Protein AF-A0A3P3WD66-F1 (afdb_monomer)

Structure (mmCIF, N/CA/C/O backbone):
data_AF-A0A3P3WD66-F1
#
_entry.id   AF-A0A3P3WD66-F1
#
loop_
_atom_site.group_PDB
_atom_site.id
_atom_site.type_symbol
_atom_site.label_atom_id
_atom_site.label_alt_id
_atom_site.label_comp_id
_atom_site.label_asym_id
_atom_site.label_entity_id
_atom_site.label_seq_id
_atom_site.pdbx_PDB_ins_code
_atom_site.Cartn_x
_atom_site.Cartn_y
_atom_site.Cartn_z
_atom_site.occupancy
_atom_site.B_iso_or_equiv
_atom_site.auth_seq_id
_atom_site.auth_comp_id
_atom_site.auth_asym_id
_atom_site.auth_atom_id
_atom_site.pdbx_PDB_model_num
ATOM 1 N N . MET A 1 1 ? 1.596 6.134 28.669 1.00 31.47 1 MET A N 1
ATOM 2 C CA . MET A 1 1 ? 1.896 6.097 30.119 1.00 31.47 1 MET A CA 1
ATOM 3 C C . MET A 1 1 ? 3.057 7.037 30.408 1.00 31.47 1 MET A C 1
ATOM 5 O O . MET A 1 1 ? 4.154 6.764 29.945 1.00 31.47 1 MET A O 1
ATOM 9 N N . ALA A 1 2 ? 2.826 8.112 31.159 1.00 30.11 2 ALA A N 1
ATOM 10 C CA . ALA A 1 2 ? 3.868 8.909 31.806 1.00 30.11 2 ALA A CA 1
ATOM 11 C C . ALA A 1 2 ? 3.325 9.293 33.193 1.00 30.11 2 ALA A C 1
ATOM 13 O O . ALA A 1 2 ? 2.427 10.120 33.306 1.00 30.11 2 ALA A O 1
ATOM 14 N N . GLY A 1 3 ? 3.757 8.578 34.233 1.00 28.27 3 GLY A N 1
ATOM 15 C CA . GLY A 1 3 ? 3.244 8.733 35.596 1.00 28.27 3 GLY A CA 1
ATOM 16 C C . GLY A 1 3 ? 4.043 9.769 36.379 1.00 28.27 3 GLY A C 1
ATOM 17 O O . GLY A 1 3 ? 5.244 9.601 36.572 1.00 28.27 3 GLY A O 1
ATOM 18 N N . GLY A 1 4 ? 3.373 10.825 36.842 1.00 30.61 4 GLY A N 1
ATOM 19 C CA . GLY A 1 4 ? 3.948 11.832 37.731 1.00 30.61 4 GLY A CA 1
ATOM 20 C C . GLY A 1 4 ? 4.178 11.308 39.154 1.00 30.61 4 GLY A C 1
ATOM 21 O O . GLY A 1 4 ? 3.362 10.583 39.729 1.00 30.61 4 GLY A O 1
ATOM 22 N N . THR A 1 5 ? 5.307 11.699 39.737 1.00 31.70 5 THR A N 1
ATOM 23 C CA . THR A 1 5 ? 5.726 11.348 41.098 1.00 31.70 5 THR A CA 1
ATOM 24 C C . THR A 1 5 ? 5.054 12.263 42.128 1.00 31.70 5 THR A C 1
ATOM 26 O O . THR A 1 5 ? 4.929 13.463 41.920 1.00 31.70 5 THR A O 1
ATOM 29 N N . ILE A 1 6 ? 4.683 11.714 43.289 1.00 36.03 6 ILE A N 1
ATOM 30 C CA . ILE A 1 6 ? 4.357 12.504 44.493 1.00 36.03 6 ILE A CA 1
ATOM 31 C C . ILE A 1 6 ? 5.242 11.982 45.619 1.00 36.03 6 ILE A C 1
ATOM 33 O O . ILE A 1 6 ? 5.216 10.780 45.900 1.00 36.03 6 ILE A O 1
ATOM 37 N N . THR A 1 7 ? 5.984 12.881 46.253 1.00 33.97 7 THR A N 1
ATOM 38 C CA . THR A 1 7 ? 6.886 12.610 47.377 1.00 33.97 7 THR A CA 1
ATOM 39 C C . THR A 1 7 ? 6.260 13.149 48.658 1.00 33.97 7 THR A C 1
ATOM 41 O O . THR A 1 7 ? 5.748 14.266 48.670 1.00 33.97 7 THR A O 1
ATOM 44 N N . ARG A 1 8 ? 6.316 12.385 49.754 1.00 41.09 8 ARG A N 1
ATOM 45 C CA . ARG A 1 8 ? 5.956 12.864 51.096 1.00 41.09 8 ARG A CA 1
ATOM 46 C C . ARG A 1 8 ? 7.145 12.650 52.025 1.00 41.09 8 ARG A C 1
ATOM 48 O O . ARG A 1 8 ? 7.668 11.544 52.098 1.00 41.09 8 ARG A O 1
ATOM 55 N N . ILE A 1 9 ? 7.557 13.706 52.718 1.00 36.03 9 ILE A N 1
ATOM 56 C CA . ILE A 1 9 ? 8.667 13.695 53.675 1.00 36.03 9 ILE A CA 1
ATOM 57 C C . ILE A 1 9 ? 8.058 13.744 55.076 1.00 36.03 9 ILE A C 1
ATOM 59 O O . ILE A 1 9 ? 7.247 14.623 55.365 1.00 36.03 9 ILE A O 1
ATOM 63 N N . ALA A 1 10 ? 8.426 12.797 55.935 1.00 41.41 10 ALA A N 1
ATOM 64 C CA . ALA A 1 10 ? 8.075 12.808 57.349 1.00 41.41 10 ALA A CA 1
ATOM 65 C C . ALA A 1 10 ? 9.365 12.893 58.168 1.00 41.41 10 ALA A C 1
ATOM 67 O O . ALA A 1 10 ? 10.263 12.069 58.014 1.00 41.41 10 ALA A O 1
ATOM 68 N N . LEU A 1 11 ? 9.457 13.897 59.034 1.00 29.27 11 LEU A N 1
ATOM 69 C CA . LEU A 1 11 ? 10.586 14.085 59.940 1.00 29.27 11 LEU A CA 1
ATOM 70 C C . LEU A 1 11 ? 10.332 13.272 61.220 1.00 29.27 11 LEU A C 1
ATOM 72 O O . LEU A 1 11 ? 9.979 13.831 62.252 1.00 29.27 11 LEU A O 1
ATOM 76 N N . GLY A 1 12 ? 10.422 11.939 61.145 1.00 47.66 12 GLY A N 1
ATOM 77 C CA . GLY A 1 12 ? 10.276 11.086 62.330 1.00 47.66 12 GLY A CA 1
ATOM 78 C C . GLY A 1 12 ? 10.020 9.601 62.068 1.00 47.66 12 GLY A C 1
ATOM 79 O O . GLY A 1 12 ? 9.912 9.148 60.930 1.00 47.66 12 GLY A O 1
ATOM 80 N N . LYS A 1 13 ? 9.922 8.835 63.162 1.00 41.28 13 LYS A N 1
ATOM 81 C CA . LYS A 1 13 ? 9.678 7.386 63.154 1.00 41.28 13 LYS A CA 1
ATOM 82 C C . LYS A 1 13 ? 8.200 7.092 62.882 1.00 41.28 13 LYS A C 1
ATOM 84 O O . LYS A 1 13 ? 7.330 7.572 63.601 1.00 41.28 13 LYS A O 1
ATOM 89 N N . SER A 1 14 ? 7.932 6.255 61.885 1.00 42.31 14 SER A N 1
ATOM 90 C CA . SER A 1 14 ? 6.605 5.710 61.581 1.00 42.31 14 SER A CA 1
ATOM 91 C C . SER A 1 14 ? 6.668 4.185 61.647 1.00 42.31 14 SER A C 1
ATOM 93 O O . SER A 1 14 ? 7.670 3.601 61.240 1.00 42.31 14 SER A O 1
ATOM 95 N N . THR A 1 15 ? 5.646 3.544 62.218 1.00 41.12 15 THR A N 1
ATOM 96 C CA . THR A 1 15 ? 5.613 2.084 62.414 1.00 41.12 15 THR A CA 1
ATOM 97 C C . THR A 1 15 ? 4.275 1.524 61.938 1.00 41.12 15 THR A C 1
ATOM 99 O O . THR A 1 15 ? 3.227 2.102 62.221 1.00 41.12 15 THR A O 1
ATOM 102 N N . THR A 1 16 ? 4.296 0.394 61.232 1.00 45.56 16 THR A N 1
ATOM 103 C CA . THR A 1 16 ? 3.098 -0.369 60.849 1.00 45.56 16 THR A CA 1
ATOM 104 C C . THR A 1 16 ? 3.450 -1.856 60.845 1.00 45.56 16 THR A C 1
ATOM 106 O O . THR A 1 16 ? 4.460 -2.235 60.259 1.00 45.56 16 THR A O 1
ATOM 109 N N . VAL A 1 17 ? 2.647 -2.681 61.522 1.00 43.09 17 VAL A N 1
ATOM 110 C CA . VAL A 1 17 ? 2.853 -4.134 61.660 1.00 43.09 17 VAL A CA 1
ATOM 111 C C . VAL A 1 17 ? 1.621 -4.856 61.121 1.00 43.09 17 VAL A C 1
ATOM 113 O O . VAL A 1 17 ? 0.499 -4.442 61.405 1.00 43.09 17 VAL A O 1
ATOM 116 N N . VAL A 1 18 ? 1.836 -5.918 60.340 1.00 48.22 18 VAL A N 1
ATOM 117 C CA . VAL A 1 18 ? 0.784 -6.797 59.806 1.00 48.22 18 VAL A CA 1
ATOM 118 C C . VAL A 1 18 ? 1.242 -8.241 60.030 1.00 48.22 18 VAL A C 1
ATOM 120 O O . VAL A 1 18 ? 2.284 -8.625 59.508 1.00 48.22 18 VAL A O 1
ATOM 123 N N . GLU A 1 19 ? 0.518 -9.018 60.838 1.00 35.97 19 GLU A N 1
ATOM 124 C CA . GLU A 1 19 ? 1.007 -10.306 61.378 1.00 35.97 19 GLU A CA 1
ATOM 125 C C . GLU A 1 19 ? 0.604 -11.557 60.574 1.00 35.97 19 GLU A C 1
ATOM 127 O O . GLU A 1 19 ? 1.037 -12.657 60.907 1.00 35.97 19 GLU A O 1
ATOM 132 N N . GLU A 1 20 ? -0.161 -11.423 59.486 1.00 52.47 20 GLU A N 1
ATOM 133 C CA . GLU A 1 20 ? -0.622 -12.580 58.698 1.00 52.47 20 GLU A CA 1
ATOM 134 C C . GLU A 1 20 ? -0.269 -12.471 57.202 1.00 52.47 20 GLU A C 1
ATOM 136 O O . GLU A 1 20 ? 0.894 -12.600 56.822 1.00 52.47 20 GLU A O 1
ATOM 141 N N . ASN A 1 21 ? -1.257 -12.259 56.327 1.00 45.72 21 ASN A N 1
ATOM 142 C CA . ASN A 1 21 ? -1.065 -12.142 54.881 1.00 45.72 21 ASN A CA 1
ATOM 143 C C . ASN A 1 21 ? -1.094 -10.668 54.451 1.00 45.72 21 ASN A C 1
ATOM 145 O O . ASN A 1 21 ? -1.975 -9.914 54.862 1.00 45.72 21 ASN A O 1
ATOM 149 N N . PHE A 1 22 ? -0.167 -10.267 53.577 1.00 44.41 22 PHE A N 1
ATOM 150 C CA . PHE A 1 22 ? -0.197 -8.969 52.900 1.00 44.41 22 PHE A CA 1
ATOM 151 C C . PHE A 1 22 ? -0.685 -9.165 51.463 1.00 44.41 22 PHE A C 1
ATOM 153 O O . PHE A 1 22 ? 0.039 -9.694 50.620 1.00 44.41 22 PHE A O 1
ATOM 160 N N . GLU A 1 23 ? -1.921 -8.756 51.189 1.00 45.91 23 GLU A N 1
ATOM 161 C CA . GLU A 1 23 ? -2.500 -8.755 49.846 1.00 45.91 23 GLU A CA 1
ATOM 162 C C . GLU A 1 23 ? -2.876 -7.316 49.479 1.00 45.91 23 GLU A C 1
ATOM 164 O O . GLU A 1 23 ? -3.644 -6.662 50.185 1.00 45.91 23 GLU A O 1
ATOM 169 N N . GLY A 1 24 ? -2.308 -6.798 48.389 1.00 48.34 24 GLY A N 1
ATOM 170 C CA . GLY A 1 24 ? -2.524 -5.416 47.985 1.00 48.34 24 GLY A CA 1
ATOM 171 C C . GLY A 1 24 ? -2.323 -5.208 46.491 1.00 48.34 24 GLY A C 1
ATOM 172 O O . GLY A 1 24 ? -1.333 -5.652 45.914 1.00 48.34 24 GLY A O 1
ATOM 173 N N . PHE A 1 25 ? -3.280 -4.525 45.867 1.00 47.38 25 PHE A N 1
ATOM 174 C CA . PHE A 1 25 ? -3.232 -4.128 44.464 1.00 47.38 25 PHE A CA 1
ATOM 175 C C . PHE A 1 25 ? -2.967 -2.628 44.418 1.00 47.38 25 PHE A C 1
ATOM 177 O O . PHE A 1 25 ? -3.819 -1.830 44.806 1.00 47.38 25 PHE A O 1
ATOM 184 N N . TYR A 1 26 ? -1.770 -2.240 43.988 1.00 48.69 26 TYR A N 1
ATOM 185 C CA . TYR A 1 26 ? -1.331 -0.850 44.041 1.00 48.69 26 TYR A CA 1
ATOM 186 C C . TYR A 1 26 ? -1.013 -0.341 42.638 1.00 48.69 26 TYR A C 1
ATOM 188 O O . TYR A 1 26 ? -0.173 -0.911 41.948 1.00 48.69 26 TYR A O 1
ATOM 196 N N . GLN A 1 27 ? -1.620 0.779 42.240 1.00 37.31 27 GLN A N 1
ATOM 197 C CA . GLN A 1 27 ? -1.072 1.608 41.157 1.00 37.31 27 GLN A CA 1
ATOM 198 C C . GLN A 1 27 ? 0.211 2.334 41.609 1.00 37.31 27 GLN A C 1
ATOM 200 O O . GLN A 1 27 ? 1.056 2.653 40.778 1.00 37.31 27 GLN A O 1
ATOM 205 N N . LYS A 1 28 ? 0.370 2.577 42.924 1.00 36.66 28 LYS A N 1
ATOM 206 C CA . LYS A 1 28 ? 1.566 3.157 43.557 1.00 36.66 28 LYS A CA 1
ATOM 207 C C . LYS A 1 28 ? 1.716 2.698 45.018 1.00 36.66 28 LYS A C 1
ATOM 209 O O . LYS A 1 28 ? 0.744 2.731 45.767 1.00 36.66 28 LYS A O 1
ATOM 214 N N . LEU A 1 29 ? 2.938 2.335 45.424 1.00 48.03 29 LEU A N 1
ATOM 215 C CA . LEU A 1 29 ? 3.335 1.903 46.777 1.00 48.03 29 LEU A CA 1
ATOM 216 C C . LEU A 1 29 ? 4.472 2.805 47.306 1.00 48.03 29 LEU A C 1
ATOM 218 O O . LEU A 1 29 ? 5.351 3.180 46.532 1.00 48.03 29 LEU A O 1
ATOM 222 N N . THR A 1 30 ? 4.482 3.135 48.605 1.00 39.91 30 THR A N 1
ATOM 223 C CA . THR A 1 30 ? 5.539 3.952 49.245 1.00 39.91 30 THR A CA 1
ATOM 224 C C . THR A 1 30 ? 6.105 3.239 50.474 1.00 39.91 30 THR A C 1
ATOM 226 O O . THR A 1 30 ? 5.338 2.733 51.288 1.00 39.91 30 THR A O 1
ATOM 229 N N . MET A 1 31 ? 7.432 3.238 50.637 1.00 50.78 31 MET A N 1
ATOM 230 C CA . MET A 1 31 ? 8.150 2.594 51.748 1.00 50.78 31 MET A CA 1
ATOM 231 C C . MET A 1 31 ? 9.360 3.426 52.185 1.00 50.78 31 MET A C 1
ATOM 233 O O . MET A 1 31 ? 9.949 4.125 51.364 1.00 50.78 31 MET A O 1
ATOM 237 N N . SER A 1 32 ? 9.775 3.307 53.448 1.00 45.00 32 SER A N 1
ATOM 238 C CA . SER A 1 32 ? 11.027 3.900 53.934 1.00 45.00 32 SER A CA 1
ATOM 239 C C . SER A 1 32 ? 11.629 3.092 55.084 1.00 45.00 32 SER A C 1
ATOM 241 O O . SER A 1 32 ? 10.970 2.889 56.104 1.00 45.00 32 SER A O 1
ATOM 243 N N . SER A 1 33 ? 12.900 2.712 54.958 1.00 42.16 33 SER A N 1
ATOM 244 C CA . SER A 1 33 ? 13.731 2.171 56.038 1.00 42.16 33 SER A CA 1
ATOM 245 C C . SER A 1 33 ? 15.103 2.840 55.994 1.00 42.16 33 SER A C 1
ATOM 247 O O . SER A 1 33 ? 15.624 3.111 54.916 1.00 42.16 33 SER A O 1
ATOM 249 N N . GLY A 1 34 ? 15.724 3.085 57.152 1.00 43.12 34 GLY A N 1
ATOM 250 C CA . GLY A 1 34 ? 17.112 3.573 57.239 1.00 43.12 34 GLY A CA 1
ATOM 251 C C . GLY A 1 34 ? 18.174 2.537 56.817 1.00 43.12 34 GLY A C 1
ATOM 252 O O . GLY A 1 34 ? 19.304 2.618 57.279 1.00 43.12 34 GLY A O 1
ATOM 253 N N . GLY A 1 35 ? 17.796 1.539 56.005 1.00 49.00 35 GLY A N 1
ATOM 254 C CA . GLY A 1 35 ? 18.558 0.351 55.590 1.00 49.00 35 GLY A CA 1
ATOM 255 C C . GLY A 1 35 ? 17.760 -0.525 54.597 1.00 49.00 35 GLY A C 1
ATOM 256 O O . GLY A 1 35 ? 16.698 -0.099 54.146 1.00 49.00 35 GLY A O 1
ATOM 257 N N . ILE A 1 36 ? 18.241 -1.733 54.247 1.00 43.22 36 ILE A N 1
ATOM 258 C CA . ILE A 1 36 ? 17.624 -2.632 53.235 1.00 43.22 36 ILE A CA 1
ATOM 259 C C . ILE A 1 36 ? 16.225 -3.105 53.672 1.00 43.22 36 ILE A C 1
ATOM 261 O O . ILE A 1 36 ? 16.058 -3.633 54.768 1.00 43.22 36 ILE A O 1
ATOM 265 N N . SER A 1 37 ? 15.236 -2.977 52.783 1.00 48.00 37 SER A N 1
ATOM 266 C CA . SER A 1 37 ? 13.926 -3.633 52.910 1.00 48.00 37 SER A CA 1
ATOM 267 C C . SER A 1 37 ? 13.942 -4.981 52.177 1.00 48.00 37 SER A C 1
ATOM 269 O O . SER A 1 37 ? 14.105 -5.006 50.961 1.00 48.00 37 SER A O 1
ATOM 271 N N . ASN A 1 38 ? 13.752 -6.090 52.903 1.00 43.50 38 ASN A N 1
ATOM 272 C CA . ASN A 1 38 ? 13.608 -7.437 52.336 1.00 43.50 38 ASN A CA 1
ATOM 273 C C . ASN A 1 38 ? 12.163 -7.926 52.465 1.00 43.50 38 ASN A C 1
ATOM 275 O O . ASN A 1 38 ? 11.603 -7.951 53.561 1.00 43.50 38 ASN A O 1
ATOM 279 N N . PHE A 1 39 ? 11.587 -8.364 51.347 1.00 51.22 39 PHE A N 1
ATOM 280 C CA . PHE A 1 39 ? 10.265 -8.977 51.297 1.00 51.22 39 PHE A CA 1
ATOM 281 C C . PHE A 1 39 ? 10.388 -10.498 51.276 1.00 51.22 39 PHE A C 1
ATOM 283 O O . PHE A 1 39 ? 10.736 -11.077 50.251 1.00 51.22 39 PHE A O 1
ATOM 290 N N . ASN A 1 40 ? 10.059 -11.145 52.393 1.00 40.06 40 ASN A N 1
ATOM 291 C CA . ASN A 1 40 ? 9.923 -12.597 52.457 1.00 40.06 40 ASN A CA 1
ATOM 292 C C . ASN A 1 40 ? 8.441 -12.959 52.553 1.00 40.06 40 ASN A C 1
ATOM 294 O O . ASN A 1 40 ? 7.852 -12.925 53.630 1.00 40.06 40 ASN A O 1
ATOM 298 N N . ALA A 1 41 ? 7.842 -13.313 51.420 1.00 42.12 41 ALA A N 1
ATOM 299 C CA . ALA A 1 41 ? 6.523 -13.929 51.378 1.00 42.12 41 ALA A CA 1
ATOM 300 C C . ALA A 1 41 ? 6.682 -15.443 51.191 1.00 42.12 41 ALA A C 1
ATOM 302 O O . ALA A 1 41 ? 7.457 -15.883 50.344 1.00 42.12 41 ALA A O 1
ATOM 303 N N . LYS A 1 42 ? 5.907 -16.259 51.923 1.00 38.47 42 LYS A N 1
ATOM 304 C CA . LYS A 1 42 ? 5.819 -17.709 51.639 1.00 38.47 42 LYS A CA 1
ATOM 305 C C . LYS A 1 42 ? 5.264 -17.985 50.233 1.00 38.47 42 LYS A C 1
ATOM 307 O O . LYS A 1 42 ? 5.515 -19.051 49.680 1.00 38.47 42 LYS A O 1
ATOM 312 N N . LYS A 1 43 ? 4.499 -17.040 49.669 1.00 39.03 43 LYS A N 1
ATOM 313 C CA . LYS A 1 43 ? 3.967 -17.068 48.304 1.00 39.03 43 LYS A CA 1
ATOM 314 C C . LYS A 1 43 ? 3.696 -15.635 47.830 1.00 39.03 43 LYS A C 1
ATOM 316 O O . LYS A 1 43 ? 2.926 -14.925 48.468 1.00 39.03 43 LYS A O 1
ATOM 321 N N . THR A 1 44 ? 4.296 -15.229 46.715 1.00 41.84 44 THR A N 1
ATOM 322 C CA . THR A 1 44 ? 3.969 -13.972 46.021 1.00 41.84 44 THR A CA 1
ATOM 323 C C . THR A 1 44 ? 3.022 -14.297 44.876 1.00 41.84 44 THR A C 1
ATOM 325 O O . THR A 1 44 ? 3.322 -15.159 44.051 1.00 41.84 44 THR A O 1
ATOM 328 N N . ASN A 1 45 ? 1.857 -13.653 44.841 1.00 44.25 45 ASN A N 1
ATOM 329 C CA . ASN A 1 45 ? 0.841 -13.915 43.827 1.00 44.25 45 ASN A CA 1
ATOM 330 C C . ASN A 1 45 ? 0.937 -12.844 42.734 1.00 44.25 45 ASN A C 1
ATOM 332 O O . ASN A 1 45 ? 0.536 -11.704 42.944 1.00 44.25 45 ASN A O 1
ATOM 336 N N . HIS A 1 46 ? 1.463 -13.210 41.565 1.00 46.59 46 HIS A N 1
ATOM 337 C CA . HIS A 1 46 ? 1.565 -12.331 40.390 1.00 46.59 46 HIS A CA 1
ATOM 338 C C . HIS A 1 46 ? 0.286 -12.347 39.543 1.00 46.59 46 HIS A C 1
ATOM 340 O O . HIS A 1 46 ? 0.336 -12.261 38.318 1.00 46.59 46 HIS A O 1
ATOM 346 N N . ASN A 1 47 ? -0.868 -12.519 40.186 1.00 45.34 47 ASN A N 1
ATOM 347 C CA . ASN A 1 47 ? -2.128 -12.585 39.465 1.00 45.34 47 ASN A CA 1
ATOM 348 C C . ASN A 1 47 ? -2.453 -11.226 38.851 1.00 45.34 47 ASN A C 1
ATOM 350 O O . ASN A 1 47 ? -2.126 -10.174 39.406 1.00 45.34 47 ASN A O 1
ATOM 354 N N . THR A 1 48 ? -3.136 -11.262 37.712 1.00 49.94 48 THR A N 1
ATOM 355 C CA . THR A 1 48 ? -3.667 -10.068 37.065 1.00 49.94 48 THR A CA 1
ATOM 356 C C . THR A 1 48 ? -4.502 -9.281 38.081 1.00 49.94 48 THR A C 1
ATOM 358 O O . THR A 1 48 ? -5.302 -9.897 38.797 1.00 49.94 48 THR A O 1
ATOM 361 N N . PRO A 1 49 ? -4.316 -7.951 38.195 1.00 58.34 49 PRO A N 1
ATOM 362 C CA . PRO A 1 49 ? -5.095 -7.135 39.115 1.00 58.34 49 PRO A CA 1
ATOM 363 C C . PRO A 1 49 ? -6.586 -7.414 38.940 1.00 58.34 49 PRO A C 1
ATOM 365 O O . PRO A 1 49 ? -7.079 -7.418 37.812 1.00 58.34 49 PRO A O 1
ATOM 368 N N . LYS A 1 50 ? -7.297 -7.665 40.045 1.00 64.50 50 LYS A N 1
ATOM 369 C CA . LYS A 1 50 ? -8.758 -7.771 39.988 1.00 64.50 50 LYS A CA 1
ATOM 370 C C . LYS A 1 50 ? -9.327 -6.448 39.474 1.00 64.50 50 LYS A C 1
ATOM 372 O O . LYS A 1 50 ? -8.831 -5.385 39.849 1.00 64.50 50 LYS A O 1
ATOM 377 N N . GLU A 1 51 ? -10.345 -6.534 38.618 1.00 67.75 51 GLU A N 1
ATOM 378 C CA . GLU A 1 51 ? -11.110 -5.362 38.186 1.00 67.75 51 GLU A CA 1
ATOM 379 C C . GLU A 1 51 ? -11.597 -4.586 39.410 1.00 67.75 51 GLU A C 1
ATOM 381 O O . GLU A 1 51 ? -11.989 -5.171 40.425 1.00 67.75 51 GLU A O 1
ATOM 386 N N . GLU A 1 52 ? -11.544 -3.263 39.311 1.00 78.38 52 GLU A N 1
ATOM 387 C CA . GLU A 1 52 ? -12.007 -2.397 40.380 1.00 78.38 52 GLU A CA 1
ATOM 388 C C . GLU A 1 52 ? -13.530 -2.526 40.511 1.00 78.38 52 GLU A C 1
ATOM 390 O O . GLU A 1 52 ? -14.266 -2.507 39.522 1.00 78.38 52 GLU A O 1
ATOM 395 N N . GLU A 1 53 ? -14.002 -2.683 41.745 1.00 86.75 53 GLU A N 1
ATOM 396 C CA . GLU A 1 53 ? -15.418 -2.828 42.066 1.00 86.75 53 GLU A CA 1
ATOM 397 C C . GLU A 1 53 ? -15.794 -1.832 43.158 1.00 86.75 53 GLU A C 1
ATOM 399 O O . GLU A 1 53 ? -15.107 -1.700 44.177 1.00 86.75 53 GLU A O 1
ATOM 404 N N . LEU A 1 54 ? -16.932 -1.164 42.979 1.00 82.31 54 LEU A N 1
ATOM 405 C CA . LEU A 1 54 ? -17.539 -0.382 44.042 1.00 82.31 54 LEU A CA 1
ATOM 406 C C . LEU A 1 54 ? -18.072 -1.335 45.111 1.00 82.31 54 LEU A C 1
ATOM 408 O O . LEU A 1 54 ? -18.929 -2.191 44.871 1.00 82.31 54 LEU A O 1
ATOM 412 N N . LYS A 1 55 ? -17.555 -1.171 46.328 1.00 84.38 55 LYS A N 1
ATOM 413 C CA . LYS A 1 55 ? -17.986 -1.964 47.484 1.00 84.38 55 LYS A CA 1
ATOM 414 C C . LYS A 1 55 ? -19.355 -1.527 48.007 1.00 84.38 55 LYS A C 1
ATOM 416 O O . LYS A 1 55 ? -20.060 -2.347 48.592 1.00 84.38 55 LYS A O 1
ATOM 421 N N . GLU A 1 56 ? -19.745 -0.280 47.751 1.00 84.44 56 GLU A N 1
ATOM 422 C CA . GLU A 1 56 ? -20.958 0.351 48.274 1.00 84.44 56 GLU A CA 1
ATOM 423 C C . GLU A 1 56 ? -21.817 0.981 47.166 1.00 84.44 56 GLU A C 1
ATOM 425 O O . GLU A 1 56 ? -21.334 1.340 46.091 1.00 84.44 56 GLU A O 1
ATOM 430 N N . GLY A 1 57 ? -23.112 1.133 47.450 1.00 92.12 57 GLY A N 1
ATOM 431 C CA . GLY A 1 57 ? -24.105 1.669 46.519 1.00 92.12 57 GLY A CA 1
ATOM 432 C C . GLY A 1 57 ? -24.756 0.613 45.622 1.00 92.12 57 GLY A C 1
ATOM 433 O O . GLY A 1 57 ? -24.720 -0.585 45.899 1.00 92.12 57 GLY A O 1
ATOM 434 N N . TYR A 1 58 ? -25.416 1.084 44.568 1.00 95.94 58 TYR A N 1
ATOM 435 C CA . TYR A 1 58 ? -26.202 0.300 43.621 1.00 95.94 58 TYR A CA 1
ATOM 436 C C . TYR A 1 58 ? -25.395 -0.221 42.431 1.00 95.94 58 TYR A C 1
ATOM 438 O O . TYR A 1 58 ? -25.748 -1.251 41.866 1.00 95.94 58 TYR A O 1
ATOM 446 N N . PHE A 1 59 ? -24.328 0.466 42.029 1.00 96.62 59 PHE A N 1
ATOM 447 C CA . PHE A 1 59 ? -23.456 0.034 40.934 1.00 96.62 59 PHE A CA 1
ATOM 448 C C . PHE A 1 59 ? -22.271 -0.765 41.480 1.00 96.62 59 PHE A C 1
ATOM 450 O O . PHE A 1 59 ? -21.680 -0.354 42.472 1.00 96.62 59 PHE A O 1
ATOM 457 N N . ILE A 1 60 ? -21.928 -1.887 40.840 1.00 95.69 60 ILE A N 1
ATOM 458 C CA . ILE A 1 60 ? -20.765 -2.718 41.193 1.00 95.69 60 ILE A CA 1
ATOM 459 C C . ILE A 1 60 ? -19.594 -2.371 40.276 1.00 95.69 60 ILE A C 1
ATOM 461 O O . ILE A 1 60 ? -18.548 -1.931 40.744 1.00 95.69 60 ILE A O 1
ATOM 465 N N . LYS A 1 61 ? -19.785 -2.557 38.967 1.00 95.44 61 LYS A N 1
ATOM 466 C CA . LYS A 1 61 ? -18.792 -2.294 37.921 1.00 95.44 61 LYS A CA 1
ATOM 467 C C . LYS A 1 61 ? -19.456 -2.193 36.553 1.00 95.44 61 LYS A C 1
ATOM 469 O O . LYS A 1 61 ? -20.636 -2.513 36.398 1.00 95.44 61 LYS A O 1
ATOM 474 N N . GLY A 1 62 ? -18.681 -1.781 35.560 1.00 96.25 62 GLY A N 1
ATOM 475 C CA . GLY A 1 62 ? -19.067 -1.869 34.160 1.00 96.25 62 GLY A CA 1
ATOM 476 C C . GLY A 1 62 ? -17.870 -2.224 33.295 1.00 96.25 62 GLY A C 1
ATOM 477 O O . GLY A 1 62 ? -16.734 -1.974 33.695 1.00 96.25 62 GLY A O 1
ATOM 478 N N . TYR A 1 63 ? -18.131 -2.838 32.149 1.00 96.81 63 TYR A N 1
ATOM 479 C CA . TYR A 1 63 ? -17.098 -3.316 31.234 1.00 96.81 63 TYR A CA 1
ATOM 480 C C . TYR A 1 63 ? -17.617 -3.404 29.801 1.00 96.81 63 TYR A C 1
ATOM 482 O O . TYR A 1 63 ? -18.811 -3.610 29.562 1.00 96.81 63 TYR A O 1
ATOM 490 N N . TRP A 1 64 ? -16.687 -3.295 28.858 1.00 97.31 64 TRP A N 1
ATOM 491 C CA . TRP A 1 64 ? -16.929 -3.446 27.429 1.00 97.31 64 TRP A CA 1
ATOM 492 C C . TRP A 1 64 ? -16.680 -4.889 26.972 1.00 97.31 64 TRP A C 1
ATOM 494 O O . TRP A 1 64 ? -15.806 -5.587 27.499 1.00 97.31 64 TRP A O 1
ATOM 504 N N . SER A 1 65 ? -17.449 -5.346 25.988 1.00 96.62 65 SER A N 1
ATOM 505 C CA . SER A 1 65 ? -17.277 -6.641 25.331 1.00 96.62 65 SER A CA 1
ATOM 506 C C . SER A 1 65 ? -17.630 -6.597 23.848 1.00 96.62 65 SER A C 1
ATOM 508 O O . SER A 1 65 ? -18.384 -5.732 23.404 1.00 96.62 65 SER A O 1
ATOM 510 N N . SER A 1 66 ? -17.096 -7.544 23.077 1.00 93.94 66 SER A N 1
ATOM 511 C CA . SER A 1 66 ? -17.467 -7.734 21.666 1.00 93.94 66 SER A CA 1
ATOM 512 C C . SER A 1 66 ? -18.669 -8.668 21.476 1.00 93.94 66 SER A C 1
ATOM 514 O O . SER A 1 66 ? -19.256 -8.707 20.398 1.00 93.94 66 SER A O 1
ATOM 516 N N . ASP A 1 67 ? -19.079 -9.384 22.525 1.00 95.12 67 ASP A N 1
ATOM 517 C CA . ASP A 1 67 ? -20.249 -10.264 22.551 1.00 95.12 67 ASP A CA 1
ATOM 518 C C . ASP A 1 67 ? -21.301 -9.806 23.574 1.00 95.12 67 ASP A C 1
ATOM 520 O O . ASP A 1 67 ? -20.994 -9.130 24.564 1.00 95.12 67 ASP A O 1
ATOM 524 N N . SER A 1 68 ? -22.553 -10.209 23.346 1.00 94.94 68 SER A N 1
ATOM 525 C CA . SER A 1 68 ? -23.699 -9.867 24.198 1.00 94.94 68 SER A CA 1
ATOM 526 C C . SER A 1 68 ? -23.674 -10.505 25.585 1.00 94.94 68 SER A C 1
ATOM 528 O O . SER A 1 68 ? -24.302 -9.995 26.512 1.00 94.94 68 SER A O 1
ATOM 530 N N . GLU A 1 69 ? -22.972 -11.623 25.739 1.00 94.81 69 GLU A N 1
ATOM 531 C CA . GLU A 1 69 ? -22.841 -12.375 26.981 1.00 94.81 69 GLU A CA 1
ATOM 532 C C . GLU A 1 69 ? -21.751 -11.796 27.888 1.00 94.81 69 GLU A C 1
ATOM 534 O O . GLU A 1 69 ? -21.667 -12.166 29.063 1.00 94.81 69 GLU A O 1
ATOM 539 N N . GLY A 1 70 ? -20.926 -10.888 27.362 1.00 92.69 70 GLY A N 1
ATOM 540 C CA . GLY A 1 70 ? -19.825 -10.284 28.088 1.00 92.69 70 GLY A CA 1
ATOM 541 C C . GLY A 1 70 ? -18.708 -11.276 28.393 1.00 92.69 70 GLY A C 1
ATOM 542 O O . GLY A 1 70 ? -18.137 -11.207 29.480 1.00 92.69 70 GLY A O 1
ATOM 543 N N . ARG A 1 71 ? -18.406 -12.218 27.496 1.00 93.19 71 ARG A N 1
ATOM 544 C CA . ARG A 1 71 ? -17.326 -13.204 27.682 1.00 93.19 71 ARG A CA 1
ATOM 545 C C . ARG A 1 71 ? -15.983 -12.696 27.169 1.00 93.19 71 ARG A C 1
ATOM 547 O O . ARG A 1 71 ? -14.954 -12.979 27.777 1.00 93.19 71 ARG A O 1
ATOM 554 N N . VAL A 1 72 ? -15.993 -11.930 26.084 1.00 93.06 72 VAL A N 1
ATOM 555 C CA . VAL A 1 72 ? -14.815 -11.381 25.415 1.00 93.06 72 VAL A CA 1
ATOM 556 C C . VAL A 1 72 ? -14.700 -9.907 25.779 1.00 93.06 72 VAL A C 1
ATOM 558 O O . VAL A 1 72 ? -15.330 -9.042 25.175 1.00 93.06 72 VAL A O 1
ATOM 561 N N . ARG A 1 73 ? -13.921 -9.630 26.827 1.00 93.94 73 ARG A N 1
ATOM 562 C CA . ARG A 1 73 ? -13.614 -8.268 27.283 1.00 93.94 73 ARG A CA 1
ATOM 563 C C . ARG A 1 73 ? -12.786 -7.535 26.235 1.00 93.94 73 ARG A C 1
ATOM 565 O O . ARG A 1 73 ? -11.838 -8.104 25.701 1.00 93.94 73 ARG A O 1
ATOM 572 N N . ILE A 1 74 ? -13.121 -6.272 26.000 1.00 93.69 74 ILE A N 1
ATOM 573 C CA . ILE A 1 74 ? -12.371 -5.381 25.111 1.00 93.69 74 ILE A CA 1
ATOM 574 C C . ILE A 1 74 ? -12.141 -4.037 25.799 1.00 93.69 74 ILE A C 1
ATOM 576 O O . ILE A 1 74 ? -12.883 -3.659 26.699 1.00 93.69 74 ILE A O 1
ATOM 580 N N . ASN A 1 75 ? -11.122 -3.314 25.364 1.00 92.56 75 ASN A N 1
ATOM 581 C CA . ASN A 1 75 ? -10.877 -1.914 25.713 1.00 92.56 75 ASN A CA 1
ATOM 582 C C . ASN A 1 75 ? -10.522 -1.076 24.473 1.00 92.56 75 ASN A C 1
ATOM 584 O O . ASN A 1 75 ? -10.170 0.094 24.597 1.00 92.56 75 ASN A O 1
ATOM 588 N N . GLU A 1 76 ? -10.648 -1.668 23.287 1.00 92.00 76 GLU A N 1
ATOM 589 C CA . GLU A 1 76 ? -10.443 -1.031 21.995 1.00 92.00 76 GLU A CA 1
ATOM 590 C C . GLU A 1 76 ? -11.496 -1.549 21.007 1.00 92.00 76 GLU A C 1
ATOM 592 O O . GLU A 1 76 ? -11.850 -2.732 21.036 1.00 92.00 76 GLU A O 1
ATOM 597 N N . ALA A 1 77 ? -12.015 -0.661 20.165 1.00 92.06 77 ALA A N 1
ATOM 598 C CA . ALA A 1 77 ? -12.919 -0.972 19.063 1.00 92.06 77 ALA A CA 1
ATOM 599 C C . ALA A 1 77 ? -12.813 0.099 17.972 1.00 92.06 77 ALA A C 1
ATOM 601 O O . ALA A 1 77 ? -12.240 1.168 18.185 1.00 92.06 77 ALA A O 1
ATOM 602 N N . TYR A 1 78 ? -13.395 -0.159 16.806 1.00 90.06 78 TYR A N 1
ATOM 603 C CA . TYR A 1 78 ? -13.339 0.776 15.687 1.00 90.06 78 TYR A CA 1
ATOM 604 C C . TYR A 1 78 ? -14.722 1.157 15.195 1.00 90.06 78 TYR A C 1
ATOM 606 O O . TYR A 1 78 ? -15.701 0.436 15.396 1.00 90.06 78 TYR A O 1
ATOM 614 N N . LEU A 1 79 ? -14.806 2.296 14.509 1.00 88.00 79 LEU A N 1
ATOM 615 C CA . LEU A 1 79 ? -16.033 2.633 13.795 1.00 88.00 79 LEU A CA 1
ATOM 616 C C . LEU A 1 79 ? -16.401 1.508 12.810 1.00 88.00 79 LEU A C 1
ATOM 618 O O . LEU A 1 79 ? -15.537 0.961 12.125 1.00 88.00 79 LEU A O 1
ATOM 622 N N . GLY A 1 80 ? -17.686 1.165 12.778 1.00 84.56 80 GLY A N 1
ATOM 623 C CA . GLY A 1 80 ? -18.265 0.007 12.101 1.00 84.56 80 GLY A CA 1
ATOM 624 C C . GLY A 1 80 ? -18.508 -1.189 13.029 1.00 84.56 80 GLY A C 1
ATOM 625 O O . GLY A 1 80 ? -19.414 -1.981 12.765 1.00 84.56 80 GLY A O 1
ATOM 626 N N . ASP A 1 81 ? -17.764 -1.311 14.134 1.00 88.38 81 ASP A N 1
ATOM 627 C CA . ASP A 1 81 ? -17.916 -2.436 15.057 1.00 88.38 81 ASP A CA 1
ATOM 628 C C . ASP A 1 81 ? -19.219 -2.330 15.883 1.00 88.38 81 ASP A C 1
ATOM 630 O O . ASP A 1 81 ? -19.741 -1.247 16.188 1.00 88.38 81 ASP A O 1
ATOM 634 N N . ILE A 1 82 ? -19.737 -3.495 16.280 1.00 91.62 82 ILE A N 1
ATOM 635 C CA . ILE A 1 82 ? -20.791 -3.625 17.288 1.00 91.62 82 ILE A CA 1
ATOM 636 C C . ILE A 1 82 ? -20.126 -4.032 18.597 1.00 91.62 82 ILE A C 1
ATOM 638 O O . ILE A 1 82 ? -19.479 -5.074 18.673 1.00 91.62 82 ILE A O 1
ATOM 642 N N . VAL A 1 83 ? -20.335 -3.232 19.635 1.00 95.12 83 VAL A N 1
ATOM 643 C CA . VAL A 1 83 ? -19.822 -3.484 20.981 1.00 95.12 83 VAL A CA 1
ATOM 644 C C . VAL A 1 83 ? -20.963 -3.560 21.984 1.00 95.12 83 VAL A C 1
ATOM 646 O O . VAL A 1 83 ? -22.081 -3.095 21.744 1.00 95.12 83 VAL A O 1
ATOM 649 N N . TYR A 1 84 ? -20.676 -4.145 23.136 1.00 96.44 84 TYR A N 1
ATOM 650 C CA . TYR A 1 84 ? -21.615 -4.294 24.231 1.00 96.44 84 TYR A CA 1
ATOM 651 C C . TYR A 1 84 ? -21.011 -3.693 25.492 1.00 96.44 84 TYR A C 1
ATOM 653 O O . TYR A 1 84 ? -19.849 -3.925 25.810 1.00 96.44 84 TYR A O 1
ATOM 661 N N . PHE A 1 85 ? -21.804 -2.922 26.228 1.00 96.94 85 PHE A N 1
ATOM 662 C CA . PHE A 1 85 ? -21.429 -2.447 27.551 1.00 96.94 85 PHE A CA 1
ATOM 663 C C . PHE A 1 85 ? -22.326 -3.083 28.598 1.00 96.94 85 PHE A C 1
ATOM 665 O O . PHE A 1 85 ? -23.549 -2.939 28.542 1.00 96.94 85 PHE A O 1
ATOM 672 N N . THR A 1 86 ? -21.729 -3.778 29.558 1.00 97.44 86 THR A N 1
ATOM 673 C CA . THR A 1 86 ? -22.477 -4.382 30.660 1.00 97.44 86 THR A CA 1
ATOM 674 C C . THR A 1 86 ? -22.260 -3.584 31.929 1.00 97.44 86 THR A C 1
ATOM 676 O O . THR A 1 86 ? -21.129 -3.265 32.283 1.00 97.44 86 THR A O 1
ATOM 679 N N . ILE A 1 87 ? -23.350 -3.308 32.637 1.00 97.56 87 ILE A N 1
ATOM 680 C CA . ILE A 1 87 ? -23.353 -2.696 33.963 1.00 97.56 87 ILE A CA 1
ATOM 681 C C . ILE A 1 87 ? -23.860 -3.743 34.946 1.00 97.56 87 ILE A C 1
ATOM 683 O O . ILE A 1 87 ? -24.980 -4.243 34.812 1.00 97.56 87 ILE A O 1
ATOM 687 N N . GLU A 1 88 ? -23.044 -4.057 35.945 1.00 97.25 88 GLU A N 1
ATOM 688 C CA . GLU A 1 88 ? -23.432 -4.916 37.058 1.00 97.25 88 GLU A CA 1
ATOM 689 C C . GLU A 1 88 ? -23.884 -4.049 38.230 1.00 97.25 88 GLU A C 1
ATOM 691 O O . GLU A 1 88 ? -23.220 -3.088 38.626 1.00 97.25 88 GLU A O 1
ATOM 696 N N . THR A 1 89 ? -25.046 -4.385 38.775 1.00 97.00 89 THR A N 1
ATOM 697 C CA . THR A 1 89 ? -25.714 -3.635 39.838 1.00 97.00 89 THR A CA 1
ATOM 698 C C . THR A 1 89 ? -25.964 -4.534 41.046 1.00 97.00 89 THR A C 1
ATOM 700 O O . THR A 1 89 ? -25.810 -5.751 40.984 1.00 97.00 89 THR A O 1
ATOM 703 N N . ARG A 1 90 ? -26.348 -3.940 42.171 1.00 95.88 90 ARG A N 1
ATOM 704 C CA . ARG A 1 90 ? -26.869 -4.632 43.350 1.00 95.88 90 ARG A CA 1
ATOM 705 C C . ARG A 1 90 ? -28.043 -3.856 43.914 1.00 95.88 90 ARG A C 1
ATOM 707 O O . ARG A 1 90 ? -28.088 -2.633 43.818 1.00 95.88 90 ARG A O 1
ATOM 714 N N . ASN A 1 91 ? -28.970 -4.568 44.547 1.00 94.69 91 ASN A N 1
ATOM 715 C CA . ASN A 1 91 ? -30.114 -3.980 45.249 1.00 94.69 91 ASN A CA 1
ATOM 716 C C . ASN A 1 91 ? -31.015 -3.085 44.370 1.00 94.69 91 ASN A C 1
ATOM 718 O O . ASN A 1 91 ? -31.796 -2.291 44.896 1.00 94.69 91 ASN A O 1
ATOM 722 N N . ILE A 1 92 ? -30.949 -3.224 43.041 1.00 94.19 92 ILE A N 1
ATOM 723 C CA . ILE A 1 92 ? -31.921 -2.642 42.115 1.00 94.19 92 ILE A CA 1
ATOM 724 C C . ILE A 1 92 ? -32.881 -3.758 41.713 1.00 94.19 92 ILE A C 1
ATOM 726 O O . ILE A 1 92 ? -32.463 -4.773 41.164 1.00 94.19 92 ILE A O 1
ATOM 730 N N . LYS A 1 93 ? -34.172 -3.587 42.013 1.00 94.25 93 LYS A N 1
ATOM 731 C CA . LYS A 1 93 ? -35.193 -4.569 41.631 1.00 94.25 93 LYS A CA 1
ATOM 732 C C . LYS A 1 93 ? -35.268 -4.688 40.110 1.00 94.25 93 LYS A C 1
ATOM 734 O O . LYS A 1 93 ? -35.134 -3.683 39.407 1.00 94.25 93 LYS A O 1
ATOM 739 N N . ASP A 1 94 ? -35.567 -5.891 39.636 1.00 95.12 94 ASP A N 1
ATOM 740 C CA . ASP A 1 94 ? -35.889 -6.120 38.232 1.00 95.12 94 ASP A CA 1
ATOM 741 C C . ASP A 1 94 ? -37.002 -5.167 37.773 1.00 95.12 94 ASP A C 1
ATOM 743 O O . ASP A 1 94 ? -37.845 -4.712 38.554 1.00 95.12 94 ASP A O 1
ATOM 747 N N . ASP A 1 95 ? -36.945 -4.806 36.496 1.00 93.25 95 ASP A N 1
ATOM 748 C CA . ASP A 1 95 ? -37.844 -3.859 35.841 1.00 93.25 95 ASP A CA 1
ATOM 749 C C . ASP A 1 95 ? -37.726 -2.388 36.277 1.00 93.25 95 ASP A C 1
ATOM 751 O O . ASP A 1 95 ? -38.429 -1.529 35.736 1.00 93.25 95 ASP A O 1
ATOM 755 N N . LYS A 1 96 ? -36.803 -2.052 37.186 1.00 96.44 96 LYS A N 1
ATOM 756 C CA . LYS A 1 96 ? -36.408 -0.657 37.433 1.00 96.44 96 LYS A CA 1
ATOM 757 C C . LYS A 1 96 ? -35.460 -0.149 36.352 1.00 96.44 96 LYS A C 1
ATOM 759 O O . LYS A 1 96 ? -34.815 -0.923 35.652 1.00 96.44 96 LYS A O 1
ATOM 764 N N . PHE A 1 97 ? -35.385 1.172 36.218 1.00 94.94 97 PHE A N 1
ATOM 765 C CA . PHE A 1 97 ? -34.564 1.835 35.211 1.00 94.94 97 PHE A CA 1
ATOM 766 C C . PHE A 1 97 ? -33.401 2.571 35.863 1.00 94.94 97 PHE A C 1
ATOM 768 O O . PHE A 1 97 ? -33.591 3.266 36.860 1.00 94.94 97 PHE A O 1
ATOM 775 N N . ILE A 1 98 ? -32.225 2.462 35.256 1.00 94.81 98 ILE A N 1
ATOM 776 C CA . ILE A 1 98 ? -31.082 3.340 35.513 1.00 94.81 98 ILE A CA 1
ATOM 777 C C . ILE A 1 98 ? -30.956 4.344 34.367 1.00 94.81 98 ILE A C 1
ATOM 779 O O . ILE A 1 98 ? -31.284 4.022 33.224 1.00 94.81 98 ILE A O 1
ATOM 783 N N . ALA A 1 99 ? -30.488 5.555 34.657 1.00 93.44 99 ALA A N 1
ATOM 784 C CA . ALA A 1 99 ? -30.138 6.525 33.627 1.00 93.44 99 ALA A CA 1
ATOM 785 C C . ALA A 1 99 ? -28.677 6.321 33.211 1.00 93.44 99 ALA A C 1
ATOM 787 O O . ALA A 1 99 ? -27.811 6.109 34.057 1.00 93.44 99 ALA A O 1
ATOM 788 N N . THR A 1 100 ? -28.410 6.370 31.909 1.00 91.69 100 THR A N 1
ATOM 789 C CA . THR A 1 100 ? -27.085 6.137 31.322 1.00 91.69 100 THR A CA 1
ATOM 790 C C . THR A 1 100 ? -26.803 7.153 30.226 1.00 91.69 100 THR A C 1
ATOM 792 O O . THR A 1 100 ? -27.711 7.556 29.495 1.00 91.69 100 THR A O 1
ATOM 795 N N . ARG A 1 101 ? -25.541 7.554 30.100 1.00 87.62 101 ARG A N 1
ATOM 796 C CA . ARG A 1 101 ? -25.067 8.492 29.081 1.00 87.62 101 ARG A CA 1
ATOM 797 C C . ARG A 1 101 ? -23.649 8.132 28.668 1.00 87.62 101 ARG A C 1
ATOM 799 O O . ARG A 1 101 ? -22.810 7.956 29.545 1.00 87.62 101 ARG A O 1
ATOM 806 N N . LEU A 1 102 ? -23.395 8.033 27.364 1.00 88.69 102 LEU A N 1
ATOM 807 C CA . LEU A 1 102 ? -22.051 7.815 26.832 1.00 88.69 102 LEU A CA 1
ATOM 808 C C . LEU A 1 102 ? -21.298 9.145 26.763 1.00 88.69 102 LEU A C 1
ATOM 810 O O . LEU A 1 102 ? -21.859 10.170 26.365 1.00 88.69 102 LEU A O 1
ATOM 814 N N . VAL A 1 103 ? -20.040 9.136 27.181 1.00 86.12 103 VAL A N 1
ATOM 815 C CA . VAL A 1 103 ? -19.220 10.337 27.314 1.00 86.12 103 VAL A CA 1
ATOM 816 C C . VAL A 1 103 ? -17.797 10.047 26.837 1.00 86.12 103 VAL A C 1
ATOM 818 O O . VAL A 1 103 ? -17.287 8.948 27.043 1.00 86.12 103 VAL A O 1
ATOM 821 N N . ASP A 1 104 ? -17.185 11.051 26.214 1.00 86.00 104 ASP A N 1
ATOM 822 C CA . ASP A 1 104 ? -15.755 11.123 25.897 1.00 86.00 104 ASP A CA 1
ATOM 823 C C . ASP A 1 104 ? -14.967 11.609 27.124 1.00 86.00 104 ASP A C 1
ATOM 825 O O . ASP A 1 104 ? -15.362 12.593 27.764 1.00 86.00 104 ASP A O 1
ATOM 829 N N . SER A 1 105 ? -13.862 10.956 27.484 1.00 80.25 105 SER A N 1
ATOM 830 C CA . SER A 1 105 ? -13.017 11.431 28.583 1.00 80.25 105 SER A CA 1
ATOM 831 C C . SER A 1 105 ? -12.311 12.751 28.296 1.00 80.25 105 SER A C 1
ATOM 833 O O . SER A 1 105 ? -12.158 13.545 29.229 1.00 80.25 105 SER A O 1
ATOM 835 N N . ASN A 1 106 ? -11.932 13.016 27.043 1.00 65.94 106 ASN A N 1
ATOM 836 C CA . ASN A 1 106 ? -10.991 14.091 26.697 1.00 65.94 106 ASN A CA 1
ATOM 837 C C . ASN A 1 106 ? -11.656 15.469 26.635 1.00 65.94 106 ASN A C 1
ATOM 839 O O . ASN A 1 106 ? -11.015 16.499 26.867 1.00 65.94 106 ASN A O 1
ATOM 843 N N . TYR A 1 107 ? -12.978 15.509 26.455 1.00 56.97 107 TYR A N 1
ATOM 844 C CA . TYR A 1 107 ? -13.730 16.762 26.432 1.00 56.97 107 TYR A CA 1
ATOM 845 C C . TYR A 1 107 ? -13.607 17.579 27.736 1.00 56.97 107 TYR A C 1
ATOM 847 O O . TYR A 1 107 ? -13.663 18.812 27.722 1.00 56.97 107 TYR A O 1
ATOM 855 N N . ASN A 1 108 ? -13.421 16.913 28.880 1.00 51.09 108 ASN A N 1
ATOM 856 C CA . ASN A 1 108 ? -13.413 17.571 30.189 1.00 51.09 108 ASN A CA 1
ATOM 857 C C . ASN A 1 108 ? -12.169 18.429 30.453 1.00 51.09 108 ASN A C 1
ATOM 859 O O . ASN A 1 108 ? -12.268 19.415 31.186 1.00 51.09 108 ASN A O 1
ATOM 863 N N . GLU A 1 109 ? -11.026 18.103 29.848 1.00 48.56 109 GLU A N 1
ATOM 864 C CA . GLU A 1 109 ? -9.777 18.834 30.089 1.00 48.56 109 GLU A CA 1
ATOM 865 C C . GLU A 1 109 ? -9.682 20.122 29.263 1.00 48.56 109 GLU A C 1
ATOM 867 O O . GLU A 1 109 ? -9.144 21.124 29.734 1.00 48.56 109 GLU A O 1
ATOM 872 N N . ARG A 1 110 ? -10.260 20.146 28.053 1.00 48.94 110 ARG A N 1
ATOM 873 C CA . ARG A 1 110 ? -10.121 21.285 27.130 1.00 48.94 110 ARG A CA 1
ATOM 874 C C . ARG A 1 110 ? -11.180 22.384 27.319 1.00 48.94 110 ARG A C 1
ATOM 876 O O . ARG A 1 110 ? -10.926 23.516 26.906 1.00 48.94 110 ARG A O 1
ATOM 883 N N . HIS A 1 111 ? -12.361 22.118 27.901 1.00 48.72 111 HIS A N 1
ATOM 884 C CA . HIS A 1 111 ? -13.532 23.026 27.792 1.00 48.72 111 HIS A CA 1
ATOM 885 C C . HIS A 1 111 ? -14.248 23.419 29.109 1.00 48.72 111 HIS A C 1
ATOM 887 O O . HIS A 1 111 ? -15.461 23.624 29.118 1.00 48.72 111 HIS A O 1
ATOM 893 N N . GLN A 1 112 ? -13.512 23.607 30.213 1.00 43.50 112 GLN A N 1
ATOM 894 C CA . GLN A 1 112 ? -14.021 24.237 31.454 1.00 43.50 112 GLN A CA 1
ATOM 895 C C . GLN A 1 112 ? -15.375 23.675 31.961 1.00 43.50 112 GLN A C 1
ATOM 897 O O . GLN A 1 112 ? -16.327 24.414 32.215 1.00 43.50 112 GLN A O 1
ATOM 902 N N . GLY A 1 113 ? -15.460 22.353 32.152 1.00 43.94 113 GLY A N 1
ATOM 903 C CA . GLY A 1 113 ? -16.441 21.757 33.071 1.00 43.94 113 GLY A CA 1
ATOM 904 C C . GLY A 1 113 ? -17.856 21.490 32.544 1.00 43.94 113 GLY A C 1
ATOM 905 O O . GLY A 1 113 ? -18.770 21.327 33.352 1.00 43.94 113 GLY A O 1
ATOM 906 N N . LYS A 1 114 ? -18.077 21.402 31.227 1.00 47.19 114 LYS A N 1
ATOM 907 C CA . LYS A 1 114 ? -19.323 20.828 30.684 1.00 47.19 114 LYS A CA 1
ATOM 908 C C . LYS A 1 114 ? -19.009 19.514 29.980 1.00 47.19 114 LYS A C 1
ATOM 910 O O . LYS A 1 114 ? -18.326 19.550 28.975 1.00 47.19 114 LYS A O 1
ATOM 915 N N . ASP A 1 115 ? -19.523 18.376 30.447 1.00 50.47 115 ASP A N 1
ATOM 916 C CA . ASP A 1 115 ? -19.416 17.122 29.684 1.00 50.47 115 ASP A CA 1
ATOM 917 C C . ASP A 1 115 ? -20.133 17.295 28.329 1.00 50.47 115 ASP A C 1
ATOM 919 O O . ASP A 1 115 ? -21.364 17.427 28.303 1.00 50.47 115 ASP A O 1
ATOM 923 N N . LYS A 1 116 ? -19.425 17.247 27.192 1.00 53.25 116 LYS A N 1
ATOM 924 C CA . LYS A 1 116 ? -20.106 17.012 25.912 1.00 53.25 116 LYS A CA 1
ATOM 925 C C . LYS A 1 116 ? -20.393 15.533 25.835 1.00 53.25 116 LYS A C 1
ATOM 927 O O . LYS A 1 116 ? -19.512 14.687 25.753 1.00 53.25 116 LYS A O 1
ATOM 932 N N . SER A 1 117 ? -21.669 15.238 25.982 1.00 57.62 117 SER A N 1
ATOM 933 C CA . SER A 1 117 ? -22.163 13.876 25.898 1.00 57.62 117 SER A CA 1
ATOM 934 C C . SER A 1 117 ? -22.040 13.440 24.446 1.00 57.62 117 SER A C 1
ATOM 936 O O . SER A 1 117 ? -22.402 14.206 23.550 1.00 57.62 117 SER A O 1
ATOM 938 N N . ILE A 1 118 ? -21.529 12.236 24.216 1.00 61.62 118 ILE A N 1
ATOM 939 C CA . ILE A 1 118 ? -21.578 11.656 22.882 1.00 61.62 118 ILE A CA 1
ATOM 940 C C . ILE A 1 118 ? -23.004 11.164 22.702 1.00 61.62 118 ILE A C 1
ATOM 942 O O . ILE A 1 118 ? -23.468 10.261 23.402 1.00 61.62 118 ILE A O 1
ATOM 946 N N . GLU A 1 119 ? -23.724 11.802 21.789 1.00 59.31 119 GLU A N 1
ATOM 947 C CA . GLU A 1 119 ? -25.042 11.335 21.396 1.00 59.31 119 GLU A CA 1
ATOM 948 C C . GLU A 1 119 ? -24.886 9.980 20.704 1.00 59.31 119 GLU A C 1
ATOM 950 O O . GLU A 1 119 ? -24.358 9.874 19.599 1.00 59.31 119 GLU A O 1
ATOM 955 N N . LEU A 1 120 ? -25.341 8.923 21.371 1.00 54.06 120 LEU A N 1
ATOM 956 C CA . LEU A 1 120 ? -25.524 7.631 20.735 1.00 54.06 120 LEU A CA 1
ATOM 957 C C . LEU A 1 120 ? -26.835 7.676 19.952 1.00 54.06 120 LEU A C 1
ATOM 959 O O . LEU A 1 120 ? -27.912 7.553 20.533 1.00 54.06 120 LEU A O 1
ATOM 963 N N . GLY A 1 121 ? -26.746 7.825 18.632 1.00 45.94 121 GLY A N 1
ATOM 964 C CA . GLY A 1 121 ? -27.874 7.662 17.710 1.00 45.94 121 GLY A CA 1
ATOM 965 C C . GLY A 1 121 ? -28.292 6.198 17.531 1.00 45.94 121 GLY A C 1
ATOM 966 O O . GLY A 1 121 ? -28.524 5.775 16.408 1.00 45.94 121 GLY A O 1
ATOM 967 N N . ASN A 1 122 ? -28.319 5.405 18.608 1.00 41.78 122 ASN A N 1
ATOM 968 C CA . ASN A 1 122 ? -28.387 3.944 18.520 1.00 41.78 122 ASN A CA 1
ATOM 969 C C . ASN A 1 122 ? -29.757 3.333 18.848 1.00 41.78 122 ASN A C 1
ATOM 971 O O . ASN A 1 122 ? -29.869 2.124 19.045 1.00 41.78 122 ASN A O 1
ATOM 975 N N . ASP A 1 123 ? -30.802 4.152 18.900 1.00 40.78 123 ASP A N 1
ATOM 976 C CA . ASP A 1 123 ? -32.158 3.697 19.161 1.00 40.78 123 ASP A CA 1
ATOM 977 C C . ASP A 1 123 ? -33.056 4.198 18.008 1.00 40.78 123 ASP A C 1
ATOM 979 O O . ASP A 1 123 ? -32.992 5.378 17.653 1.00 40.78 123 ASP A O 1
ATOM 983 N N . ASP A 1 124 ? -33.967 3.355 17.495 1.00 39.34 124 ASP A N 1
ATOM 984 C CA . ASP A 1 124 ? -35.061 3.684 16.543 1.00 39.34 124 ASP A CA 1
ATOM 985 C C . ASP A 1 124 ? -36.001 4.826 17.027 1.00 39.34 124 ASP A C 1
ATOM 987 O O . ASP A 1 124 ? -37.076 5.066 16.480 1.00 39.34 124 ASP A O 1
ATOM 991 N N . LYS A 1 125 ? -35.641 5.513 18.118 1.00 40.69 125 LYS A N 1
ATOM 992 C CA . LYS A 1 125 ? -36.434 6.481 18.885 1.00 40.69 125 LYS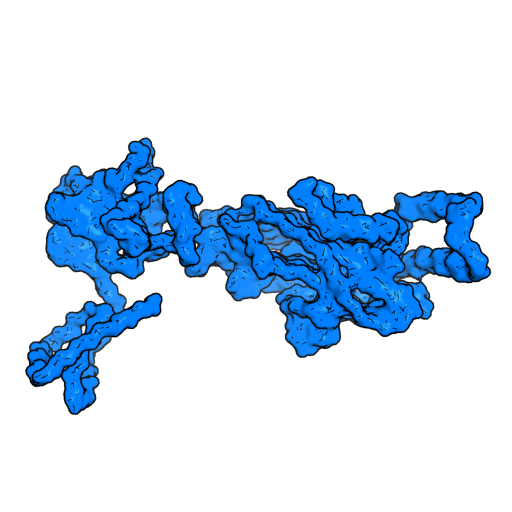 A CA 1
ATOM 993 C C . LYS A 1 125 ? -35.846 7.898 18.895 1.00 40.69 125 LYS A C 1
ATOM 995 O O . LYS A 1 125 ? -36.371 8.755 19.607 1.00 40.69 125 LYS A O 1
ATOM 1000 N N . GLY A 1 126 ? -34.807 8.157 18.100 1.00 43.97 126 GLY A N 1
ATOM 1001 C CA . GLY A 1 126 ? -34.228 9.489 17.918 1.00 43.97 126 GLY A CA 1
ATOM 1002 C C . GLY A 1 126 ? -33.323 9.970 19.061 1.00 43.97 126 GLY A C 1
ATOM 1003 O O . GLY A 1 126 ? -33.180 9.331 20.102 1.00 43.97 126 GLY A O 1
ATOM 1004 N N . TYR A 1 127 ? -32.695 11.122 18.821 1.00 48.69 127 TYR A N 1
ATOM 1005 C CA . TYR A 1 127 ? -31.627 11.749 19.606 1.00 48.69 127 TYR A CA 1
ATOM 1006 C C . TYR A 1 127 ? -31.996 11.962 21.090 1.00 48.69 127 TYR A C 1
ATOM 1008 O O . TYR A 1 127 ? -32.746 12.880 21.430 1.00 48.69 127 TYR A O 1
ATOM 1016 N N . ARG A 1 128 ? -31.458 11.139 22.005 1.00 54.44 128 ARG A N 1
ATOM 1017 C CA . ARG A 1 128 ? -31.538 11.372 23.461 1.00 54.44 128 ARG A CA 1
ATOM 1018 C C . ARG A 1 128 ? -30.161 11.267 24.118 1.00 54.44 128 ARG A C 1
ATOM 1020 O O . ARG A 1 128 ? -29.527 10.218 24.100 1.00 54.44 128 ARG A O 1
ATOM 1027 N N . LEU A 1 129 ? -29.749 12.352 24.776 1.00 64.06 129 LEU A N 1
ATOM 1028 C CA . LEU A 1 129 ? -28.500 12.459 25.548 1.00 64.06 129 LEU A CA 1
ATOM 1029 C C . LEU A 1 129 ? -28.484 11.565 26.802 1.00 64.06 129 LEU A C 1
ATOM 1031 O O . LEU A 1 129 ? -27.420 11.252 27.321 1.00 64.06 129 LEU A O 1
ATOM 1035 N N . ILE A 1 130 ? -29.655 11.166 27.310 1.00 73.81 130 ILE A N 1
ATOM 1036 C CA . ILE A 1 130 ? -29.804 10.287 28.476 1.00 73.81 130 ILE A CA 1
ATOM 1037 C C . ILE A 1 130 ? -30.736 9.138 28.103 1.00 73.81 130 ILE A C 1
ATOM 1039 O O . ILE A 1 130 ? -31.868 9.354 27.666 1.00 73.81 130 ILE A O 1
ATOM 1043 N N . ASN A 1 131 ? -30.266 7.916 28.335 1.00 82.88 131 ASN A N 1
ATOM 1044 C CA . ASN A 1 131 ? -30.987 6.685 28.059 1.00 82.88 131 ASN A CA 1
ATOM 1045 C C . ASN A 1 131 ? -31.374 5.987 29.359 1.00 82.88 131 ASN A C 1
ATOM 1047 O O . ASN A 1 131 ? -30.519 5.692 30.197 1.00 82.88 131 ASN A O 1
ATOM 1051 N N . TYR A 1 132 ? -32.662 5.682 29.508 1.00 88.94 132 TYR A N 1
ATOM 1052 C CA . TYR A 1 132 ? -33.174 4.901 30.628 1.00 88.94 132 TYR A CA 1
ATOM 1053 C C . TYR A 1 132 ? -33.148 3.420 30.260 1.00 88.94 132 TYR A C 1
ATOM 1055 O O . TYR A 1 132 ? -33.867 2.982 29.361 1.00 88.94 132 TYR A O 1
ATOM 1063 N N . ARG A 1 133 ? -32.305 2.645 30.941 1.00 92.00 133 ARG A N 1
ATOM 1064 C CA . ARG A 1 133 ? -32.088 1.224 30.657 1.00 92.00 133 ARG A CA 1
ATOM 1065 C C . ARG A 1 133 ? -32.662 0.374 31.787 1.00 92.00 133 ARG A C 1
ATOM 1067 O O . ARG A 1 133 ? -32.458 0.666 32.963 1.00 92.00 133 ARG A O 1
ATOM 1074 N N . LYS A 1 134 ? -33.418 -0.654 31.411 1.00 95.75 134 LYS A N 1
ATOM 1075 C CA . LYS A 1 134 ? -34.128 -1.550 32.327 1.00 95.75 134 LYS A CA 1
ATOM 1076 C C . LYS A 1 134 ? -33.157 -2.565 32.935 1.00 95.75 134 LYS A C 1
ATOM 1078 O O . LYS A 1 134 ? -32.425 -3.214 32.194 1.00 95.75 134 LYS A O 1
ATOM 1083 N N . VAL A 1 135 ? -33.173 -2.713 34.256 1.00 95.88 135 VAL A N 1
ATOM 1084 C CA . VAL A 1 135 ? -32.383 -3.711 34.988 1.00 95.88 135 VAL A CA 1
ATOM 1085 C C . VAL A 1 135 ? -33.094 -5.060 34.951 1.00 95.88 135 VAL A C 1
ATOM 1087 O O . VAL A 1 135 ? -34.301 -5.144 35.189 1.00 95.88 135 VAL A O 1
ATOM 1090 N N . SER A 1 136 ? -32.339 -6.117 34.662 1.00 95.81 136 SER A N 1
ATOM 1091 C CA . SER A 1 136 ? -32.796 -7.502 34.762 1.00 95.81 136 SER A CA 1
ATOM 1092 C C . SER A 1 136 ? -31.693 -8.365 35.354 1.00 95.81 136 SER A C 1
ATOM 1094 O O . SER A 1 136 ? -30.547 -8.299 34.906 1.00 95.81 136 SER A O 1
ATOM 1096 N N . LYS A 1 137 ? -32.025 -9.168 36.369 1.00 95.56 137 LYS A N 1
ATOM 1097 C CA . LYS A 1 137 ? -31.073 -10.037 37.076 1.00 95.56 137 LYS A CA 1
ATOM 1098 C C . LYS A 1 137 ? -29.840 -9.262 37.546 1.00 95.56 137 LYS A C 1
ATOM 1100 O O . LYS A 1 137 ? -28.710 -9.715 37.366 1.00 95.56 137 LYS A O 1
ATOM 1105 N N . ASN A 1 138 ? -30.065 -8.077 38.121 1.00 95.75 138 ASN A N 1
ATOM 1106 C CA . ASN A 1 138 ? -29.014 -7.160 38.576 1.00 95.75 138 ASN A CA 1
ATOM 1107 C C . ASN A 1 138 ? -28.036 -6.697 37.471 1.00 95.75 138 ASN A C 1
ATOM 1109 O O . ASN A 1 138 ? -26.936 -6.231 37.778 1.00 95.75 138 ASN A O 1
ATOM 1113 N N . LYS A 1 139 ? -28.409 -6.787 36.191 1.00 96.19 139 LYS A N 1
ATOM 1114 C CA . LYS A 1 139 ? -27.558 -6.396 35.063 1.00 96.19 139 LYS A CA 1
ATOM 1115 C C . LYS A 1 139 ? -28.293 -5.515 34.061 1.00 96.19 139 LYS A C 1
ATOM 1117 O O . LYS A 1 139 ? -29.515 -5.573 33.921 1.00 96.19 139 LYS A O 1
ATOM 1122 N N . VAL A 1 140 ? -27.512 -4.721 33.337 1.00 96.31 140 VAL A N 1
ATOM 1123 C CA . VAL A 1 140 ? -27.922 -4.016 32.119 1.00 96.31 140 VAL A CA 1
ATOM 1124 C C . VAL A 1 140 ? -26.885 -4.307 31.048 1.00 96.31 140 VAL A C 1
ATOM 1126 O O . VAL A 1 140 ? -25.698 -4.158 31.312 1.00 96.31 140 VAL A O 1
ATOM 1129 N N . VAL A 1 141 ? -27.327 -4.692 29.852 1.00 95.88 141 VAL A N 1
ATOM 1130 C CA . VAL A 1 141 ? -26.460 -4.875 28.680 1.00 95.88 141 VAL A CA 1
ATOM 1131 C C . VAL A 1 141 ? -26.902 -3.892 27.603 1.00 95.88 141 VAL A C 1
ATOM 1133 O O . VAL A 1 141 ? -28.075 -3.859 27.228 1.00 95.88 141 VAL A O 1
ATOM 1136 N N . ILE A 1 142 ? -25.974 -3.065 27.133 1.00 93.81 142 ILE A N 1
ATOM 1137 C CA . ILE A 1 142 ? -26.212 -2.008 26.150 1.00 93.81 142 ILE A CA 1
ATOM 1138 C C . ILE A 1 142 ? -25.482 -2.392 24.866 1.00 93.81 142 ILE A C 1
ATOM 1140 O O . ILE A 1 142 ? -24.257 -2.422 24.854 1.00 93.81 142 ILE A O 1
ATOM 1144 N N . LYS A 1 143 ? -26.223 -2.674 23.792 1.00 93.56 143 LYS A N 1
ATOM 1145 C CA . LYS A 1 143 ? -25.657 -2.870 22.450 1.00 93.56 143 LYS A CA 1
ATOM 1146 C C . LYS A 1 143 ? -25.393 -1.510 21.806 1.00 93.56 143 LYS A C 1
ATOM 1148 O O . LYS A 1 143 ? -26.279 -0.654 21.807 1.00 93.56 143 LYS A O 1
ATOM 1153 N N . ILE A 1 144 ? -24.197 -1.318 21.263 1.00 90.06 144 ILE A N 1
ATOM 1154 C CA . ILE A 1 144 ? -23.731 -0.058 20.681 1.00 90.06 144 ILE A CA 1
ATOM 1155 C C . ILE A 1 144 ? -23.152 -0.349 19.300 1.00 90.06 144 ILE A C 1
ATOM 1157 O O . ILE A 1 144 ? -22.260 -1.181 19.172 1.00 90.06 144 ILE A O 1
ATOM 1161 N N . THR A 1 145 ? -23.651 0.335 18.274 1.00 89.88 145 THR A N 1
ATOM 1162 C CA . THR A 1 145 ? -23.016 0.359 16.953 1.00 89.88 145 THR A CA 1
ATOM 1163 C C . THR A 1 145 ? -22.176 1.625 16.863 1.00 89.88 145 THR A C 1
ATOM 1165 O O . THR A 1 145 ? -22.701 2.733 16.991 1.00 89.88 145 THR A O 1
ATOM 1168 N N . LEU A 1 146 ? -20.867 1.473 16.673 1.00 89.12 146 LEU A N 1
ATOM 1169 C CA . LEU A 1 146 ? -19.941 2.599 16.569 1.00 89.12 146 LEU A CA 1
ATOM 1170 C C . LEU A 1 146 ? -20.043 3.191 15.158 1.00 89.12 146 LEU A C 1
ATOM 1172 O O . LEU A 1 146 ? -19.341 2.770 14.251 1.00 89.12 146 LEU A O 1
ATOM 1176 N N . SER A 1 147 ? -20.979 4.116 14.941 1.00 84.25 147 SER A N 1
ATOM 1177 C CA . SER A 1 147 ? -21.272 4.660 13.605 1.00 84.25 147 SER A CA 1
ATOM 1178 C C . SER A 1 147 ? -20.051 5.306 12.941 1.00 84.25 147 SER A C 1
ATOM 1180 O O . SER A 1 147 ? -19.351 6.110 13.552 1.00 84.25 147 SER A O 1
ATOM 1182 N N . GLU A 1 148 ? -19.859 5.022 11.652 1.00 79.62 148 GLU A N 1
ATOM 1183 C CA . GLU A 1 148 ? -18.814 5.621 10.804 1.00 79.62 148 GLU A CA 1
ATOM 1184 C C . GLU A 1 148 ? -19.098 7.078 10.422 1.00 79.62 148 GLU A C 1
ATOM 1186 O O . GLU A 1 148 ? -18.255 7.746 9.834 1.00 79.62 148 GLU A O 1
ATOM 1191 N N . SER A 1 149 ? -20.287 7.575 10.761 1.00 81.56 149 SER A N 1
ATOM 1192 C CA . SER A 1 149 ? -20.718 8.949 10.517 1.00 81.56 149 SER A CA 1
ATOM 1193 C C . SER A 1 149 ? -21.345 9.567 11.767 1.00 81.56 149 SER A C 1
ATOM 1195 O O . SER A 1 149 ? -21.812 8.862 12.669 1.00 81.56 149 SER A O 1
ATOM 1197 N N . GLY A 1 150 ? -21.374 10.898 11.810 1.00 80.81 150 GLY A N 1
ATOM 1198 C CA . GLY A 1 150 ? -21.941 11.672 12.910 1.00 80.81 150 GLY A CA 1
ATOM 1199 C C . GLY A 1 150 ? -20.921 12.020 13.994 1.00 80.81 150 GLY A C 1
ATOM 1200 O O . GLY A 1 150 ? -19.713 11.933 13.792 1.00 80.81 150 GLY A O 1
ATOM 1201 N N . ILE A 1 151 ? -21.426 12.405 15.169 1.00 80.44 151 ILE A N 1
ATOM 1202 C CA . ILE A 1 151 ? -20.637 13.076 16.216 1.00 80.44 151 ILE A CA 1
ATOM 1203 C C . ILE A 1 151 ? -19.415 12.265 16.659 1.00 80.44 151 ILE A C 1
ATOM 1205 O O . ILE A 1 151 ? -18.361 12.852 16.868 1.00 80.44 151 ILE A O 1
ATOM 1209 N N . LEU A 1 152 ? -19.529 10.940 16.799 1.00 83.56 152 LEU A N 1
ATOM 1210 C CA . LEU A 1 152 ? -18.397 10.104 17.215 1.00 83.56 152 LEU A CA 1
ATOM 1211 C C . LEU A 1 152 ? -17.258 10.133 16.182 1.00 83.56 152 LEU A C 1
ATOM 1213 O O . LEU A 1 152 ? -16.103 10.314 16.554 1.00 83.56 152 LEU A O 1
ATOM 1217 N N . SER A 1 153 ? -17.592 10.017 14.892 1.00 84.38 153 SER A N 1
ATOM 1218 C CA . SER A 1 153 ? -16.627 10.158 13.796 1.00 84.38 153 SER A CA 1
ATOM 1219 C C . SER A 1 153 ? -15.995 11.552 13.786 1.00 84.38 153 SER A C 1
ATOM 1221 O O . SER A 1 153 ? -14.775 11.666 13.699 1.00 84.38 153 SER A O 1
ATOM 1223 N N . ASP A 1 154 ? -16.808 12.602 13.935 1.00 83.62 154 ASP A N 1
ATOM 1224 C CA . ASP A 1 154 ? -16.337 13.993 13.937 1.00 83.62 154 ASP A CA 1
ATOM 1225 C C . ASP A 1 154 ? -15.438 14.323 15.137 1.00 83.62 154 ASP A C 1
ATOM 1227 O O . ASP A 1 154 ? -14.622 15.241 15.057 1.00 83.62 154 ASP A O 1
ATOM 1231 N N . LEU A 1 155 ? -15.640 13.652 16.276 1.00 84.25 155 LEU A N 1
ATOM 1232 C CA . LEU A 1 155 ? -14.785 13.790 17.456 1.00 84.25 155 LEU A CA 1
ATOM 1233 C C . LEU A 1 155 ? -13.436 13.124 17.210 1.00 84.25 155 LEU A C 1
ATOM 1235 O O . LEU A 1 155 ? -12.415 13.772 17.398 1.00 84.25 155 LEU A O 1
ATOM 1239 N N . ILE A 1 156 ? -13.438 11.892 16.696 1.00 86.75 156 ILE A N 1
ATOM 1240 C CA . ILE A 1 156 ? -12.210 11.183 16.320 1.00 86.75 156 ILE A CA 1
ATOM 1241 C C . ILE A 1 156 ? -11.367 12.010 15.340 1.00 86.75 156 ILE A C 1
ATOM 1243 O O . ILE A 1 156 ? -10.158 12.106 15.510 1.00 86.75 156 ILE A O 1
ATOM 1247 N N . ASP A 1 157 ? -11.985 12.666 14.353 1.00 84.31 157 ASP A N 1
ATOM 1248 C CA . ASP A 1 157 ? -11.258 13.507 13.388 1.00 84.31 157 ASP A CA 1
ATOM 1249 C C . ASP A 1 157 ? -10.633 14.776 14.000 1.00 84.31 157 ASP A C 1
ATOM 1251 O O . ASP A 1 157 ? -9.766 15.390 13.376 1.00 84.31 157 ASP A O 1
ATOM 1255 N N . LYS A 1 158 ? -11.078 15.191 15.194 1.00 85.19 158 LYS A N 1
ATOM 1256 C CA . LYS A 1 158 ? -10.586 16.383 15.909 1.00 85.19 158 LYS A CA 1
ATOM 1257 C C . LYS A 1 158 ? -9.538 16.068 16.971 1.00 85.19 158 LYS A C 1
ATOM 1259 O O . LYS A 1 158 ? -8.878 17.001 17.429 1.00 85.19 158 LYS A O 1
ATOM 1264 N N . GLU A 1 159 ? -9.409 14.809 17.375 1.00 82.38 159 GLU A N 1
ATOM 1265 C CA . GLU A 1 159 ? -8.387 14.381 18.325 1.00 82.38 159 GLU A CA 1
ATOM 1266 C C . GLU A 1 159 ? -7.025 14.260 17.638 1.00 82.38 159 GLU A C 1
ATOM 1268 O O . GLU A 1 159 ? -6.911 13.783 16.505 1.00 82.38 159 GLU A O 1
ATOM 1273 N N . ASP A 1 160 ? -5.972 14.688 18.336 1.00 78.69 160 ASP A N 1
ATOM 1274 C CA . ASP A 1 160 ? -4.613 14.717 17.784 1.00 78.69 160 ASP A CA 1
ATOM 1275 C C . ASP A 1 160 ? -4.096 13.298 17.486 1.00 78.69 160 ASP A C 1
ATOM 1277 O O . ASP A 1 160 ? -3.404 13.073 16.492 1.00 78.69 160 ASP A O 1
ATOM 1281 N N . ASP A 1 161 ? -4.467 12.327 18.325 1.00 79.31 161 ASP A N 1
ATOM 1282 C CA . ASP A 1 161 ? -4.146 10.904 18.174 1.00 79.31 161 ASP A CA 1
ATOM 1283 C C . ASP A 1 161 ? -5.244 10.108 17.443 1.00 79.31 161 ASP A C 1
ATOM 1285 O O . ASP A 1 161 ? -5.161 8.880 17.332 1.00 79.31 161 ASP A O 1
ATOM 1289 N N . ARG A 1 162 ? -6.275 10.804 16.942 1.00 86.00 162 ARG A N 1
ATOM 1290 C CA . ARG A 1 162 ? -7.442 10.233 16.256 1.00 86.00 162 ARG A CA 1
ATOM 1291 C C . ARG A 1 162 ? -8.108 9.094 17.027 1.00 86.00 162 ARG A C 1
ATOM 1293 O O . ARG A 1 162 ? -8.581 8.118 16.432 1.00 86.00 162 ARG A O 1
ATOM 1300 N N . THR A 1 163 ? -8.127 9.202 18.349 1.00 87.7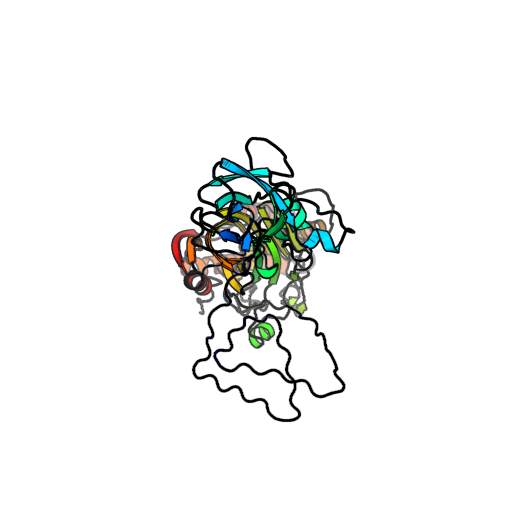5 163 THR A N 1
ATOM 1301 C CA . THR A 1 163 ? -8.719 8.215 19.244 1.00 87.75 163 THR A CA 1
ATOM 1302 C C . THR A 1 163 ? -9.546 8.931 20.301 1.00 87.75 163 THR A C 1
ATOM 1304 O O . THR A 1 163 ? -9.151 9.966 20.817 1.00 87.75 163 THR A O 1
ATOM 1307 N N . VAL A 1 164 ? -10.714 8.383 20.624 1.00 89.50 164 VAL A N 1
ATOM 1308 C CA . VAL A 1 164 ? -11.546 8.869 21.734 1.00 89.50 164 VAL A CA 1
ATOM 1309 C C . VAL A 1 164 ? -11.722 7.766 22.761 1.00 89.50 164 VAL A C 1
ATOM 1311 O O . VAL A 1 164 ? -11.922 6.604 22.397 1.00 89.50 164 VAL A O 1
ATOM 1314 N N . GLU A 1 165 ? -11.689 8.101 24.046 1.00 91.06 165 GLU A N 1
ATOM 1315 C CA . GLU A 1 165 ? -11.937 7.134 25.112 1.00 91.06 165 GLU A CA 1
ATOM 1316 C C . GLU A 1 165 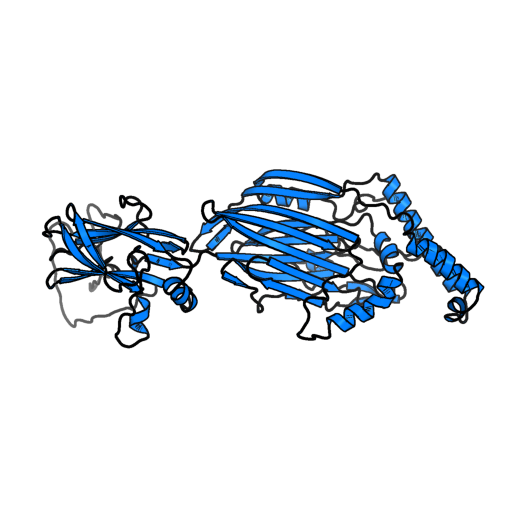? -13.340 7.277 25.698 1.00 91.06 165 GLU A C 1
ATOM 1318 O O . GLU A 1 165 ? -13.727 8.293 26.280 1.00 91.06 165 GLU A O 1
ATOM 1323 N N . LEU A 1 166 ? -14.118 6.208 25.554 1.00 92.12 166 LEU A N 1
ATOM 1324 C CA . LEU A 1 166 ? -15.535 6.192 25.873 1.00 92.12 166 LEU A CA 1
ATOM 1325 C C . LEU A 1 166 ? -15.818 5.549 27.232 1.00 92.12 166 LEU A C 1
ATOM 1327 O O . LEU A 1 166 ? -15.346 4.450 27.546 1.00 92.12 166 LEU A O 1
ATOM 1331 N N . TYR A 1 167 ? -16.691 6.195 28.002 1.00 92.94 167 TYR A N 1
ATOM 1332 C CA . TYR A 1 167 ? -17.221 5.670 29.259 1.00 92.94 167 TYR A CA 1
ATOM 1333 C C . TYR A 1 167 ? -18.701 6.014 29.438 1.00 92.94 167 TYR A C 1
ATOM 1335 O O . TYR A 1 167 ? -19.236 6.936 28.818 1.00 92.94 167 TYR A O 1
ATOM 1343 N N . PHE A 1 168 ? -19.380 5.284 30.319 1.00 92.94 168 PHE A N 1
ATOM 1344 C CA . PHE A 1 168 ? -20.756 5.573 30.703 1.00 92.94 168 PHE A CA 1
ATOM 1345 C C . PHE A 1 168 ? -20.824 6.335 32.024 1.00 92.94 168 PHE A C 1
ATOM 1347 O O . PHE A 1 168 ? -20.335 5.877 33.055 1.00 92.94 168 PHE A O 1
ATOM 1354 N N . ALA A 1 169 ? -21.504 7.478 32.012 1.00 91.75 169 ALA A N 1
ATOM 1355 C CA . ALA A 1 169 ? -22.024 8.106 33.217 1.00 91.75 169 ALA A CA 1
ATOM 1356 C C . ALA A 1 169 ? -23.385 7.478 33.553 1.00 91.75 169 ALA A C 1
ATOM 1358 O O . ALA A 1 169 ? -24.310 7.512 32.735 1.00 91.75 169 ALA A O 1
ATOM 1359 N N . CYS A 1 170 ? -23.501 6.901 34.747 1.00 93.81 170 CYS A N 1
ATOM 1360 C CA . CYS A 1 170 ? -24.677 6.169 35.203 1.00 93.81 170 CYS A CA 1
ATOM 1361 C C . CYS A 1 170 ? -25.263 6.803 36.464 1.00 93.81 170 CYS A C 1
ATOM 1363 O O . CYS A 1 170 ? -24.523 7.186 37.371 1.00 93.81 170 CYS A O 1
ATOM 1365 N N . SER A 1 171 ? -26.593 6.842 36.546 1.00 94.81 171 SER A N 1
ATOM 1366 C CA . SER A 1 171 ? -27.315 7.420 37.681 1.00 94.81 171 SER A CA 1
ATOM 1367 C C . SER A 1 171 ? -28.496 6.550 38.109 1.00 94.81 171 SER A C 1
ATOM 1369 O O . SER A 1 171 ? -29.283 6.088 37.276 1.00 94.81 171 SER A O 1
ATOM 1371 N N . TYR A 1 172 ? -28.646 6.351 39.419 1.00 96.19 172 TYR A N 1
ATOM 1372 C CA . TYR A 1 172 ? -29.813 5.715 40.033 1.00 96.19 172 TYR A CA 1
ATOM 1373 C C . TYR A 1 172 ? -30.018 6.239 41.458 1.00 96.19 172 TYR A C 1
ATOM 1375 O O . TYR A 1 172 ? -29.075 6.283 42.250 1.00 96.19 172 TYR A O 1
ATOM 1383 N N . ALA A 1 173 ? -31.253 6.626 41.794 1.00 93.94 173 ALA A N 1
ATOM 1384 C CA . ALA A 1 173 ? -31.561 7.363 43.022 1.00 93.94 173 ALA A CA 1
ATOM 1385 C C . ALA A 1 173 ? -30.636 8.593 43.176 1.00 93.94 173 ALA A C 1
ATOM 1387 O O . ALA A 1 173 ? -30.591 9.432 42.280 1.00 93.94 173 ALA A O 1
ATOM 1388 N N . SER A 1 174 ? -29.899 8.706 44.282 1.00 91.38 174 SER A N 1
ATOM 1389 C CA . SER A 1 174 ? -28.919 9.774 44.527 1.00 91.38 174 SER A CA 1
ATOM 1390 C C . SER A 1 174 ? -27.485 9.418 44.109 1.00 91.38 174 SER A C 1
ATOM 1392 O O . SER A 1 174 ? -26.588 10.245 44.265 1.00 91.38 174 SER A O 1
ATOM 1394 N N . GLN A 1 175 ? -27.239 8.210 43.589 1.00 94.25 175 GLN A N 1
ATOM 1395 C CA . GLN A 1 175 ? -25.898 7.762 43.220 1.00 94.25 175 GLN A CA 1
ATOM 1396 C C . GLN A 1 175 ? -25.596 8.060 41.748 1.00 94.25 175 GLN A C 1
ATOM 1398 O O . GLN A 1 175 ? -26.369 7.688 40.865 1.00 94.25 175 GLN A O 1
ATOM 1403 N N . ASN A 1 176 ? -24.430 8.662 41.497 1.00 93.44 176 ASN A N 1
ATOM 1404 C CA . ASN A 1 176 ? -23.870 8.902 40.168 1.00 93.44 176 ASN A CA 1
ATOM 1405 C C . ASN A 1 176 ? -22.472 8.279 40.088 1.00 93.44 176 ASN A C 1
ATOM 1407 O O . ASN A 1 176 ? -21.660 8.502 40.985 1.00 93.44 176 ASN A O 1
ATOM 1411 N N . VAL A 1 177 ? -22.187 7.511 39.038 1.00 93.69 177 VAL A N 1
ATOM 1412 C CA . VAL A 1 177 ? -20.895 6.830 38.847 1.00 93.69 177 VAL A CA 1
ATOM 1413 C C . VAL A 1 177 ? -20.436 6.918 37.393 1.00 93.69 177 VAL A C 1
ATOM 1415 O O . VAL A 1 177 ? -21.260 7.008 36.483 1.00 93.69 177 VAL A O 1
ATOM 1418 N N . LYS A 1 178 ? -19.120 6.868 37.174 1.00 93.12 178 LYS A N 1
ATOM 1419 C CA . LYS A 1 178 ? -18.505 6.693 35.852 1.00 93.12 178 LYS A CA 1
ATOM 1420 C C . LYS A 1 178 ? -18.049 5.244 35.732 1.00 93.12 178 LYS A C 1
ATOM 1422 O O . LYS A 1 178 ? -17.428 4.742 36.664 1.00 93.12 178 LYS A O 1
ATOM 1427 N N . LEU A 1 179 ? -18.413 4.574 34.645 1.00 94.56 179 LEU A N 1
ATOM 1428 C CA . LEU A 1 179 ? -18.090 3.173 34.405 1.00 94.56 179 LEU A CA 1
ATOM 1429 C C . LEU A 1 179 ? -17.470 2.986 33.008 1.00 94.56 179 LEU A C 1
ATOM 1431 O O . LEU A 1 179 ? -18.003 3.555 32.053 1.00 94.56 179 LEU A O 1
ATOM 1435 N N . PRO A 1 180 ? -16.432 2.142 32.852 1.00 95.25 180 PRO A N 1
ATOM 1436 C CA . PRO A 1 180 ? -15.717 1.402 33.906 1.00 95.25 180 PRO A CA 1
ATOM 1437 C C . PRO A 1 180 ? -15.064 2.323 34.951 1.00 95.25 180 PRO A C 1
ATOM 1439 O O . PRO A 1 180 ? -14.954 3.519 34.721 1.00 95.25 180 PRO A O 1
ATOM 1442 N N . LEU A 1 181 ? -14.716 1.815 36.137 1.00 90.12 181 LEU A N 1
ATOM 1443 C CA . LEU A 1 181 ? -14.193 2.677 37.216 1.00 90.12 181 LEU A CA 1
ATOM 1444 C C . LEU A 1 181 ? -12.783 3.196 36.901 1.00 90.12 181 LEU A C 1
ATOM 1446 O O . LEU A 1 181 ? -12.460 4.348 37.192 1.00 90.12 181 LEU A O 1
ATOM 1450 N N . GLY A 1 182 ? -11.964 2.356 36.265 1.00 86.62 182 GLY A N 1
ATOM 1451 C CA . GLY A 1 182 ? -10.634 2.718 35.804 1.00 86.62 182 GLY A CA 1
ATOM 1452 C C . GLY A 1 182 ? -10.677 3.408 34.443 1.00 86.62 182 GLY A C 1
ATOM 1453 O O . GLY A 1 182 ? -11.169 2.842 33.472 1.00 86.62 182 GLY A O 1
ATOM 1454 N N . TYR A 1 183 ? -10.066 4.591 34.337 1.00 84.81 183 TYR A N 1
ATOM 1455 C CA . TYR A 1 183 ? -9.924 5.312 33.059 1.00 84.81 183 TYR A CA 1
ATOM 1456 C C . TYR A 1 183 ? -9.184 4.492 31.987 1.00 84.81 183 TYR A C 1
ATOM 1458 O O . TYR A 1 183 ? -9.457 4.611 30.800 1.00 84.81 183 TYR A O 1
ATOM 1466 N N . LYS A 1 184 ? -8.259 3.620 32.404 1.00 86.06 184 LYS A N 1
ATOM 1467 C CA . LYS A 1 184 ? -7.516 2.703 31.522 1.00 86.06 184 LYS A CA 1
ATOM 1468 C C . LYS A 1 184 ? -8.406 1.645 30.852 1.00 86.06 184 LYS A C 1
ATOM 1470 O O . LYS A 1 184 ? -7.969 1.016 29.893 1.00 86.06 184 LYS A O 1
ATOM 1475 N N . ASP A 1 185 ? -9.600 1.430 31.402 1.00 91.69 185 ASP A N 1
ATOM 1476 C CA . ASP A 1 185 ? -10.569 0.432 30.956 1.00 91.69 185 ASP A CA 1
ATOM 1477 C C . ASP A 1 185 ? -11.679 1.081 30.103 1.00 91.69 185 ASP A C 1
ATOM 1479 O O . ASP A 1 185 ? -12.608 0.402 29.665 1.00 91.69 185 ASP A O 1
ATOM 1483 N N . TYR A 1 186 ? -11.599 2.396 29.853 1.00 93.75 186 TYR A N 1
ATOM 1484 C CA . TYR A 1 186 ? -12.462 3.082 28.892 1.00 93.75 186 TYR A CA 1
ATOM 1485 C C . TYR A 1 186 ? -12.246 2.506 27.492 1.00 93.75 186 TYR A C 1
ATOM 1487 O O . TYR A 1 186 ? -11.153 2.048 27.156 1.00 93.75 186 TYR A O 1
ATOM 1495 N N . LEU A 1 187 ? -13.297 2.522 26.672 1.00 94.81 187 LEU A N 1
ATOM 1496 C CA . LEU A 1 187 ? -13.213 1.980 25.324 1.00 94.81 187 LEU A CA 1
ATOM 1497 C C . LEU A 1 187 ? -12.528 2.991 24.416 1.00 94.81 187 LEU A C 1
ATOM 1499 O O . LEU A 1 187 ? -13.124 4.007 24.059 1.00 94.81 187 LEU A O 1
ATOM 1503 N N . LYS A 1 188 ? -11.301 2.682 24.014 1.00 92.94 188 LYS A N 1
ATOM 1504 C CA . LYS A 1 188 ? -10.602 3.413 22.963 1.00 92.94 188 LYS A CA 1
ATOM 1505 C C . LYS A 1 188 ? -11.285 3.148 21.636 1.00 92.94 188 LYS A C 1
ATOM 1507 O O . LYS A 1 188 ? -11.444 1.995 21.242 1.00 92.94 188 LYS A O 1
ATOM 1512 N N . THR A 1 189 ? -11.720 4.210 20.977 1.00 90.94 189 THR A N 1
ATOM 1513 C CA . THR A 1 189 ? -12.417 4.122 19.700 1.00 90.94 189 THR A CA 1
ATOM 1514 C C . THR A 1 189 ? -11.710 4.959 18.655 1.00 90.94 189 THR A C 1
ATOM 1516 O O . THR A 1 189 ? -11.509 6.156 18.855 1.00 90.94 189 THR A O 1
ATOM 1519 N N . SER A 1 190 ? -11.380 4.333 17.529 1.00 89.69 190 SER A N 1
ATOM 1520 C CA . SER A 1 190 ? -10.661 4.977 16.425 1.00 89.69 190 SER A CA 1
ATOM 1521 C C . SER A 1 190 ? -11.272 4.585 15.077 1.00 89.69 190 SER A C 1
ATOM 1523 O O . SER A 1 190 ? -12.153 3.723 14.978 1.00 89.69 190 SER A O 1
ATOM 1525 N N . LYS A 1 191 ? -10.807 5.217 13.999 1.00 88.06 191 LYS A N 1
ATOM 1526 C CA . LYS A 1 191 ? -11.155 4.829 12.628 1.00 88.06 191 LYS A CA 1
ATOM 1527 C C . LYS A 1 191 ? -10.183 3.782 12.100 1.00 88.06 191 LYS A C 1
ATOM 1529 O O . LYS A 1 191 ? -8.977 4.017 12.084 1.00 88.06 191 LYS A O 1
ATOM 1534 N N . LEU A 1 192 ? -10.721 2.670 11.602 1.00 87.62 192 LEU A N 1
ATOM 1535 C CA . LEU A 1 192 ? -9.925 1.610 10.993 1.00 87.62 192 LEU A CA 1
ATOM 1536 C C . LEU A 1 192 ? -9.326 2.084 9.664 1.00 87.62 192 LEU A C 1
ATOM 1538 O O . LEU A 1 192 ? -10.063 2.351 8.719 1.00 87.62 192 LEU A O 1
ATOM 1542 N N . ASN A 1 193 ? -8.006 2.181 9.574 1.00 89.69 193 ASN A N 1
ATOM 1543 C CA . ASN A 1 193 ? -7.343 2.674 8.370 1.00 89.69 193 ASN A CA 1
ATOM 1544 C C . ASN A 1 193 ? -6.268 1.709 7.853 1.00 89.69 193 ASN A C 1
ATOM 1546 O O . ASN A 1 193 ? -5.809 0.819 8.567 1.00 89.69 193 ASN A O 1
ATOM 1550 N N . ILE A 1 194 ? -5.913 1.892 6.582 1.00 92.88 194 ILE A N 1
ATOM 1551 C CA . ILE A 1 194 ? -4.861 1.189 5.854 1.00 92.88 194 ILE A CA 1
ATOM 1552 C C . ILE A 1 194 ? -3.881 2.254 5.336 1.00 92.88 194 ILE A C 1
ATOM 1554 O O . ILE A 1 194 ? -4.127 2.867 4.290 1.00 92.88 194 ILE A O 1
ATOM 1558 N N . PRO A 1 195 ? -2.795 2.539 6.069 1.00 94.06 195 PRO A N 1
ATOM 1559 C CA . PRO A 1 195 ? -1.691 3.331 5.566 1.00 94.06 195 PRO A CA 1
ATOM 1560 C C . PRO A 1 195 ? -0.985 2.521 4.483 1.00 94.06 195 PRO A C 1
ATOM 1562 O O . PRO A 1 195 ? -0.527 1.407 4.736 1.00 94.06 195 PRO A O 1
ATOM 1565 N N . LEU A 1 196 ? -0.921 3.077 3.278 1.00 97.06 196 LEU A N 1
ATOM 1566 C CA . LEU A 1 196 ? -0.276 2.449 2.133 1.00 97.06 196 LEU A CA 1
ATOM 1567 C C . LEU A 1 196 ? 0.706 3.427 1.506 1.00 97.06 196 LEU A C 1
ATOM 1569 O O . LEU A 1 196 ? 0.396 4.607 1.338 1.00 97.06 196 LEU A O 1
ATOM 1573 N N . ILE A 1 197 ? 1.869 2.921 1.121 1.00 98.12 197 ILE A N 1
ATOM 1574 C CA . ILE A 1 197 ? 2.806 3.620 0.250 1.00 98.12 197 ILE A CA 1
ATOM 1575 C C . ILE A 1 197 ? 2.738 2.955 -1.121 1.00 98.12 197 ILE A C 1
ATOM 1577 O O . ILE A 1 197 ? 2.808 1.731 -1.217 1.00 98.12 197 ILE A O 1
ATOM 1581 N N . ILE A 1 198 ? 2.556 3.744 -2.178 1.00 98.38 198 ILE A N 1
ATOM 1582 C CA . ILE A 1 198 ? 2.442 3.262 -3.556 1.00 98.38 198 ILE A CA 1
ATOM 1583 C C . ILE A 1 198 ? 3.639 3.761 -4.347 1.00 98.38 198 ILE A C 1
ATOM 1585 O O . ILE A 1 198 ? 3.962 4.948 -4.309 1.00 98.38 198 ILE A O 1
ATOM 1589 N N . TYR A 1 199 ? 4.266 2.848 -5.083 1.00 98.50 199 TYR A N 1
ATOM 1590 C CA . TYR A 1 199 ? 5.479 3.094 -5.847 1.00 98.50 199 TYR A CA 1
ATOM 1591 C C . TYR A 1 199 ? 5.244 2.846 -7.337 1.00 98.50 199 TYR A C 1
ATOM 1593 O O . TYR A 1 199 ? 4.659 1.831 -7.719 1.00 98.50 199 TYR A O 1
ATOM 1601 N N . GLN A 1 200 ? 5.775 3.734 -8.176 1.00 97.81 200 GLN A N 1
ATOM 1602 C CA . GLN A 1 200 ? 5.957 3.547 -9.617 1.00 97.81 200 GLN A CA 1
ATOM 1603 C C . GLN A 1 200 ? 7.426 3.741 -9.964 1.00 97.81 200 GLN A C 1
ATOM 1605 O O . GLN A 1 200 ? 8.042 4.735 -9.567 1.00 97.81 200 GLN A O 1
ATOM 1610 N N . ARG A 1 201 ? 7.983 2.812 -10.740 1.00 98.12 201 ARG A N 1
ATOM 1611 C CA . ARG A 1 201 ? 9.347 2.917 -11.255 1.00 98.12 201 ARG A CA 1
ATOM 1612 C C . ARG A 1 201 ? 9.403 2.562 -12.729 1.00 98.12 201 ARG A C 1
ATOM 1614 O O . ARG A 1 201 ? 8.772 1.601 -13.162 1.00 98.12 201 ARG A O 1
ATOM 1621 N N . ALA A 1 202 ? 10.201 3.323 -13.467 1.00 97.69 202 ALA A N 1
ATOM 1622 C CA . ALA A 1 202 ? 10.634 2.988 -14.816 1.00 97.69 202 ALA A CA 1
ATOM 1623 C C . ALA A 1 202 ? 12.161 2.885 -14.832 1.00 97.69 202 ALA A C 1
ATOM 1625 O O . ALA A 1 202 ? 12.831 3.756 -14.280 1.00 97.69 202 ALA A O 1
ATOM 1626 N N . PHE A 1 203 ? 12.722 1.840 -15.434 1.00 97.31 203 PHE A N 1
ATOM 1627 C CA . PHE A 1 203 ? 14.168 1.598 -15.438 1.00 97.31 203 PHE A CA 1
ATOM 1628 C C . PHE A 1 203 ? 14.617 0.880 -16.712 1.00 97.31 203 PHE A C 1
ATOM 1630 O O . PHE A 1 203 ? 13.855 0.122 -17.308 1.00 97.31 203 PHE A O 1
ATOM 1637 N N . ALA A 1 204 ? 15.858 1.111 -17.132 1.00 95.81 204 ALA A N 1
ATOM 1638 C CA . ALA A 1 204 ? 16.485 0.435 -18.262 1.00 95.81 204 ALA A CA 1
ATOM 1639 C C . ALA A 1 204 ? 17.261 -0.791 -17.745 1.00 95.81 204 ALA A C 1
ATOM 1641 O O . ALA A 1 204 ? 18.293 -0.617 -17.106 1.00 95.81 204 ALA A O 1
ATOM 1642 N N . PRO A 1 205 ? 16.806 -2.034 -17.963 1.00 95.56 205 PRO A N 1
ATOM 1643 C CA . PRO A 1 205 ? 17.372 -3.206 -17.286 1.00 95.56 205 PRO A CA 1
ATOM 1644 C C . PRO A 1 205 ? 18.814 -3.561 -17.680 1.00 95.56 205 PRO A C 1
ATOM 1646 O O . PRO A 1 205 ? 19.488 -4.273 -16.939 1.00 95.56 205 PRO A O 1
ATOM 1649 N N . TRP A 1 206 ? 19.296 -3.076 -18.823 1.00 94.31 206 TRP A N 1
ATOM 1650 C CA . TRP A 1 206 ? 20.610 -3.416 -19.374 1.00 94.31 206 TRP A CA 1
ATOM 1651 C C . TRP A 1 206 ? 21.765 -2.703 -18.661 1.00 94.31 206 TRP A C 1
ATOM 1653 O O . TRP A 1 206 ? 21.569 -1.714 -17.956 1.00 94.31 206 TRP A O 1
ATOM 1663 N N . TYR A 1 207 ? 22.996 -3.185 -18.860 1.00 92.06 207 TYR A N 1
ATOM 1664 C CA . TYR A 1 207 ? 24.197 -2.464 -18.416 1.00 92.06 207 TYR A CA 1
ATOM 1665 C C . TYR A 1 207 ? 24.458 -1.221 -19.267 1.00 92.06 207 TYR A C 1
ATOM 1667 O O . TYR A 1 207 ? 24.681 -0.137 -18.734 1.00 92.06 207 TYR A O 1
ATOM 1675 N N . LYS A 1 208 ? 24.375 -1.376 -20.587 1.00 90.50 208 LYS A N 1
ATOM 1676 C CA . LYS A 1 208 ? 24.295 -0.275 -21.538 1.00 90.50 208 LYS A CA 1
ATOM 1677 C C . LYS A 1 208 ? 23.193 -0.579 -22.551 1.00 90.50 208 LYS A C 1
ATOM 1679 O O . LYS A 1 208 ? 22.919 -1.748 -22.778 1.00 90.50 208 LYS A O 1
ATOM 1684 N N . PHE A 1 209 ? 22.585 0.449 -23.129 1.00 88.94 209 PHE A N 1
ATOM 1685 C CA . PHE A 1 209 ? 21.538 0.347 -24.145 1.00 88.94 209 PHE A CA 1
ATOM 1686 C C . PHE A 1 209 ? 21.635 1.517 -25.136 1.00 88.94 209 PHE A C 1
ATOM 1688 O O . PHE A 1 209 ? 22.520 2.370 -25.033 1.00 88.94 209 PHE A O 1
ATOM 1695 N N . GLY A 1 210 ? 20.717 1.568 -26.103 1.00 80.25 210 GLY A N 1
ATOM 1696 C CA . GLY A 1 210 ? 20.673 2.642 -27.096 1.00 80.25 210 GLY A CA 1
ATOM 1697 C C . GLY A 1 210 ? 21.686 2.453 -28.222 1.00 80.25 210 GLY A C 1
ATOM 1698 O O . GLY A 1 210 ? 22.298 3.416 -28.672 1.00 80.25 210 GLY A O 1
ATOM 1699 N N . SER A 1 211 ? 21.883 1.207 -28.662 1.00 75.88 211 SER A N 1
ATOM 1700 C CA . SER A 1 211 ? 22.654 0.893 -29.866 1.00 75.88 211 SER A CA 1
ATOM 1701 C C . SER A 1 211 ? 22.059 1.588 -31.093 1.00 75.88 211 SER A C 1
ATOM 1703 O O . SER A 1 211 ? 20.911 1.337 -31.469 1.00 75.88 211 SER A O 1
ATOM 1705 N N . LEU A 1 212 ? 22.869 2.414 -31.760 1.00 65.19 212 LEU A N 1
ATOM 1706 C CA . LEU A 1 212 ? 22.629 2.826 -33.139 1.00 65.19 212 LEU A CA 1
ATOM 1707 C C . LEU A 1 212 ? 23.480 1.941 -34.054 1.00 65.19 212 LEU A C 1
ATOM 1709 O O . LEU A 1 212 ? 24.678 2.174 -34.234 1.00 65.19 212 LEU A O 1
ATOM 1713 N N . TYR A 1 213 ? 22.845 0.933 -34.662 1.00 60.00 213 TYR A N 1
ATOM 1714 C CA . TYR A 1 213 ? 23.392 0.087 -35.743 1.00 60.00 213 TYR A CA 1
ATOM 1715 C C . TYR A 1 213 ? 24.538 -0.863 -35.423 1.00 60.00 213 TYR A C 1
ATOM 1717 O O . TYR A 1 213 ? 25.135 -1.391 -36.359 1.00 60.00 213 TYR A O 1
ATOM 1725 N N . GLY A 1 214 ? 24.969 -1.009 -34.173 1.00 54.66 214 GLY A N 1
ATOM 1726 C CA . GLY A 1 214 ? 26.316 -1.547 -33.946 1.00 54.66 214 GLY A CA 1
ATOM 1727 C C . GLY A 1 214 ? 27.429 -0.703 -34.605 1.00 54.66 214 GLY A C 1
ATOM 1728 O O . GLY A 1 214 ? 28.569 -1.151 -34.662 1.00 54.66 214 GLY A O 1
ATOM 1729 N N . ILE A 1 215 ? 27.110 0.512 -35.090 1.00 54.28 215 ILE A N 1
ATOM 1730 C CA . ILE A 1 215 ? 28.077 1.540 -35.511 1.00 54.28 215 ILE A CA 1
ATOM 1731 C C . ILE A 1 215 ? 28.501 2.334 -34.272 1.00 54.28 215 ILE A C 1
ATOM 1733 O O . ILE A 1 215 ? 29.682 2.626 -34.103 1.00 54.28 215 ILE A O 1
ATOM 1737 N N . LEU A 1 216 ? 27.546 2.634 -33.387 1.00 64.06 216 LEU A N 1
ATOM 1738 C CA . LEU A 1 216 ? 27.795 3.155 -32.047 1.00 64.06 216 LEU A CA 1
ATOM 1739 C C . LEU A 1 216 ? 27.187 2.182 -31.032 1.00 64.06 216 LEU A C 1
ATOM 1741 O O . LEU A 1 216 ? 25.960 2.132 -30.891 1.00 64.06 216 LEU A O 1
ATOM 1745 N N . PRO A 1 217 ? 28.013 1.348 -30.379 1.00 68.44 217 PRO A N 1
ATOM 1746 C CA . PRO A 1 217 ? 27.512 0.410 -29.392 1.00 68.44 217 PRO A CA 1
ATOM 1747 C C . PRO A 1 217 ? 27.074 1.165 -28.134 1.00 68.44 217 PRO A C 1
ATOM 1749 O O . PRO A 1 217 ? 27.879 1.833 -27.492 1.00 68.44 217 PRO A O 1
ATOM 1752 N N . ASN A 1 218 ? 25.797 0.999 -27.790 1.00 76.62 218 ASN A N 1
ATOM 1753 C CA . ASN A 1 218 ? 25.185 1.296 -26.499 1.00 76.62 218 ASN A CA 1
ATOM 1754 C C . ASN A 1 218 ? 25.592 2.635 -25.858 1.00 76.62 218 ASN A C 1
ATOM 1756 O O . ASN A 1 218 ? 26.360 2.678 -24.894 1.00 76.62 218 ASN A O 1
ATOM 1760 N N . SER A 1 219 ? 25.034 3.720 -26.396 1.00 84.00 219 SER A N 1
ATOM 1761 C CA . SER A 1 219 ? 25.342 5.101 -26.017 1.00 84.00 219 SER A CA 1
ATOM 1762 C C . SER A 1 219 ? 24.939 5.493 -24.592 1.00 84.00 219 SER A C 1
ATOM 1764 O O . SER A 1 219 ? 25.404 6.523 -24.117 1.00 84.00 219 SER A O 1
ATOM 1766 N N . PHE A 1 220 ? 24.107 4.712 -23.898 1.00 90.12 220 PHE A N 1
ATOM 1767 C CA . PHE A 1 220 ? 23.637 5.033 -22.547 1.00 90.12 220 PHE A CA 1
ATOM 1768 C C . PHE A 1 220 ? 23.914 3.894 -21.584 1.00 90.12 220 PHE A C 1
ATOM 1770 O O . PHE A 1 220 ? 23.715 2.729 -21.923 1.00 90.12 220 PHE A O 1
ATOM 1777 N N . TYR A 1 221 ? 24.311 4.219 -20.359 1.00 92.94 221 TYR A N 1
ATOM 1778 C CA . TYR A 1 221 ? 24.340 3.246 -19.276 1.00 92.94 221 TYR A CA 1
ATOM 1779 C C . TYR A 1 221 ? 22.919 3.018 -18.790 1.00 92.94 221 TYR A C 1
ATOM 1781 O O . TYR A 1 221 ? 22.185 3.976 -18.549 1.00 92.94 221 TYR A O 1
ATOM 1789 N N . GLY A 1 222 ? 22.528 1.755 -18.641 1.00 94.12 222 GLY A N 1
ATOM 1790 C CA . GLY A 1 222 ? 21.255 1.367 -18.047 1.00 94.12 222 GLY A CA 1
ATOM 1791 C C . GLY A 1 222 ? 21.335 1.251 -16.521 1.00 94.12 222 GLY A C 1
ATOM 1792 O O . GLY A 1 222 ? 22.359 1.511 -15.893 1.00 94.12 222 GLY A O 1
ATOM 1793 N N . ASP A 1 223 ? 20.218 0.876 -15.909 1.00 95.81 223 ASP A N 1
ATOM 1794 C CA . ASP A 1 223 ? 20.088 0.620 -14.473 1.00 95.81 223 ASP A CA 1
ATOM 1795 C C . ASP A 1 223 ? 20.666 -0.745 -14.053 1.00 95.81 223 ASP A C 1
ATOM 1797 O O . ASP A 1 223 ? 20.816 -1.012 -12.861 1.00 95.81 223 ASP A O 1
ATOM 1801 N N . ASN A 1 224 ? 21.013 -1.602 -15.025 1.00 94.50 224 ASN A N 1
ATOM 1802 C CA . ASN A 1 224 ? 21.677 -2.896 -14.844 1.00 94.50 224 ASN A CA 1
ATOM 1803 C C . ASN A 1 224 ? 21.068 -3.757 -13.727 1.00 94.50 224 ASN A C 1
ATOM 1805 O O . ASN A 1 224 ? 21.762 -4.236 -12.819 1.00 94.50 224 ASN A O 1
ATOM 1809 N N . ARG A 1 225 ? 19.743 -3.898 -13.754 1.00 95.56 225 ARG A N 1
ATOM 1810 C CA . ARG A 1 225 ? 18.981 -4.574 -12.704 1.00 95.56 225 ARG A CA 1
ATOM 1811 C C . ARG A 1 225 ? 17.759 -5.284 -13.261 1.00 95.56 225 ARG A C 1
ATOM 1813 O O . ARG A 1 225 ? 17.252 -4.939 -14.324 1.00 95.56 225 ARG A O 1
ATOM 1820 N N . SER A 1 226 ? 17.253 -6.232 -12.478 1.00 96.31 226 SER A N 1
ATOM 1821 C CA . SER A 1 226 ? 15.916 -6.793 -12.670 1.00 96.31 226 SER A CA 1
ATOM 1822 C C . SER A 1 226 ? 14.870 -6.015 -11.857 1.00 96.31 226 SER A C 1
ATOM 1824 O O . SER A 1 226 ? 15.179 -5.003 -11.209 1.00 96.31 226 SER A O 1
ATOM 1826 N N . PHE A 1 227 ? 13.629 -6.502 -11.866 1.00 97.81 227 PHE A N 1
ATOM 1827 C CA . PHE A 1 227 ? 12.597 -6.084 -10.922 1.00 97.81 227 PHE A CA 1
ATOM 1828 C C . PHE A 1 227 ? 13.082 -6.260 -9.483 1.00 97.81 227 PHE A C 1
ATOM 1830 O O . PHE A 1 227 ? 13.840 -7.181 -9.168 1.00 97.81 227 PHE A O 1
ATOM 1837 N N . SER A 1 228 ? 12.672 -5.356 -8.600 1.00 98.19 228 SER A N 1
ATOM 1838 C CA . SER A 1 228 ? 13.204 -5.305 -7.237 1.00 98.19 228 SER A CA 1
ATOM 1839 C C . SER A 1 228 ? 12.171 -4.782 -6.251 1.00 98.19 228 SER A C 1
ATOM 1841 O O . SER A 1 228 ? 11.209 -4.139 -6.633 1.00 98.19 228 SER A O 1
ATOM 1843 N N . LEU A 1 229 ? 12.375 -5.013 -4.959 1.00 98.00 229 LEU A N 1
ATOM 1844 C CA . LEU A 1 229 ? 11.632 -4.351 -3.876 1.00 98.00 229 LEU A CA 1
ATOM 1845 C C . LEU A 1 229 ? 12.568 -3.545 -2.961 1.00 98.00 229 LEU A C 1
ATOM 1847 O O . LEU A 1 229 ? 12.152 -3.056 -1.911 1.00 98.00 229 LEU A O 1
ATOM 1851 N N . LEU A 1 230 ? 13.839 -3.400 -3.349 1.00 97.88 230 LEU A N 1
ATOM 1852 C CA . LEU A 1 230 ? 14.807 -2.565 -2.642 1.00 97.88 230 LEU A CA 1
ATOM 1853 C C . LEU A 1 230 ? 14.428 -1.084 -2.745 1.00 97.88 230 LEU A C 1
ATOM 1855 O O . LEU A 1 230 ? 13.686 -0.675 -3.644 1.00 97.88 230 LEU A O 1
ATOM 1859 N N . GLU A 1 231 ? 14.954 -0.286 -1.819 1.00 97.56 231 GLU A N 1
ATOM 1860 C CA . GLU A 1 231 ? 14.799 1.167 -1.845 1.00 97.56 231 GLU A CA 1
ATOM 1861 C C . GLU A 1 231 ? 15.413 1.770 -3.109 1.00 97.56 231 GLU A C 1
ATOM 1863 O O . GLU A 1 231 ? 16.463 1.326 -3.583 1.00 97.56 231 GLU A O 1
ATOM 1868 N N . ASN A 1 232 ? 14.770 2.812 -3.633 1.00 97.94 232 ASN A N 1
ATOM 1869 C CA . ASN A 1 232 ? 15.301 3.575 -4.754 1.00 97.94 232 ASN A CA 1
ATOM 1870 C C . ASN A 1 232 ? 16.231 4.700 -4.265 1.00 97.94 232 ASN A C 1
ATOM 1872 O O . ASN A 1 232 ? 16.065 5.220 -3.160 1.00 97.94 232 ASN A O 1
ATOM 1876 N N . THR A 1 233 ? 17.199 5.090 -5.090 1.00 97.31 233 THR A N 1
ATOM 1877 C CA . THR A 1 233 ? 18.096 6.226 -4.833 1.00 97.31 233 THR A CA 1
ATOM 1878 C C . THR A 1 233 ? 18.173 7.160 -6.039 1.00 97.31 233 THR A C 1
ATOM 1880 O O . THR A 1 233 ? 17.950 6.747 -7.175 1.00 97.31 233 THR A O 1
ATOM 1883 N N . VAL A 1 234 ? 18.499 8.430 -5.795 1.00 95.50 234 VAL A N 1
ATOM 1884 C CA . VAL A 1 234 ? 18.784 9.428 -6.845 1.00 95.50 234 VAL A CA 1
ATOM 1885 C C . VAL A 1 234 ? 20.118 9.166 -7.554 1.00 95.50 234 VAL A C 1
ATOM 1887 O O . VAL A 1 234 ? 20.365 9.694 -8.634 1.00 95.50 234 VAL A O 1
ATOM 1890 N N . GLU A 1 235 ? 20.986 8.359 -6.950 1.00 95.06 235 GLU A N 1
ATOM 1891 C CA . GLU A 1 235 ? 22.296 8.014 -7.498 1.00 95.06 235 GLU A CA 1
ATOM 1892 C C . GLU A 1 235 ? 22.176 7.084 -8.715 1.00 95.06 235 GLU A C 1
ATOM 1894 O O . GLU A 1 235 ? 21.218 6.313 -8.835 1.00 95.06 235 GLU A O 1
ATOM 1899 N N . GLY A 1 236 ? 23.181 7.113 -9.592 1.00 91.62 236 GLY A N 1
ATOM 1900 C CA . GLY A 1 236 ? 23.288 6.185 -10.715 1.00 91.62 236 GLY A CA 1
ATOM 1901 C C . GLY A 1 236 ? 23.452 4.721 -10.280 1.00 91.62 236 GLY A C 1
ATOM 1902 O O . GLY A 1 236 ? 23.809 4.407 -9.138 1.00 91.62 236 GLY A O 1
ATOM 1903 N N . ALA A 1 237 ? 23.233 3.805 -11.225 1.00 92.56 237 ALA A N 1
ATOM 1904 C CA . ALA A 1 237 ? 23.159 2.356 -11.002 1.00 92.56 237 ALA A CA 1
ATOM 1905 C C . ALA A 1 237 ? 24.348 1.765 -10.223 1.00 92.56 237 ALA A C 1
ATOM 1907 O O . ALA A 1 237 ? 24.178 0.902 -9.356 1.00 92.56 237 ALA A O 1
ATOM 1908 N N . LYS A 1 238 ? 25.565 2.245 -10.508 1.00 92.25 238 LYS A N 1
ATOM 1909 C CA . LYS A 1 238 ? 26.800 1.782 -9.859 1.00 92.25 238 LYS A CA 1
ATOM 1910 C C . LYS A 1 238 ? 26.786 2.039 -8.350 1.00 92.25 238 LYS A C 1
ATOM 1912 O O . LYS A 1 238 ? 27.068 1.125 -7.573 1.00 92.25 238 LYS A O 1
ATOM 1917 N N . ASN A 1 239 ? 26.440 3.259 -7.947 1.00 93.69 239 ASN A N 1
ATOM 1918 C CA . ASN A 1 239 ? 26.398 3.666 -6.542 1.00 93.69 239 ASN A CA 1
ATOM 1919 C C . ASN A 1 239 ? 25.181 3.060 -5.834 1.00 93.69 239 ASN A C 1
ATOM 1921 O O . ASN A 1 239 ? 25.315 2.531 -4.731 1.00 93.69 239 ASN A O 1
ATOM 1925 N N . ALA A 1 240 ? 24.031 3.005 -6.516 1.00 95.44 240 ALA A N 1
ATOM 1926 C CA . ALA A 1 240 ? 22.839 2.334 -6.012 1.00 95.44 240 ALA A CA 1
ATOM 1927 C C . ALA A 1 240 ? 23.137 0.883 -5.603 1.00 95.44 240 ALA A C 1
ATOM 1929 O O . ALA A 1 240 ? 22.881 0.490 -4.463 1.00 95.44 240 ALA A O 1
ATOM 1930 N N . LYS A 1 241 ? 23.773 0.112 -6.494 1.00 93.62 241 LYS A N 1
ATOM 1931 C CA . LYS A 1 241 ? 24.150 -1.282 -6.229 1.00 93.62 241 LYS A CA 1
ATOM 1932 C C . LYS A 1 241 ? 25.131 -1.415 -5.061 1.00 93.62 241 LYS A C 1
ATOM 1934 O O . LYS A 1 241 ? 24.970 -2.322 -4.247 1.00 93.62 241 LYS A O 1
ATOM 1939 N N . ALA A 1 242 ? 26.117 -0.520 -4.953 1.00 95.56 242 ALA A N 1
ATOM 1940 C CA . ALA A 1 242 ? 27.076 -0.515 -3.843 1.00 95.56 242 ALA A CA 1
ATOM 1941 C C . ALA A 1 242 ? 26.400 -0.290 -2.476 1.00 95.56 242 ALA A C 1
ATOM 1943 O O . ALA A 1 242 ? 26.864 -0.816 -1.467 1.00 95.56 242 ALA A O 1
ATOM 1944 N N . ASN A 1 243 ? 25.273 0.425 -2.463 1.00 95.88 243 ASN A N 1
ATOM 1945 C CA . ASN A 1 243 ? 24.498 0.760 -1.270 1.00 95.88 243 ASN A CA 1
ATOM 1946 C C . ASN A 1 243 ? 23.294 -0.173 -1.022 1.00 95.88 243 ASN A C 1
ATOM 1948 O O . ASN A 1 243 ? 22.447 0.144 -0.189 1.00 95.88 243 ASN A O 1
ATOM 1952 N N . ASN A 1 244 ? 23.193 -1.310 -1.728 1.00 96.81 244 ASN A N 1
ATOM 1953 C CA . ASN A 1 244 ? 22.039 -2.225 -1.676 1.00 96.81 244 ASN A CA 1
ATOM 1954 C C . ASN A 1 244 ? 20.693 -1.531 -1.990 1.00 96.81 244 ASN A C 1
ATOM 1956 O O . ASN A 1 244 ? 19.656 -1.808 -1.383 1.00 96.81 244 ASN A O 1
ATOM 1960 N N . LYS A 1 245 ? 20.729 -0.605 -2.948 1.00 97.69 245 LYS A N 1
ATOM 1961 C CA . LYS A 1 245 ? 19.589 0.148 -3.479 1.00 97.69 245 LYS A CA 1
ATOM 1962 C C . LYS A 1 245 ? 19.457 -0.081 -4.982 1.00 97.69 245 LYS A C 1
ATOM 1964 O O . LYS A 1 245 ? 20.297 -0.728 -5.607 1.00 97.69 245 LYS A O 1
ATOM 1969 N N . VAL A 1 246 ? 18.396 0.459 -5.570 1.00 97.62 246 VAL A N 1
ATOM 1970 C CA . VAL A 1 246 ? 18.187 0.475 -7.023 1.00 97.62 246 VAL A CA 1
ATOM 1971 C C . VAL A 1 246 ? 18.110 1.897 -7.567 1.00 97.62 246 VAL A C 1
ATOM 1973 O O . VAL A 1 246 ? 17.673 2.811 -6.870 1.00 97.62 246 VAL A O 1
ATOM 1976 N N . SER A 1 247 ? 18.533 2.078 -8.815 1.00 97.38 247 SER A N 1
ATOM 1977 C CA . SER A 1 247 ? 18.281 3.288 -9.596 1.00 97.38 247 SER A CA 1
ATOM 1978 C C . SER A 1 247 ? 17.061 3.088 -10.501 1.00 97.38 247 SER A C 1
ATOM 1980 O O . SER A 1 247 ? 16.683 1.952 -10.824 1.00 97.38 247 SER A O 1
ATOM 1982 N N . SER A 1 248 ? 16.418 4.190 -10.879 1.00 97.31 248 SER A N 1
ATOM 1983 C CA . SER A 1 248 ? 15.308 4.206 -11.831 1.00 97.31 248 SER A CA 1
ATOM 1984 C C . SER A 1 248 ? 15.350 5.484 -12.664 1.00 97.31 248 SER A C 1
ATOM 1986 O O . SER A 1 248 ? 15.588 6.568 -12.134 1.00 97.31 248 SER A O 1
ATOM 1988 N N . ARG A 1 249 ? 15.028 5.378 -13.955 1.00 95.75 249 ARG A N 1
ATOM 1989 C CA . ARG A 1 249 ? 14.856 6.536 -14.848 1.00 95.75 249 ARG A CA 1
ATOM 1990 C C . ARG A 1 249 ? 13.759 7.458 -14.365 1.00 95.75 249 ARG A C 1
ATOM 1992 O O . ARG A 1 249 ? 13.928 8.665 -14.405 1.00 95.75 249 ARG A O 1
ATOM 1999 N N . LEU A 1 250 ? 12.662 6.889 -13.876 1.00 97.44 250 LEU A N 1
ATOM 2000 C CA . LEU A 1 250 ? 11.608 7.634 -13.203 1.00 97.44 250 LEU A CA 1
ATOM 2001 C C . LEU A 1 250 ? 11.226 6.918 -11.916 1.00 97.44 250 LEU A C 1
ATOM 2003 O O . LEU A 1 250 ? 11.056 5.698 -11.905 1.00 97.44 250 LEU A O 1
ATOM 2007 N N . TYR A 1 251 ? 11.062 7.696 -10.854 1.00 98.12 251 TYR A N 1
ATOM 2008 C CA . TYR A 1 251 ? 10.574 7.256 -9.559 1.00 98.12 251 TYR A CA 1
ATOM 2009 C C . TYR A 1 251 ? 9.404 8.136 -9.129 1.00 98.12 251 TYR A C 1
ATOM 2011 O O . TYR A 1 251 ? 9.473 9.366 -9.228 1.00 98.12 251 TYR A O 1
ATOM 2019 N N . HIS A 1 252 ? 8.345 7.510 -8.625 1.00 98.06 252 HIS A N 1
ATOM 2020 C CA . HIS A 1 252 ? 7.237 8.190 -7.969 1.00 98.06 252 HIS A CA 1
ATOM 2021 C C . HIS A 1 252 ? 6.756 7.362 -6.774 1.00 98.06 252 HIS A C 1
ATOM 2023 O O . HIS A 1 252 ? 6.523 6.161 -6.894 1.00 98.06 252 HIS A O 1
ATOM 2029 N N . GLU A 1 253 ? 6.633 8.012 -5.624 1.00 97.94 253 GLU A N 1
ATOM 2030 C CA . GLU A 1 253 ? 6.159 7.453 -4.361 1.00 97.94 253 GLU A CA 1
ATOM 2031 C C . GLU A 1 253 ? 5.115 8.395 -3.768 1.00 97.94 253 GLU A C 1
ATOM 2033 O O . GLU A 1 253 ? 5.350 9.605 -3.695 1.00 97.94 253 GLU A O 1
ATOM 2038 N N . ILE A 1 254 ? 3.998 7.838 -3.308 1.00 97.44 254 ILE A N 1
ATOM 2039 C CA . ILE A 1 254 ? 3.003 8.563 -2.513 1.00 97.44 254 ILE A CA 1
ATOM 2040 C C . ILE A 1 254 ? 2.607 7.737 -1.293 1.00 97.44 254 ILE A C 1
ATOM 2042 O O . ILE A 1 254 ? 2.598 6.507 -1.351 1.00 97.44 254 ILE A O 1
ATOM 2046 N N . LYS A 1 255 ? 2.202 8.414 -0.217 1.00 96.69 255 LYS A N 1
ATOM 2047 C CA . LYS A 1 255 ? 1.562 7.791 0.945 1.00 96.69 255 LYS A CA 1
ATOM 2048 C C . LYS A 1 255 ? 0.081 8.169 0.979 1.00 96.69 255 LYS A C 1
ATOM 2050 O O . LYS A 1 255 ? -0.255 9.343 0.839 1.00 96.69 255 LYS A O 1
ATOM 2055 N N . ILE A 1 256 ? -0.793 7.185 1.175 1.00 94.81 256 ILE A N 1
ATOM 2056 C CA . ILE A 1 256 ? -2.241 7.363 1.372 1.00 94.81 256 ILE A CA 1
ATOM 2057 C C . ILE A 1 256 ? -2.674 6.706 2.686 1.00 94.81 256 ILE A C 1
ATOM 2059 O O . ILE A 1 256 ? -1.995 5.811 3.193 1.00 94.81 256 ILE A O 1
ATOM 2063 N N . VAL A 1 257 ? -3.819 7.120 3.234 1.00 90.75 257 VAL A N 1
ATOM 2064 C CA . VAL A 1 257 ? -4.399 6.520 4.448 1.00 90.75 257 VAL A CA 1
ATOM 2065 C C . VAL A 1 257 ? -5.878 6.190 4.202 1.00 90.75 257 VAL A C 1
ATOM 2067 O O . VAL A 1 257 ? -6.802 6.907 4.583 1.00 90.75 257 VAL A O 1
ATOM 2070 N N . TYR A 1 258 ? -6.119 5.057 3.553 1.00 88.56 258 TYR A N 1
ATOM 2071 C CA . TYR A 1 258 ? -7.455 4.625 3.137 1.00 88.56 258 TYR A CA 1
ATOM 2072 C C . TYR A 1 258 ? -8.279 4.065 4.316 1.00 88.56 258 TYR A C 1
ATOM 2074 O O . TYR A 1 258 ? -7.698 3.462 5.216 1.00 88.56 258 TYR A O 1
ATOM 2082 N N . PRO A 1 259 ? -9.621 4.193 4.359 1.00 83.88 259 PRO A N 1
ATOM 2083 C CA . PRO A 1 259 ? -10.508 4.903 3.427 1.00 83.88 259 PRO A CA 1
ATOM 2084 C C . PRO A 1 259 ? -10.782 6.366 3.789 1.00 83.88 259 PRO A C 1
ATOM 2086 O O . PRO A 1 259 ? -11.626 7.000 3.167 1.00 83.88 259 PRO A O 1
ATOM 2089 N N . PHE A 1 260 ? -10.137 6.895 4.828 1.00 76.00 260 PHE A N 1
ATOM 2090 C CA . PHE A 1 260 ? -10.589 8.135 5.463 1.00 76.00 260 PHE A CA 1
ATOM 2091 C C . PHE A 1 260 ? -9.751 9.362 5.125 1.00 76.00 260 PHE A C 1
ATOM 2093 O O . PHE A 1 260 ? -10.238 10.483 5.244 1.00 76.00 260 PHE A O 1
ATOM 2100 N N . VAL A 1 261 ? -8.491 9.174 4.746 1.00 77.88 261 VAL A N 1
ATOM 2101 C CA . VAL A 1 261 ? -7.548 10.261 4.509 1.00 77.88 261 VAL A CA 1
ATOM 2102 C C . VAL A 1 261 ? -6.897 10.065 3.147 1.00 77.88 261 VAL A C 1
ATOM 2104 O O . VAL A 1 261 ? -6.427 8.982 2.805 1.00 77.88 261 VAL A O 1
ATOM 2107 N N . GLY A 1 262 ? -6.915 11.134 2.354 1.00 85.62 262 GLY A N 1
ATOM 2108 C CA . GLY A 1 262 ? -6.342 11.138 1.016 1.00 85.62 262 GLY A CA 1
ATOM 2109 C C . GLY A 1 262 ? -4.816 11.068 1.016 1.00 85.62 262 GLY A C 1
ATOM 2110 O O . GLY A 1 262 ? -4.183 10.487 1.899 1.00 85.62 262 GLY A O 1
ATOM 2111 N N . ILE A 1 263 ? -4.217 11.670 -0.004 1.00 90.06 263 ILE A N 1
ATOM 2112 C CA . ILE A 1 263 ? -2.766 11.684 -0.182 1.00 90.06 263 ILE A CA 1
ATOM 2113 C C . ILE A 1 263 ? -2.106 12.533 0.909 1.00 90.06 263 ILE A C 1
ATOM 2115 O O . ILE A 1 263 ? -2.520 13.660 1.188 1.00 90.06 263 ILE A O 1
ATOM 2119 N N . ASP A 1 264 ? -1.041 12.004 1.505 1.00 91.25 264 ASP A N 1
ATOM 2120 C CA . ASP A 1 264 ? -0.132 12.778 2.338 1.00 91.25 264 ASP A CA 1
ATOM 2121 C C . ASP A 1 264 ? 0.849 13.549 1.445 1.00 91.25 264 ASP A C 1
ATOM 2123 O O . ASP A 1 264 ? 1.943 13.081 1.126 1.00 91.25 264 ASP A O 1
ATOM 2127 N N . GLU A 1 265 ? 0.441 14.753 1.038 1.00 89.00 265 GLU A N 1
ATOM 2128 C CA . GLU A 1 265 ? 1.198 15.624 0.123 1.00 89.00 265 GLU A CA 1
ATOM 2129 C C . GLU A 1 265 ? 2.621 15.949 0.613 1.00 89.00 265 GLU A C 1
ATOM 2131 O O . GLU A 1 265 ? 3.484 16.319 -0.181 1.00 89.00 265 GLU A O 1
ATOM 2136 N N . LYS A 1 266 ? 2.903 15.809 1.917 1.00 90.25 266 LYS A N 1
ATOM 2137 C CA . LYS A 1 266 ? 4.251 16.032 2.469 1.00 90.25 266 LYS A CA 1
ATOM 2138 C C . LYS A 1 266 ? 5.213 14.884 2.164 1.00 90.25 266 LYS A C 1
ATOM 2140 O O . LYS A 1 266 ? 6.422 15.081 2.245 1.00 90.25 266 LYS A O 1
ATOM 2145 N N . ASN A 1 267 ? 4.683 13.707 1.844 1.00 91.31 267 ASN A N 1
ATOM 2146 C CA . ASN A 1 267 ? 5.437 12.478 1.612 1.00 91.31 267 ASN A CA 1
ATOM 2147 C C . ASN A 1 267 ? 5.395 12.022 0.147 1.00 91.31 267 ASN A C 1
ATOM 2149 O O . ASN A 1 267 ? 5.736 10.881 -0.156 1.00 91.31 267 ASN A O 1
ATOM 2153 N N . VAL A 1 268 ? 5.019 12.914 -0.771 1.00 95.50 268 VAL A N 1
ATOM 2154 C CA . VAL A 1 268 ? 5.132 12.668 -2.209 1.00 95.50 268 VAL A CA 1
ATOM 2155 C C . VAL A 1 268 ? 6.583 12.860 -2.641 1.00 95.50 268 VAL A C 1
ATOM 2157 O O . VAL A 1 268 ? 7.179 13.915 -2.412 1.00 95.50 268 VAL A O 1
ATOM 2160 N N . LYS A 1 269 ? 7.160 11.850 -3.295 1.00 97.38 269 LYS A N 1
ATOM 2161 C CA . LYS A 1 269 ? 8.513 11.922 -3.860 1.00 97.38 269 LYS A CA 1
ATOM 2162 C C . LYS A 1 269 ? 8.467 11.587 -5.337 1.00 97.38 269 LYS A C 1
ATOM 2164 O O . LYS A 1 269 ? 7.970 10.533 -5.716 1.00 97.38 269 LYS A O 1
ATOM 2169 N N . SER A 1 270 ? 9.063 12.439 -6.162 1.00 96.88 270 SER A N 1
ATOM 2170 C CA . SER A 1 270 ? 9.275 12.139 -7.572 1.00 96.88 270 SER A CA 1
ATOM 2171 C C . SER A 1 270 ? 10.610 12.688 -8.046 1.00 96.88 270 SER A C 1
ATOM 2173 O O . SER A 1 270 ? 10.936 13.848 -7.790 1.00 96.88 270 SER A O 1
ATOM 2175 N N . TYR A 1 271 ? 11.404 11.831 -8.682 1.00 96.94 271 TYR A N 1
ATOM 2176 C CA . TYR A 1 271 ? 12.734 12.163 -9.188 1.00 96.94 271 TYR A CA 1
ATOM 2177 C C . TYR A 1 271 ? 13.189 11.145 -10.243 1.00 96.94 271 TYR A C 1
ATOM 2179 O O . TYR A 1 271 ? 12.589 10.079 -10.387 1.00 96.94 271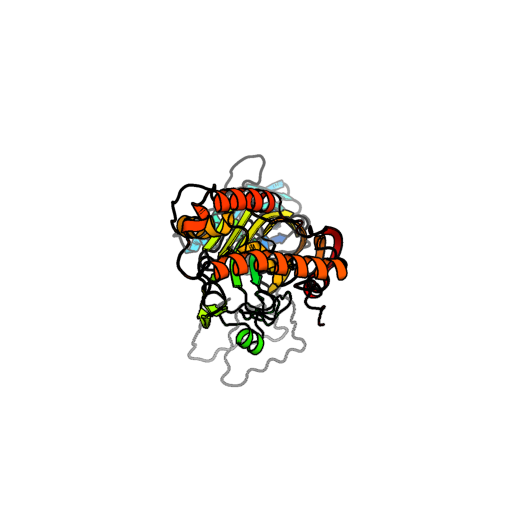 TYR A O 1
ATOM 2187 N N . ALA A 1 272 ? 14.252 11.476 -10.971 1.00 96.69 272 ALA A N 1
ATOM 2188 C CA . ALA A 1 272 ? 14.996 10.547 -11.812 1.00 96.69 272 ALA A CA 1
ATOM 2189 C C . ALA A 1 272 ? 16.367 10.276 -11.183 1.00 96.69 272 ALA A C 1
ATOM 2191 O O . ALA A 1 272 ? 16.996 11.191 -10.638 1.00 96.69 272 ALA A O 1
ATOM 2192 N N . SER A 1 273 ? 16.833 9.031 -11.247 1.00 95.44 273 SER A N 1
ATOM 2193 C CA . SER A 1 273 ? 18.229 8.726 -10.941 1.00 95.44 273 SER A CA 1
ATOM 2194 C C . SER A 1 273 ? 19.158 9.347 -11.994 1.00 95.44 273 SER A C 1
ATOM 2196 O O . SER A 1 273 ? 18.730 9.678 -13.102 1.00 95.44 273 SER A O 1
ATOM 2198 N N . GLU A 1 274 ? 20.433 9.505 -11.641 1.00 94.69 274 GLU A N 1
ATOM 2199 C CA . GLU A 1 274 ? 21.479 9.950 -12.569 1.00 94.69 274 GLU A CA 1
ATOM 2200 C C . GLU A 1 274 ? 21.468 9.112 -13.858 1.00 94.69 274 GLU A C 1
ATOM 2202 O O . GLU A 1 274 ? 21.492 7.878 -13.823 1.00 94.69 274 GLU A O 1
ATOM 2207 N N . THR A 1 275 ? 21.413 9.798 -14.998 1.00 92.00 275 THR A N 1
ATOM 2208 C CA . THR A 1 275 ? 21.542 9.213 -16.331 1.00 92.00 275 THR A CA 1
ATOM 2209 C C . THR A 1 275 ? 22.932 9.515 -16.863 1.00 92.00 275 THR A C 1
ATOM 2211 O O . THR A 1 275 ? 23.323 10.675 -16.932 1.00 92.00 275 THR A O 1
ATOM 2214 N N . GLU A 1 276 ? 23.658 8.465 -17.238 1.00 94.00 276 GLU A N 1
ATOM 2215 C CA . GLU A 1 276 ? 24.998 8.531 -17.820 1.00 94.00 276 GLU A CA 1
ATOM 2216 C C . GLU A 1 276 ? 24.943 8.034 -19.269 1.00 94.00 276 GLU A C 1
ATOM 2218 O O . GLU A 1 276 ? 24.337 6.994 -19.557 1.00 94.00 276 GLU A O 1
ATOM 2223 N N . GLY A 1 277 ? 25.577 8.757 -20.187 1.00 92.88 277 GLY A N 1
ATOM 2224 C CA . GLY A 1 277 ? 25.629 8.368 -21.593 1.00 92.88 277 GLY A CA 1
ATOM 2225 C C . GLY A 1 277 ? 26.156 9.461 -22.512 1.00 92.88 277 GLY A C 1
ATOM 2226 O O . GLY A 1 277 ? 26.508 10.550 -22.073 1.00 92.88 277 GLY A O 1
ATOM 2227 N N . ALA A 1 278 ? 26.220 9.166 -23.805 1.00 90.50 278 ALA A N 1
ATOM 2228 C CA . ALA A 1 278 ? 26.663 10.100 -24.827 1.00 90.50 278 ALA A CA 1
ATOM 2229 C C . ALA A 1 278 ? 25.593 11.164 -25.106 1.00 90.50 278 ALA A C 1
ATOM 2231 O O . ALA A 1 278 ? 24.465 10.845 -25.498 1.00 90.50 278 ALA A O 1
ATOM 2232 N N . VAL A 1 279 ? 25.970 12.440 -24.991 1.00 86.88 279 VAL A N 1
ATOM 2233 C CA . VAL A 1 279 ? 25.101 13.570 -25.356 1.00 86.88 279 VAL A CA 1
ATOM 2234 C C . VAL A 1 279 ? 24.667 13.434 -26.815 1.00 86.88 279 VAL A C 1
ATOM 2236 O O . VAL A 1 279 ? 25.495 13.226 -27.702 1.00 86.88 279 VAL A O 1
ATOM 2239 N N . MET A 1 280 ? 23.365 13.543 -27.091 1.00 83.06 280 MET A N 1
ATOM 2240 C CA . MET A 1 280 ? 22.793 13.345 -28.431 1.00 83.06 280 MET A CA 1
ATOM 2241 C C . MET A 1 280 ? 23.177 11.993 -29.064 1.00 83.06 280 MET A C 1
ATOM 2243 O O . MET A 1 280 ? 23.281 11.887 -30.285 1.00 83.06 280 MET A O 1
ATOM 2247 N N . MET A 1 281 ? 23.413 10.963 -28.242 1.00 81.75 281 MET A N 1
ATOM 2248 C CA . MET A 1 281 ? 23.794 9.590 -28.622 1.00 81.75 281 MET A CA 1
ATOM 2249 C C . MET A 1 281 ? 25.186 9.424 -29.251 1.00 81.75 281 MET A C 1
ATOM 2251 O O . MET A 1 281 ? 25.677 8.298 -29.324 1.00 81.75 281 MET A O 1
ATOM 2255 N N . ILE A 1 282 ? 25.817 10.508 -29.710 1.00 82.81 282 ILE A N 1
ATOM 2256 C CA . ILE A 1 282 ? 27.076 10.488 -30.479 1.00 82.81 282 ILE A CA 1
ATOM 2257 C C . ILE A 1 282 ? 28.160 11.419 -29.912 1.00 82.81 282 ILE A C 1
ATOM 2259 O O . ILE A 1 282 ? 29.283 11.439 -30.414 1.00 82.81 282 ILE A O 1
ATOM 2263 N N . GLY A 1 283 ? 27.807 12.246 -28.929 1.00 85.94 283 GLY A N 1
ATOM 2264 C CA . GLY A 1 283 ? 28.688 13.210 -28.281 1.00 85.94 283 GLY A CA 1
ATOM 2265 C C . GLY A 1 283 ? 29.552 12.593 -27.177 1.00 85.94 283 GLY A C 1
ATOM 2266 O O . GLY A 1 283 ? 29.586 11.372 -27.020 1.00 85.94 283 GLY A O 1
ATOM 2267 N N . PRO A 1 284 ? 30.274 13.427 -26.407 1.00 90.38 284 PRO A N 1
ATOM 2268 C CA . PRO A 1 284 ? 30.991 12.951 -25.228 1.00 90.38 284 PRO A CA 1
ATOM 2269 C C . PRO A 1 284 ? 30.021 12.336 -24.210 1.00 90.38 284 PRO A C 1
ATOM 2271 O O . PRO A 1 284 ? 28.850 12.725 -24.155 1.00 90.38 284 PRO A O 1
ATOM 2274 N N . GLU A 1 285 ? 30.516 11.385 -23.414 1.00 92.69 285 GLU A N 1
ATOM 2275 C CA . GLU A 1 285 ? 29.781 10.892 -22.247 1.00 92.69 285 GLU A CA 1
ATOM 2276 C C . GLU A 1 285 ? 29.617 12.029 -21.226 1.00 92.69 285 GLU A C 1
ATOM 2278 O O . GLU A 1 285 ? 30.553 12.795 -20.982 1.00 92.69 285 GLU A O 1
ATOM 2283 N N . ASP A 1 286 ? 28.423 12.137 -20.656 1.00 94.94 286 ASP A N 1
ATOM 2284 C CA . ASP A 1 286 ? 28.061 13.104 -19.624 1.00 94.94 286 ASP A CA 1
ATOM 2285 C C . ASP A 1 286 ? 27.086 12.459 -18.629 1.00 94.94 286 ASP A C 1
ATOM 2287 O O . ASP A 1 286 ? 26.537 11.378 -18.882 1.00 94.94 286 ASP A O 1
ATOM 2291 N N . THR A 1 287 ? 26.867 13.126 -17.498 1.00 94.00 287 THR A N 1
ATOM 2292 C CA . THR A 1 287 ? 25.863 12.743 -16.508 1.00 94.00 287 THR A CA 1
ATOM 2293 C C . THR A 1 287 ? 24.848 13.855 -16.300 1.00 94.00 287 THR A C 1
ATOM 2295 O O . THR A 1 287 ? 25.180 15.027 -16.134 1.00 94.00 287 THR A O 1
ATOM 2298 N N . ALA A 1 288 ? 23.569 13.490 -16.287 1.00 93.81 288 ALA A N 1
ATOM 2299 C CA . ALA A 1 288 ? 22.493 14.441 -16.059 1.00 93.81 288 ALA A CA 1
ATOM 2300 C C . ALA A 1 288 ? 21.333 13.822 -15.280 1.00 93.81 288 ALA A C 1
ATOM 2302 O O . ALA A 1 288 ? 21.147 12.605 -15.228 1.00 93.81 288 ALA A O 1
ATOM 2303 N N . HIS A 1 289 ? 20.526 14.694 -14.683 1.00 92.12 289 HIS A N 1
ATOM 2304 C CA . HIS A 1 289 ? 19.300 14.321 -13.993 1.00 92.12 289 HIS A CA 1
ATOM 2305 C C . HIS A 1 289 ? 18.101 14.889 -14.734 1.00 92.12 289 HIS A C 1
ATOM 2307 O O . HIS A 1 289 ? 18.036 16.093 -14.987 1.00 92.12 289 HIS A O 1
ATOM 2313 N N . GLU A 1 290 ? 17.123 14.033 -15.009 1.00 91.19 290 GLU A N 1
ATOM 2314 C CA . GLU A 1 290 ? 15.810 14.497 -15.431 1.00 91.19 290 GLU A CA 1
ATOM 2315 C C . GLU A 1 290 ? 15.020 15.005 -14.221 1.00 91.19 290 GLU A C 1
ATOM 2317 O O . GLU A 1 290 ? 15.103 14.469 -13.110 1.00 91.19 290 GLU A O 1
ATOM 2322 N N . LYS A 1 291 ? 14.211 16.042 -14.438 1.00 92.19 291 LYS A N 1
ATOM 2323 C CA . LYS A 1 291 ? 13.204 16.466 -13.466 1.00 92.19 291 LYS A CA 1
ATOM 2324 C C . LYS A 1 291 ? 11.835 15.958 -13.922 1.00 92.19 291 LYS A C 1
ATOM 2326 O O . LYS A 1 291 ? 11.178 16.656 -14.700 1.00 92.19 291 LYS A O 1
ATOM 2331 N N . PRO A 1 292 ? 11.380 14.787 -13.442 1.00 93.00 292 PRO A N 1
ATOM 2332 C CA . PRO A 1 292 ? 10.132 14.216 -13.912 1.00 93.00 292 PRO A CA 1
ATOM 2333 C C . PRO A 1 292 ? 8.944 15.109 -13.568 1.00 93.00 292 PRO A C 1
ATOM 2335 O O . PRO A 1 292 ? 8.903 15.789 -12.537 1.00 93.00 292 PRO A O 1
ATOM 2338 N N . TYR A 1 293 ? 7.946 15.064 -14.436 1.00 91.00 293 TYR A N 1
ATOM 2339 C CA . TYR A 1 293 ? 6.597 15.484 -14.120 1.00 91.00 293 TYR A CA 1
ATOM 2340 C C . TYR A 1 293 ? 5.879 14.338 -13.399 1.00 91.00 293 TYR A C 1
ATOM 2342 O O . TYR A 1 293 ? 5.892 13.198 -13.860 1.00 91.00 293 TYR A O 1
ATOM 2350 N N . SER A 1 294 ? 5.238 14.643 -12.277 1.00 92.19 294 SER A N 1
ATOM 2351 C CA . SER A 1 294 ? 4.387 13.709 -11.541 1.00 92.19 294 SER A CA 1
ATOM 2352 C C . SER A 1 294 ? 3.046 14.351 -11.226 1.00 92.19 294 SER A C 1
ATOM 2354 O O . SER A 1 294 ? 2.950 15.561 -11.003 1.00 92.19 294 SER A O 1
ATOM 2356 N N . GLU A 1 295 ? 2.014 13.519 -11.232 1.00 91.19 295 GLU A N 1
ATOM 2357 C CA . GLU A 1 295 ? 0.660 13.885 -10.847 1.00 91.19 295 GLU A CA 1
ATOM 2358 C C . GLU A 1 295 ? 0.039 12.744 -10.046 1.00 91.19 295 GLU A C 1
ATOM 2360 O O . GLU A 1 295 ? 0.253 11.565 -10.344 1.00 91.19 295 GLU A O 1
ATOM 2365 N N . GLN A 1 296 ? -0.736 13.101 -9.029 1.00 93.44 296 GLN A N 1
ATOM 2366 C CA . GLN A 1 296 ? -1.434 12.165 -8.171 1.00 93.44 296 GLN A CA 1
ATOM 2367 C C . GLN A 1 296 ? -2.785 12.747 -7.767 1.00 93.44 296 GLN A C 1
ATOM 2369 O O . GLN A 1 296 ? -2.917 13.943 -7.509 1.00 93.44 296 GLN A O 1
ATOM 2374 N N . PHE A 1 297 ? -3.791 11.887 -7.716 1.00 92.00 297 PHE A N 1
ATOM 2375 C CA . PHE A 1 297 ? -5.146 12.233 -7.328 1.00 92.00 297 PHE A CA 1
ATOM 2376 C C . PHE A 1 297 ? -5.753 11.065 -6.564 1.00 92.00 297 PHE A C 1
ATOM 2378 O O . PHE A 1 297 ? -5.653 9.923 -7.007 1.00 92.00 297 PHE A O 1
ATOM 2385 N N . PHE A 1 298 ? -6.377 11.352 -5.425 1.00 90.94 298 PHE A N 1
ATOM 2386 C CA . PHE A 1 298 ? -7.082 10.355 -4.634 1.00 90.94 298 PHE A CA 1
ATOM 2387 C C . PHE A 1 298 ? -8.426 10.910 -4.189 1.00 90.94 298 PHE A C 1
ATOM 2389 O O . PHE A 1 298 ? -8.464 11.881 -3.430 1.00 90.94 298 PHE A O 1
ATOM 2396 N N . ASP A 1 299 ? -9.510 10.300 -4.655 1.00 87.56 299 ASP A N 1
ATOM 2397 C CA . ASP A 1 299 ? -10.872 10.706 -4.316 1.00 87.56 299 ASP A CA 1
ATOM 2398 C C . ASP A 1 299 ? -11.716 9.490 -3.960 1.00 87.56 299 ASP A C 1
ATOM 2400 O O . ASP A 1 299 ? -11.888 8.569 -4.760 1.00 87.56 299 ASP A O 1
ATOM 2404 N N . GLY A 1 300 ? -12.201 9.487 -2.717 1.00 87.38 300 GLY A N 1
ATOM 2405 C CA . GLY A 1 300 ? -12.909 8.371 -2.105 1.00 87.38 300 GLY A CA 1
ATOM 2406 C C . GLY A 1 300 ? -12.078 7.092 -2.105 1.00 87.38 300 GLY A C 1
ATOM 2407 O O . GLY A 1 300 ? -11.309 6.825 -1.181 1.00 87.38 300 GLY A O 1
ATOM 2408 N N . ASP A 1 301 ? -12.278 6.285 -3.140 1.00 93.19 301 ASP A N 1
ATOM 2409 C CA . ASP A 1 301 ? -11.659 4.983 -3.312 1.00 93.19 301 ASP A CA 1
ATOM 2410 C C . ASP A 1 301 ? -10.811 4.845 -4.581 1.00 93.19 301 ASP A C 1
ATOM 2412 O O . ASP A 1 301 ? -10.218 3.786 -4.787 1.00 93.19 301 ASP A O 1
ATOM 2416 N N . GLN A 1 302 ? -10.722 5.894 -5.401 1.00 95.38 302 GLN A N 1
ATOM 2417 C CA . GLN A 1 302 ? -9.963 5.901 -6.645 1.00 95.38 302 GLN A CA 1
ATOM 2418 C C . GLN A 1 302 ? -8.644 6.661 -6.484 1.00 95.38 302 GLN A C 1
ATOM 2420 O O . GLN A 1 302 ? -8.622 7.815 -6.064 1.00 95.38 302 GLN A O 1
ATOM 2425 N N . LEU A 1 303 ? -7.549 6.015 -6.880 1.00 95.44 303 LEU A N 1
ATOM 2426 C CA . LEU A 1 303 ? -6.209 6.565 -7.001 1.00 95.44 303 LEU A CA 1
ATOM 2427 C C . LEU A 1 303 ? -5.809 6.652 -8.468 1.00 95.44 303 LEU A C 1
ATOM 2429 O O . LEU A 1 303 ? -5.758 5.637 -9.157 1.00 95.44 303 LEU A O 1
ATOM 2433 N N . ILE A 1 304 ? -5.400 7.835 -8.903 1.00 94.94 304 ILE A N 1
ATOM 2434 C CA . ILE A 1 304 ? -4.708 8.030 -10.172 1.00 94.94 304 ILE A CA 1
ATOM 2435 C C . ILE A 1 304 ? -3.307 8.547 -9.862 1.00 94.94 304 ILE A C 1
ATOM 2437 O O . ILE A 1 304 ? -3.153 9.511 -9.116 1.00 94.94 304 ILE A O 1
ATOM 2441 N N . MET A 1 305 ? -2.283 7.920 -10.434 1.00 95.00 305 MET A N 1
ATOM 2442 C CA . MET A 1 305 ? -0.899 8.392 -10.367 1.00 95.00 305 MET A CA 1
ATOM 2443 C C . MET A 1 305 ? -0.276 8.362 -11.748 1.00 95.00 305 MET A C 1
ATOM 2445 O O . MET A 1 305 ? -0.452 7.393 -12.483 1.00 95.00 305 MET A O 1
ATOM 2449 N N . ARG A 1 306 ? 0.509 9.376 -12.088 1.00 94.12 306 ARG A N 1
ATOM 2450 C CA . ARG A 1 306 ? 1.276 9.417 -13.327 1.00 94.12 306 ARG A CA 1
ATOM 2451 C C . ARG A 1 306 ? 2.675 9.938 -13.063 1.00 94.12 306 ARG A C 1
ATOM 2453 O O . ARG A 1 306 ? 2.856 10.873 -12.286 1.00 94.12 306 ARG A O 1
ATOM 2460 N N . VAL A 1 307 ? 3.651 9.355 -13.744 1.00 94.19 307 VAL A N 1
ATOM 2461 C CA . VAL A 1 307 ? 5.012 9.877 -13.825 1.00 94.19 307 VAL A CA 1
ATOM 2462 C C . VAL A 1 307 ? 5.451 9.913 -15.285 1.00 94.19 307 VAL A C 1
ATOM 2464 O O . VAL A 1 307 ? 5.252 8.955 -16.032 1.00 94.19 307 VAL A O 1
ATOM 2467 N N . LEU A 1 308 ? 6.009 11.050 -15.688 1.00 91.56 308 LEU A N 1
ATOM 2468 C CA . LEU A 1 308 ? 6.436 11.360 -17.045 1.00 91.56 308 LEU A CA 1
ATOM 2469 C C . LEU A 1 308 ? 7.824 12.000 -16.994 1.00 91.56 308 LEU A C 1
ATOM 2471 O O . LEU A 1 308 ? 8.070 12.896 -16.189 1.00 91.56 308 LEU A O 1
ATOM 2475 N N . GLY A 1 309 ? 8.715 11.596 -17.884 1.00 91.50 309 GLY A N 1
ATOM 2476 C CA . GLY A 1 309 ? 10.009 12.246 -18.061 1.00 91.50 309 GLY A CA 1
ATOM 2477 C C . GLY A 1 309 ? 10.648 11.839 -19.375 1.00 91.50 309 GLY A C 1
ATOM 2478 O O . GLY A 1 309 ? 10.061 11.090 -20.150 1.00 91.50 309 GLY A O 1
ATOM 2479 N N . GLN A 1 310 ? 11.848 12.334 -19.626 1.00 90.31 310 GLN A N 1
ATOM 2480 C CA . GLN A 1 310 ? 12.604 12.060 -20.844 1.00 90.31 310 GLN A CA 1
ATOM 2481 C C . GLN A 1 310 ? 14.086 11.861 -20.515 1.00 90.31 310 GLN A C 1
ATOM 2483 O O . GLN A 1 310 ? 14.510 12.086 -19.381 1.00 90.31 310 GLN A O 1
ATOM 2488 N N . ASP A 1 311 ? 14.870 11.427 -21.498 1.00 88.69 311 ASP A N 1
ATOM 2489 C CA . ASP A 1 311 ? 16.322 11.376 -21.346 1.00 88.69 311 ASP A CA 1
ATOM 2490 C C . ASP A 1 311 ? 16.898 12.808 -21.364 1.00 88.69 311 ASP A C 1
ATOM 2492 O O . ASP A 1 311 ? 16.699 13.525 -22.349 1.00 88.69 311 ASP A O 1
ATOM 2496 N N . PRO A 1 312 ? 17.600 13.252 -20.306 1.00 89.50 312 PRO A N 1
ATOM 2497 C CA . PRO A 1 312 ? 18.115 14.617 -20.224 1.00 89.50 312 PRO A CA 1
ATOM 2498 C C . PRO A 1 312 ? 19.319 14.875 -21.149 1.00 89.50 312 PRO A C 1
ATOM 2500 O O . PRO A 1 312 ? 19.680 16.032 -21.365 1.00 89.50 312 PRO A O 1
ATOM 2503 N N . LEU A 1 313 ? 19.947 13.829 -21.698 1.00 89.12 313 LEU A N 1
ATOM 2504 C CA . LEU A 1 313 ? 21.117 13.918 -22.576 1.00 89.12 313 LEU A CA 1
ATOM 2505 C C . LEU A 1 313 ? 20.743 13.936 -24.067 1.00 89.12 313 LEU A C 1
ATOM 2507 O O . LEU A 1 313 ? 21.621 14.093 -24.920 1.00 89.12 313 LEU A O 1
ATOM 2511 N N . VAL A 1 314 ? 19.458 13.791 -24.407 1.00 83.81 314 VAL A N 1
ATOM 2512 C CA . VAL A 1 314 ? 18.965 13.724 -25.791 1.00 83.81 314 VAL A CA 1
ATOM 2513 C C . VAL A 1 314 ? 17.842 14.738 -25.996 1.00 83.81 314 VAL A C 1
ATOM 2515 O O . VAL A 1 314 ? 16.854 14.741 -25.274 1.00 83.81 314 VAL A O 1
ATOM 2518 N N . ILE A 1 315 ? 17.966 15.609 -27.003 1.00 78.94 315 ILE A N 1
ATOM 2519 C CA . ILE A 1 315 ? 16.951 16.628 -27.302 1.00 78.94 315 ILE A CA 1
ATOM 2520 C C . ILE A 1 315 ? 16.647 16.654 -28.809 1.00 78.94 315 ILE A C 1
ATOM 2522 O O . ILE A 1 315 ? 17.526 17.021 -29.590 1.00 78.94 315 ILE A O 1
ATOM 2526 N N . PRO A 1 316 ? 15.402 16.367 -29.242 1.00 75.50 316 PRO A N 1
ATOM 2527 C CA . PRO A 1 316 ? 14.276 15.859 -28.449 1.00 75.50 316 PRO A CA 1
ATOM 2528 C C . PRO A 1 316 ? 14.448 14.374 -28.080 1.00 75.50 316 PRO A C 1
ATOM 2530 O O . PRO A 1 316 ? 14.937 13.591 -28.891 1.00 75.50 316 PRO A O 1
ATOM 2533 N N . ALA A 1 317 ? 14.000 13.988 -26.883 1.00 81.62 317 ALA A N 1
ATOM 2534 C CA . ALA A 1 317 ? 13.924 12.595 -26.443 1.00 81.62 317 ALA A CA 1
ATOM 2535 C C . ALA A 1 317 ? 12.470 12.084 -26.431 1.00 81.62 317 ALA A C 1
ATOM 2537 O O . ALA A 1 317 ? 11.531 12.861 -26.202 1.00 81.62 317 ALA A O 1
ATOM 2538 N N . PRO A 1 318 ? 12.257 10.775 -26.660 1.00 81.50 318 PRO A N 1
ATOM 2539 C CA . PRO A 1 318 ? 10.958 10.163 -26.459 1.00 81.50 318 PRO A CA 1
ATOM 2540 C C . PRO A 1 318 ? 10.613 10.176 -24.968 1.00 81.50 318 PRO A C 1
ATOM 2542 O O . PRO A 1 318 ? 11.465 9.950 -24.106 1.00 81.50 318 PRO A O 1
ATOM 2545 N N . ASN A 1 319 ? 9.342 10.432 -24.665 1.00 86.75 319 ASN A N 1
ATOM 2546 C CA . ASN A 1 319 ? 8.865 10.416 -23.288 1.00 86.75 319 ASN A CA 1
ATOM 2547 C C . ASN A 1 319 ? 8.816 8.993 -22.736 1.00 86.75 319 ASN A C 1
ATOM 2549 O O . ASN A 1 319 ? 8.303 8.097 -23.403 1.00 86.75 319 ASN A O 1
ATOM 2553 N N . ILE A 1 320 ? 9.212 8.830 -21.481 1.00 90.69 320 ILE A N 1
ATOM 2554 C CA . ILE A 1 320 ? 8.864 7.704 -20.622 1.00 90.69 320 ILE A CA 1
ATOM 2555 C C . ILE A 1 320 ? 7.605 8.108 -19.848 1.00 90.69 320 ILE A C 1
ATOM 2557 O O . ILE A 1 320 ? 7.631 9.091 -19.113 1.00 90.69 320 ILE A O 1
ATOM 2561 N N . ASP A 1 321 ? 6.510 7.362 -20.003 1.00 90.19 321 ASP A N 1
ATOM 2562 C CA . ASP A 1 321 ? 5.206 7.662 -19.390 1.00 90.19 321 ASP A CA 1
ATOM 2563 C C . ASP A 1 321 ? 4.643 6.408 -18.711 1.00 90.19 321 ASP A C 1
ATOM 2565 O O . ASP A 1 321 ? 4.589 5.341 -19.328 1.00 90.19 321 ASP A O 1
ATOM 2569 N N . CYS A 1 322 ? 4.248 6.526 -17.444 1.00 93.31 322 CYS A N 1
ATOM 2570 C CA . CYS A 1 322 ? 3.602 5.462 -16.681 1.00 93.31 322 CYS A CA 1
ATOM 2571 C C . CYS A 1 322 ? 2.453 6.037 -15.853 1.00 93.31 322 CYS A C 1
ATOM 2573 O O . CYS A 1 322 ? 2.650 6.977 -15.078 1.00 93.31 322 CYS A O 1
ATOM 2575 N N . LYS A 1 323 ? 1.262 5.448 -15.984 1.00 94.69 323 LYS A N 1
ATOM 2576 C CA . LYS A 1 323 ? 0.054 5.821 -15.242 1.00 94.69 323 LYS A CA 1
ATOM 2577 C C . LYS A 1 323 ? -0.539 4.603 -14.534 1.00 94.69 323 LYS A C 1
ATOM 2579 O O . LYS A 1 323 ? -0.652 3.530 -15.114 1.00 94.69 323 LYS A O 1
ATOM 2584 N N . LEU A 1 324 ? -0.932 4.786 -13.282 1.00 96.38 324 LEU A N 1
ATOM 2585 C CA . LEU A 1 324 ? -1.737 3.867 -12.485 1.00 96.38 324 LEU A CA 1
ATOM 2586 C C . LEU A 1 324 ? -3.124 4.483 -12.307 1.00 96.38 324 LEU A C 1
ATOM 2588 O O . LEU A 1 324 ? -3.229 5.664 -11.981 1.00 96.38 324 LEU A O 1
ATOM 2592 N N . ASP A 1 325 ? -4.161 3.677 -12.480 1.00 96.00 325 ASP A N 1
ATOM 2593 C CA . ASP A 1 325 ? -5.545 4.003 -12.134 1.00 96.00 325 ASP A CA 1
ATOM 2594 C C . ASP A 1 325 ? -6.102 2.830 -11.325 1.00 96.00 325 ASP A C 1
ATOM 2596 O O . ASP A 1 325 ? -6.328 1.750 -11.870 1.00 96.00 325 ASP A O 1
ATOM 2600 N N . LEU A 1 326 ? -6.200 2.994 -10.008 1.00 97.75 326 LEU A N 1
ATOM 2601 C CA . LEU A 1 326 ? -6.510 1.934 -9.051 1.00 97.75 326 LEU A CA 1
ATOM 2602 C C . LEU A 1 326 ? -7.730 2.312 -8.216 1.00 97.75 326 LEU A C 1
ATOM 2604 O O . LEU A 1 326 ? -7.843 3.432 -7.740 1.00 97.75 326 LEU A O 1
ATOM 2608 N N . GLN A 1 327 ? -8.597 1.345 -7.951 1.00 97.38 327 GLN A N 1
ATOM 2609 C CA . GLN A 1 327 ? -9.728 1.452 -7.045 1.00 97.38 327 GLN A CA 1
ATOM 2610 C C . GLN A 1 327 ? -9.546 0.498 -5.861 1.00 97.38 327 GLN A C 1
ATOM 2612 O O . GLN A 1 327 ? -9.269 -0.690 -6.046 1.00 97.38 327 GLN A O 1
ATOM 2617 N N . PHE A 1 328 ? -9.746 1.006 -4.647 1.00 97.25 328 PHE A N 1
ATOM 2618 C CA . PHE A 1 328 ? -9.577 0.284 -3.385 1.00 97.25 328 PHE A CA 1
ATOM 2619 C C . PHE A 1 328 ? -10.934 -0.033 -2.753 1.00 97.25 328 PHE A C 1
ATOM 2621 O O . PHE A 1 328 ? -11.770 0.841 -2.586 1.00 97.25 328 PHE A O 1
ATOM 2628 N N . ARG A 1 329 ? -11.183 -1.274 -2.334 1.00 96.12 329 ARG A N 1
ATOM 2629 C CA . ARG A 1 329 ? -12.426 -1.640 -1.632 1.00 96.12 329 ARG A CA 1
ATOM 2630 C C . ARG A 1 329 ? -12.137 -2.549 -0.451 1.00 96.12 329 ARG A C 1
ATOM 2632 O O . ARG A 1 329 ? -11.774 -3.710 -0.641 1.00 96.12 329 ARG A O 1
ATOM 2639 N N . LEU A 1 330 ? -12.327 -2.035 0.761 1.00 93.62 330 LEU A N 1
ATOM 2640 C CA . LEU A 1 330 ? -12.188 -2.809 1.996 1.00 93.62 330 LEU A CA 1
ATOM 2641 C C . LEU A 1 330 ? -13.510 -3.478 2.387 1.00 93.62 330 LEU A C 1
ATOM 2643 O O . LEU A 1 330 ? -14.470 -2.803 2.757 1.00 93.62 330 LEU A O 1
ATOM 2647 N N . ASP A 1 331 ? -13.523 -4.810 2.393 1.00 92.38 331 ASP A N 1
ATOM 2648 C CA . ASP A 1 331 ? -14.521 -5.582 3.129 1.00 92.38 331 ASP A CA 1
ATOM 2649 C C . ASP A 1 331 ? -14.096 -5.662 4.599 1.00 92.38 331 ASP A C 1
ATOM 2651 O O . ASP A 1 331 ? -13.168 -6.384 4.968 1.00 92.38 331 ASP A O 1
ATOM 2655 N N . LYS A 1 332 ? -14.770 -4.885 5.447 1.00 84.25 332 LYS A N 1
ATOM 2656 C CA . LYS A 1 332 ? -14.475 -4.784 6.884 1.00 84.25 332 LYS A CA 1
ATOM 2657 C C . LYS A 1 332 ? -14.875 -6.036 7.664 1.00 84.25 332 LYS A C 1
ATOM 2659 O O . LYS A 1 332 ? -14.308 -6.287 8.725 1.00 84.25 332 LYS A O 1
ATOM 2664 N N . SER A 1 333 ? -15.837 -6.809 7.156 1.00 83.44 333 SER A N 1
ATOM 2665 C CA . SER A 1 333 ? -16.331 -8.016 7.827 1.00 83.44 333 SER A CA 1
ATOM 2666 C C . SER A 1 333 ? -15.327 -9.162 7.727 1.00 83.44 333 SER A C 1
ATOM 2668 O O . SER A 1 333 ? -15.160 -9.934 8.670 1.00 83.44 333 SER A O 1
ATOM 2670 N N . THR A 1 334 ? -14.604 -9.223 6.609 1.00 90.25 334 THR A N 1
ATOM 2671 C CA . THR A 1 334 ? -13.566 -10.225 6.350 1.00 90.25 334 THR A CA 1
ATOM 2672 C C . THR A 1 334 ? -12.147 -9.663 6.451 1.00 90.25 334 THR A C 1
ATOM 2674 O O . THR A 1 334 ? -11.191 -10.427 6.340 1.00 90.25 334 THR A O 1
ATOM 2677 N N . ASN A 1 335 ? -12.000 -8.348 6.661 1.00 93.25 335 ASN A N 1
ATOM 2678 C CA . ASN A 1 335 ? -10.743 -7.600 6.563 1.00 93.25 335 ASN A CA 1
ATOM 2679 C C . ASN A 1 335 ? -9.997 -7.906 5.249 1.00 93.25 335 ASN A C 1
ATOM 2681 O O . ASN A 1 335 ? -8.809 -8.222 5.261 1.00 93.25 335 ASN A O 1
ATOM 2685 N N . ILE A 1 336 ? -10.697 -7.857 4.114 1.00 96.75 336 ILE A N 1
ATOM 2686 C CA . ILE A 1 336 ? -10.098 -8.078 2.789 1.00 96.75 336 ILE A CA 1
ATOM 2687 C C . ILE A 1 336 ? -10.030 -6.749 2.039 1.00 96.75 336 ILE A C 1
ATOM 2689 O O . ILE A 1 336 ? -11.059 -6.116 1.806 1.00 96.75 336 ILE A O 1
ATOM 2693 N N . LEU A 1 337 ? -8.827 -6.346 1.621 1.00 97.69 337 LEU A N 1
ATOM 2694 C CA . LEU A 1 337 ? -8.631 -5.232 0.694 1.00 97.69 337 LEU A CA 1
ATOM 2695 C C . LEU A 1 337 ? -8.659 -5.747 -0.740 1.00 97.69 337 LEU A C 1
ATOM 2697 O O . LEU A 1 337 ? -7.811 -6.546 -1.128 1.00 97.69 337 LEU A O 1
ATOM 2701 N N . ASN A 1 338 ? -9.595 -5.251 -1.537 1.00 98.06 338 ASN A N 1
ATOM 2702 C CA . ASN A 1 338 ? -9.622 -5.473 -2.974 1.00 98.06 338 ASN A CA 1
ATOM 2703 C C . ASN A 1 338 ? -9.016 -4.265 -3.685 1.00 98.06 338 ASN A C 1
ATOM 2705 O O . ASN A 1 338 ? -9.393 -3.132 -3.396 1.00 98.06 338 ASN A O 1
ATOM 2709 N N . ILE A 1 339 ? -8.104 -4.515 -4.617 1.00 98.25 339 ILE A N 1
ATOM 2710 C CA . ILE A 1 339 ? -7.488 -3.507 -5.475 1.00 98.25 339 ILE A CA 1
ATOM 2711 C C . ILE A 1 339 ? -7.776 -3.917 -6.913 1.00 98.25 339 ILE A C 1
ATOM 2713 O O . ILE A 1 339 ? -7.392 -5.009 -7.337 1.00 98.25 339 ILE A O 1
ATOM 2717 N N . VAL A 1 340 ? -8.476 -3.064 -7.653 1.00 98.25 340 VAL A N 1
ATOM 2718 C CA . VAL A 1 340 ? -8.810 -3.295 -9.064 1.00 98.25 340 VAL A CA 1
ATOM 2719 C C . VAL A 1 340 ? -8.466 -2.065 -9.880 1.00 98.25 340 VAL A C 1
ATOM 2721 O O . VAL A 1 340 ? -8.640 -0.956 -9.399 1.00 98.25 340 VAL A O 1
ATOM 2724 N N . GLY A 1 341 ? -7.976 -2.222 -11.100 1.00 97.12 341 GLY A N 1
ATOM 2725 C CA . GLY A 1 341 ? -7.562 -1.063 -11.875 1.00 97.12 341 GLY A CA 1
ATOM 2726 C C . GLY A 1 341 ? -6.767 -1.409 -13.114 1.00 97.12 341 GLY A C 1
ATOM 2727 O O . GLY A 1 341 ? -6.851 -2.526 -13.632 1.00 97.12 341 GLY A O 1
ATOM 2728 N N . GLN A 1 342 ? -6.002 -0.437 -13.593 1.00 96.69 342 GLN A N 1
ATOM 2729 C CA . GLN A 1 342 ? -5.182 -0.544 -14.788 1.00 96.69 342 GLN A CA 1
ATOM 2730 C C . GLN A 1 342 ? -3.838 0.169 -14.616 1.00 96.69 342 GLN A C 1
ATOM 2732 O O . GLN A 1 342 ? -3.727 1.183 -13.925 1.00 96.69 342 GLN A O 1
ATOM 2737 N N . VAL A 1 343 ? -2.818 -0.363 -15.285 1.00 95.31 343 VAL A N 1
ATOM 2738 C CA . VAL A 1 343 ? -1.535 0.306 -15.503 1.00 95.31 343 VAL A CA 1
ATOM 2739 C C . VAL A 1 343 ? -1.395 0.596 -16.990 1.00 95.31 343 VAL A C 1
ATOM 2741 O O . VAL A 1 343 ? -1.660 -0.276 -17.820 1.00 95.31 343 VAL A O 1
ATOM 2744 N N . PHE A 1 344 ? -0.974 1.813 -17.310 1.00 93.44 344 PHE A N 1
ATOM 2745 C CA . PHE A 1 344 ? -0.737 2.300 -18.661 1.00 93.44 344 PHE A CA 1
ATOM 2746 C C . PHE A 1 344 ? 0.733 2.665 -18.788 1.00 93.44 344 PHE A C 1
ATOM 2748 O O . PHE A 1 344 ? 1.270 3.374 -17.934 1.00 93.44 344 PHE A O 1
ATOM 2755 N N . TYR A 1 345 ? 1.384 2.190 -19.839 1.00 91.06 345 TYR A N 1
ATOM 2756 C CA . TYR A 1 345 ? 2.800 2.452 -20.062 1.00 91.06 345 TYR A CA 1
ATOM 2757 C C . TYR A 1 345 ? 3.165 2.270 -21.538 1.00 91.06 345 TYR A C 1
ATOM 2759 O O . TYR A 1 345 ? 2.402 1.701 -22.326 1.00 91.06 345 TYR A O 1
ATOM 2767 N N . LYS A 1 346 ? 4.334 2.788 -21.915 1.00 88.25 346 LYS A N 1
ATOM 2768 C CA . LYS A 1 346 ? 4.901 2.625 -23.258 1.00 88.25 346 LYS A CA 1
ATOM 2769 C C . LYS A 1 346 ? 5.655 1.309 -23.412 1.00 88.25 346 LYS A C 1
ATOM 2771 O O . LYS A 1 346 ? 5.902 0.597 -22.446 1.00 88.25 346 LYS A O 1
ATOM 2776 N N . ALA A 1 347 ? 6.064 0.974 -24.627 1.00 86.19 347 ALA A N 1
ATOM 2777 C CA . ALA A 1 347 ? 6.823 -0.240 -24.892 1.00 86.19 347 ALA A CA 1
ATOM 2778 C C . ALA A 1 347 ? 8.241 -0.252 -24.309 1.00 86.19 347 ALA A C 1
ATOM 2780 O O . ALA A 1 347 ? 8.837 -1.328 -24.216 1.00 86.19 347 ALA A O 1
ATOM 2781 N N . PHE A 1 348 ? 8.766 0.910 -23.920 1.00 87.62 348 PHE A N 1
ATOM 2782 C CA . PHE A 1 348 ? 10.110 1.087 -23.391 1.00 87.62 348 PHE A CA 1
ATOM 2783 C C . PHE A 1 348 ? 10.128 2.183 -22.308 1.00 87.62 348 PHE A C 1
ATOM 2785 O O . PHE A 1 348 ? 9.510 3.229 -22.515 1.00 87.62 348 PHE A O 1
ATOM 2792 N N . PRO A 1 349 ? 10.871 2.019 -21.193 1.00 93.19 349 PRO A N 1
ATOM 2793 C CA . PRO A 1 349 ? 11.754 0.904 -20.847 1.00 93.19 349 PRO A CA 1
ATOM 2794 C C . PRO A 1 349 ? 10.996 -0.174 -20.036 1.00 93.19 349 PRO A C 1
ATOM 2796 O O . PRO A 1 349 ? 9.878 -0.530 -20.403 1.00 93.19 349 PRO A O 1
ATOM 2799 N N . ALA A 1 350 ? 11.584 -0.741 -18.972 1.00 96.56 350 ALA A N 1
ATOM 2800 C CA . ALA A 1 350 ? 10.878 -1.626 -18.040 1.00 96.56 350 ALA A CA 1
ATOM 2801 C C . ALA A 1 350 ? 10.107 -0.815 -16.987 1.00 96.56 350 ALA A C 1
ATOM 2803 O O . ALA A 1 350 ? 10.561 0.253 -16.571 1.00 96.56 350 ALA A O 1
ATOM 2804 N N . TYR A 1 351 ? 8.973 -1.345 -16.522 1.00 97.50 351 TYR A N 1
ATOM 2805 C CA . TYR A 1 351 ? 8.107 -0.702 -15.531 1.00 97.50 351 TYR A CA 1
ATOM 2806 C C . TYR A 1 351 ? 7.776 -1.649 -14.384 1.00 97.50 351 TYR A C 1
ATOM 2808 O O . TYR A 1 351 ? 7.568 -2.845 -14.580 1.00 97.50 351 TYR A O 1
ATOM 2816 N N . GLU A 1 352 ? 7.672 -1.111 -13.176 1.00 98.06 352 GLU A N 1
ATOM 2817 C CA . GLU A 1 352 ? 7.171 -1.842 -12.016 1.00 98.06 352 GLU A CA 1
ATOM 2818 C C . GLU A 1 352 ? 6.365 -0.926 -11.098 1.00 98.06 352 GLU A C 1
ATOM 2820 O O . GLU A 1 352 ? 6.671 0.258 -10.934 1.00 98.06 352 GLU A O 1
ATOM 2825 N N . ALA A 1 353 ? 5.334 -1.498 -10.487 1.00 98.38 353 ALA A N 1
ATOM 2826 C CA . ALA A 1 353 ? 4.531 -0.855 -9.466 1.00 98.38 353 ALA A CA 1
ATOM 2827 C C . ALA A 1 353 ? 4.297 -1.824 -8.310 1.00 98.38 353 ALA A C 1
ATOM 2829 O O . ALA A 1 353 ? 4.062 -3.018 -8.519 1.00 98.38 353 ALA A O 1
ATOM 2830 N N . TYR A 1 354 ? 4.363 -1.318 -7.085 1.00 98.62 354 TYR A N 1
ATOM 2831 C CA . TYR A 1 354 ? 4.138 -2.100 -5.873 1.00 98.62 354 TYR A CA 1
ATOM 2832 C C . TYR A 1 354 ? 3.588 -1.211 -4.762 1.00 98.62 354 TYR A C 1
ATOM 2834 O O . TYR A 1 354 ? 3.658 0.017 -4.841 1.00 98.62 354 TYR A O 1
ATOM 2842 N N . ILE A 1 355 ? 3.025 -1.847 -3.741 1.00 98.44 355 ILE A N 1
ATOM 2843 C CA . ILE A 1 355 ? 2.539 -1.188 -2.531 1.00 98.44 355 ILE A CA 1
ATOM 2844 C C . ILE A 1 355 ? 3.270 -1.709 -1.302 1.00 98.44 355 ILE A C 1
ATOM 2846 O O . ILE A 1 355 ? 3.794 -2.822 -1.313 1.00 98.44 355 ILE A O 1
ATOM 2850 N N . GLU A 1 356 ? 3.284 -0.905 -0.251 1.00 98.25 356 GLU A N 1
ATOM 2851 C CA . GLU A 1 356 ? 3.873 -1.213 1.048 1.00 98.25 356 GLU A CA 1
ATOM 2852 C C . GLU A 1 356 ? 2.914 -0.785 2.159 1.00 98.25 356 GLU A C 1
ATOM 2854 O O . GLU A 1 356 ? 2.327 0.296 2.080 1.00 98.25 356 GLU A O 1
ATOM 2859 N N . ASP A 1 357 ? 2.728 -1.631 3.171 1.00 97.44 357 ASP A N 1
ATOM 2860 C CA . ASP A 1 357 ? 1.995 -1.263 4.386 1.00 97.44 357 ASP A CA 1
ATOM 2861 C C . ASP A 1 357 ? 2.918 -0.617 5.439 1.00 97.44 357 ASP A C 1
ATOM 2863 O O . ASP A 1 357 ? 4.138 -0.594 5.301 1.00 97.44 357 ASP A O 1
ATOM 2867 N N . ASP A 1 358 ? 2.354 -0.105 6.533 1.00 94.50 358 ASP A N 1
ATOM 2868 C CA . ASP A 1 358 ? 3.133 0.562 7.595 1.00 94.50 358 ASP A CA 1
ATOM 2869 C C . ASP A 1 358 ? 4.057 -0.404 8.382 1.00 94.50 358 ASP A C 1
ATOM 2871 O O . ASP A 1 358 ? 4.865 0.037 9.197 1.00 94.50 358 ASP A O 1
ATOM 2875 N N . ALA A 1 359 ? 3.968 -1.721 8.138 1.00 95.75 359 ALA A N 1
ATOM 2876 C CA . ALA A 1 359 ? 4.906 -2.720 8.659 1.00 95.75 359 ALA A CA 1
ATOM 2877 C C . ALA A 1 359 ? 6.098 -2.983 7.723 1.00 95.75 359 ALA A C 1
ATOM 2879 O O . ALA A 1 359 ? 6.976 -3.778 8.067 1.00 95.75 359 ALA A O 1
ATOM 2880 N N . GLY A 1 360 ? 6.143 -2.339 6.555 1.00 97.25 360 GLY A N 1
ATOM 2881 C CA . GLY A 1 360 ? 7.179 -2.540 5.545 1.00 97.25 360 GLY A CA 1
ATOM 2882 C C . GLY A 1 360 ? 6.947 -3.760 4.650 1.00 97.25 360 GLY A C 1
ATOM 2883 O O . GLY A 1 360 ? 7.852 -4.186 3.925 1.00 97.25 360 GLY A O 1
ATOM 2884 N N . THR A 1 361 ? 5.752 -4.357 4.688 1.00 98.06 361 THR A N 1
ATOM 2885 C CA . THR A 1 361 ? 5.409 -5.502 3.843 1.00 98.06 361 THR A CA 1
ATOM 2886 C C . THR A 1 361 ? 5.119 -5.012 2.434 1.00 98.06 361 THR A C 1
ATOM 2888 O O . THR A 1 361 ? 4.116 -4.346 2.189 1.00 98.06 361 THR A O 1
ATOM 2891 N N . LYS A 1 362 ? 5.990 -5.371 1.489 1.00 98.31 362 LYS A N 1
ATOM 2892 C CA . LYS A 1 362 ? 5.892 -4.964 0.083 1.00 98.31 362 LYS A CA 1
ATOM 2893 C C . LYS A 1 362 ? 5.178 -6.001 -0.773 1.00 98.31 362 LYS A C 1
ATOM 2895 O O . LYS A 1 362 ? 5.339 -7.204 -0.566 1.00 98.31 362 LYS A O 1
ATOM 2900 N N . LEU A 1 363 ? 4.452 -5.539 -1.783 1.00 98.06 363 LEU A N 1
ATOM 2901 C CA . LEU A 1 363 ? 3.641 -6.374 -2.661 1.00 98.06 363 LEU A CA 1
ATOM 2902 C C . LEU A 1 363 ? 3.585 -5.794 -4.075 1.00 98.06 363 LEU A C 1
ATOM 2904 O O . LEU A 1 363 ? 3.069 -4.694 -4.271 1.00 98.06 363 LEU A O 1
ATOM 2908 N N . PHE A 1 364 ? 4.087 -6.533 -5.069 1.00 98.56 364 PHE A N 1
ATOM 2909 C CA . PHE A 1 364 ? 3.977 -6.110 -6.469 1.00 98.56 364 PHE A CA 1
ATOM 2910 C C . PHE A 1 364 ? 2.520 -5.995 -6.910 1.00 98.56 364 PHE A C 1
ATOM 2912 O O . PHE A 1 364 ? 1.739 -6.922 -6.721 1.00 98.56 364 PHE A O 1
ATOM 2919 N N . LEU A 1 365 ? 2.185 -4.885 -7.562 1.00 97.88 365 LEU A N 1
ATOM 2920 C CA . LEU A 1 365 ? 0.933 -4.719 -8.295 1.00 97.88 365 LEU A CA 1
ATOM 2921 C C . LEU A 1 365 ? 1.096 -5.142 -9.753 1.00 97.88 365 LEU A C 1
ATOM 2923 O O . LEU A 1 365 ? 0.202 -5.756 -10.327 1.00 97.88 365 LEU A O 1
ATOM 2927 N N . HIS A 1 366 ? 2.229 -4.780 -10.357 1.00 96.94 366 HIS A N 1
ATOM 2928 C CA . HIS A 1 366 ? 2.478 -4.981 -11.777 1.00 96.94 366 HIS A CA 1
ATOM 2929 C C . HIS A 1 366 ? 3.980 -4.895 -12.100 1.00 96.94 366 HIS A C 1
ATOM 2931 O O . HIS A 1 366 ? 4.724 -4.144 -11.468 1.00 96.94 366 HIS A O 1
ATOM 2937 N N . THR A 1 367 ? 4.414 -5.647 -13.112 1.00 97.19 367 THR A N 1
ATOM 2938 C CA . THR A 1 367 ? 5.763 -5.589 -13.696 1.00 97.19 367 THR A CA 1
ATOM 2939 C C . THR A 1 367 ? 5.677 -5.797 -15.206 1.00 97.19 367 THR A C 1
ATOM 2941 O O . THR A 1 367 ? 5.039 -6.758 -15.648 1.00 97.19 367 THR A O 1
ATOM 2944 N N . PHE A 1 368 ? 6.385 -4.984 -15.980 1.00 95.12 368 PHE A N 1
ATOM 2945 C CA . PHE A 1 368 ? 6.513 -5.104 -17.429 1.00 95.12 368 PHE A CA 1
ATOM 2946 C C . PHE A 1 368 ? 7.974 -4.990 -17.861 1.00 95.12 368 PHE A C 1
ATOM 2948 O O . PHE A 1 368 ? 8.700 -4.116 -17.387 1.00 95.12 368 PHE A O 1
ATOM 2955 N N . GLY A 1 369 ? 8.377 -5.854 -18.796 1.00 93.19 369 GLY A N 1
ATOM 2956 C CA . GLY A 1 369 ? 9.683 -5.816 -19.444 1.00 93.19 369 GLY A CA 1
ATOM 2957 C C . GLY A 1 369 ? 9.570 -5.642 -20.970 1.00 93.19 369 GLY A C 1
ATOM 2958 O O . GLY A 1 369 ? 8.733 -6.311 -21.595 1.00 93.19 369 GLY A O 1
ATOM 2959 N N . PRO A 1 370 ? 10.396 -4.780 -21.595 1.00 91.06 370 PRO A N 1
ATOM 2960 C CA . PRO A 1 370 ? 10.496 -4.657 -23.052 1.00 91.06 370 PRO A CA 1
ATOM 2961 C C . PRO A 1 370 ? 11.021 -5.942 -23.714 1.00 91.06 370 PRO A C 1
ATOM 2963 O O . PRO A 1 370 ? 11.632 -6.789 -23.061 1.00 91.06 370 PRO A O 1
ATOM 2966 N N . LEU A 1 371 ? 10.827 -6.082 -25.036 1.00 86.88 371 LEU A N 1
ATOM 2967 C CA . LEU A 1 371 ? 11.424 -7.194 -25.803 1.00 86.88 371 LEU A CA 1
ATOM 2968 C C . LEU A 1 371 ? 12.938 -7.165 -25.751 1.00 86.88 371 LEU A C 1
ATOM 2970 O O . LEU A 1 371 ? 13.570 -8.188 -25.523 1.00 86.88 371 LEU A O 1
ATOM 2974 N N . HIS A 1 372 ? 13.480 -5.993 -26.053 1.00 86.50 372 HIS A N 1
ATOM 2975 C CA . HIS A 1 372 ? 14.895 -5.804 -26.241 1.00 86.50 372 HIS A CA 1
ATOM 2976 C C . HIS A 1 372 ? 15.278 -4.331 -26.166 1.00 86.50 372 HIS A C 1
ATOM 2978 O O . HIS A 1 372 ? 14.429 -3.445 -26.311 1.00 86.50 372 HIS A O 1
ATOM 2984 N N . GLU A 1 373 ? 16.572 -4.070 -26.002 1.00 84.69 373 GLU A N 1
ATOM 2985 C CA . GLU A 1 373 ? 17.121 -2.714 -25.858 1.00 84.69 373 GLU A CA 1
ATOM 2986 C C . GLU A 1 373 ? 16.879 -1.821 -27.079 1.00 84.69 373 GLU A C 1
ATOM 2988 O O . GLU A 1 373 ? 16.696 -0.611 -26.958 1.00 84.69 373 GLU A O 1
ATOM 2993 N N . GLU A 1 374 ? 16.807 -2.421 -28.268 1.00 80.81 374 GLU A N 1
ATOM 2994 C CA . GLU A 1 374 ? 16.643 -1.688 -29.528 1.00 80.81 374 GLU A CA 1
ATOM 2995 C C . GLU A 1 374 ? 15.212 -1.174 -29.741 1.00 80.81 374 GLU A C 1
ATOM 2997 O O . GLU A 1 374 ? 14.956 -0.477 -30.718 1.00 80.81 374 GLU A O 1
ATOM 3002 N N . LEU A 1 375 ? 14.279 -1.447 -28.814 1.00 79.19 375 LEU A N 1
ATOM 3003 C CA . LEU A 1 375 ? 12.944 -0.848 -28.862 1.00 79.19 375 LEU A CA 1
ATOM 3004 C C . LEU A 1 375 ? 12.982 0.677 -28.723 1.00 79.19 375 LEU A C 1
ATOM 3006 O O . LEU A 1 375 ? 12.100 1.350 -29.250 1.00 79.19 375 LEU A O 1
ATOM 3010 N N . LEU A 1 376 ? 14.034 1.232 -28.113 1.00 79.69 376 LEU A N 1
ATOM 3011 C CA . LEU A 1 376 ? 14.259 2.677 -28.090 1.00 79.69 376 LEU A CA 1
ATOM 3012 C C . LEU A 1 376 ? 14.305 3.281 -29.504 1.00 79.69 376 LEU A C 1
ATOM 3014 O O . LEU A 1 376 ? 13.825 4.394 -29.704 1.00 79.69 376 LEU A O 1
ATOM 3018 N N . ALA A 1 377 ? 14.835 2.548 -30.492 1.00 72.94 377 ALA A N 1
ATOM 3019 C CA . ALA A 1 377 ? 14.845 2.994 -31.882 1.00 72.94 377 ALA A CA 1
ATOM 3020 C C . ALA A 1 377 ? 13.422 3.253 -32.381 1.00 72.94 377 ALA A C 1
ATOM 3022 O O . ALA A 1 377 ? 13.176 4.264 -33.023 1.00 72.94 377 ALA A O 1
ATOM 3023 N N . TRP A 1 378 ? 12.467 2.386 -32.045 1.00 72.38 378 TRP A N 1
ATOM 3024 C CA . TRP A 1 378 ? 11.071 2.587 -32.418 1.00 72.38 378 TRP A CA 1
ATOM 3025 C C . TRP A 1 378 ? 10.445 3.810 -31.751 1.00 72.38 378 TRP A C 1
ATOM 3027 O O . TRP A 1 378 ? 9.690 4.520 -32.408 1.00 72.38 378 TRP A O 1
ATOM 3037 N N . GLU A 1 379 ? 10.770 4.072 -30.485 1.00 74.50 379 GLU A N 1
ATOM 3038 C CA . GLU A 1 379 ? 10.275 5.250 -29.758 1.00 74.50 379 GLU A CA 1
ATOM 3039 C C . GLU A 1 379 ? 10.828 6.558 -30.340 1.00 74.50 379 GLU A C 1
ATOM 3041 O O . GLU A 1 379 ? 10.099 7.533 -30.493 1.00 74.50 379 GLU A O 1
ATOM 3046 N N . LEU A 1 380 ? 12.104 6.574 -30.737 1.00 71.00 380 LEU A N 1
ATOM 3047 C CA . LEU A 1 380 ? 12.722 7.710 -31.436 1.00 71.00 380 LEU A CA 1
ATOM 3048 C C . LEU A 1 380 ? 12.133 7.940 -32.831 1.00 71.00 380 LEU A C 1
ATOM 3050 O O . LEU A 1 380 ? 12.265 9.016 -33.401 1.00 71.00 380 LEU A O 1
ATOM 3054 N N . MET A 1 381 ? 11.524 6.918 -33.415 1.00 66.38 381 MET A N 1
ATOM 3055 C CA . MET A 1 381 ? 10.986 6.963 -34.770 1.00 66.38 381 MET A CA 1
ATOM 3056 C C . MET A 1 381 ? 9.539 7.422 -34.830 1.00 66.38 381 MET A C 1
ATOM 3058 O O . MET A 1 381 ? 9.047 7.771 -35.907 1.00 66.38 381 MET A O 1
ATOM 3062 N N . ASP A 1 382 ? 8.863 7.456 -33.687 1.00 69.12 382 ASP A N 1
ATOM 3063 C CA . ASP A 1 382 ? 7.579 8.115 -33.572 1.00 69.12 382 ASP A CA 1
ATOM 3064 C C . ASP A 1 382 ? 7.797 9.636 -33.624 1.00 69.12 382 ASP A C 1
ATOM 3066 O O . ASP A 1 382 ? 7.920 10.335 -32.621 1.00 69.12 382 ASP A O 1
ATOM 3070 N N . LEU A 1 383 ? 7.888 10.157 -34.851 1.00 64.31 383 LEU A N 1
ATOM 3071 C CA . LEU A 1 383 ? 8.029 11.588 -35.123 1.00 64.31 383 LEU A CA 1
ATOM 3072 C C . LEU A 1 383 ? 6.862 12.394 -34.544 1.00 64.31 383 LEU A C 1
ATOM 3074 O O . LEU A 1 383 ? 7.042 13.570 -34.239 1.00 64.31 38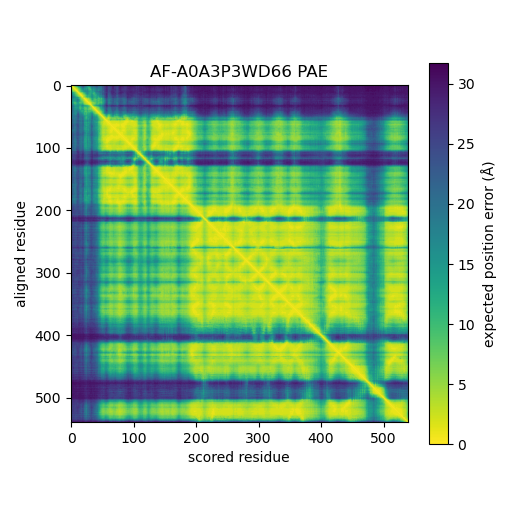3 LEU A O 1
ATOM 3078 N N . GLY A 1 384 ? 5.682 11.781 -34.391 1.00 64.31 384 GLY A N 1
ATOM 3079 C CA . GLY A 1 384 ? 4.564 12.392 -33.683 1.00 64.31 384 GLY A CA 1
ATOM 3080 C C . GLY A 1 384 ? 4.940 12.621 -32.225 1.00 64.31 384 GLY A C 1
ATOM 3081 O O . GLY A 1 384 ? 4.933 13.759 -31.763 1.00 64.31 384 GLY A O 1
ATOM 3082 N N . GLU A 1 385 ? 5.356 11.567 -31.527 1.00 66.25 385 GLU A N 1
ATOM 3083 C CA . GLU A 1 385 ? 5.876 11.669 -30.161 1.00 66.25 385 GLU A CA 1
ATOM 3084 C C . GLU A 1 385 ? 7.048 12.643 -30.054 1.00 66.25 385 GLU A C 1
ATOM 3086 O O . GLU A 1 385 ? 7.002 13.502 -29.190 1.00 66.25 385 GLU A O 1
ATOM 3091 N N . LEU A 1 386 ? 8.060 12.611 -30.924 1.00 66.50 386 LEU A N 1
ATOM 3092 C CA . LEU A 1 386 ? 9.188 13.553 -30.837 1.00 66.50 386 LEU A CA 1
ATOM 3093 C C . LEU A 1 386 ? 8.777 15.014 -31.048 1.00 66.50 386 LEU A C 1
ATOM 3095 O O . LEU A 1 386 ? 9.309 15.904 -30.384 1.00 66.50 386 LEU A O 1
ATOM 3099 N N . VAL A 1 387 ? 7.844 15.280 -31.966 1.00 65.19 387 VAL A N 1
ATOM 3100 C CA . VAL A 1 387 ? 7.355 16.641 -32.225 1.00 65.19 387 VAL A CA 1
ATOM 3101 C C . VAL A 1 387 ? 6.479 17.124 -31.075 1.00 65.19 387 VAL A C 1
ATOM 3103 O O . VAL A 1 387 ? 6.610 18.273 -30.660 1.00 65.19 387 VAL A O 1
ATOM 3106 N N . TYR A 1 388 ? 5.605 16.271 -30.536 1.00 64.00 388 TYR A N 1
ATOM 3107 C CA . TYR A 1 388 ? 4.686 16.642 -29.460 1.00 64.00 388 TYR A CA 1
ATOM 3108 C C . TYR A 1 388 ? 5.287 16.489 -28.062 1.00 64.00 388 TYR A C 1
ATOM 3110 O O . TYR A 1 388 ? 4.778 17.110 -27.135 1.00 64.00 388 TYR A O 1
ATOM 3118 N N . SER A 1 389 ? 6.377 15.741 -27.893 1.00 63.88 389 SER A N 1
ATOM 3119 C CA . SER A 1 389 ? 7.011 15.452 -26.602 1.00 63.88 389 SER A CA 1
ATOM 3120 C C . SER A 1 389 ? 7.414 16.735 -25.869 1.00 63.88 389 SER A C 1
ATOM 3122 O O . SER A 1 389 ? 6.911 16.946 -24.761 1.00 63.88 389 SER A O 1
ATOM 3124 N N . PRO A 1 390 ? 8.161 17.677 -26.486 1.00 59.59 390 PRO A N 1
ATOM 3125 C CA . PRO A 1 390 ? 8.492 18.946 -25.845 1.00 59.59 390 PRO A CA 1
ATOM 3126 C C . PRO A 1 390 ? 7.253 19.778 -25.502 1.00 59.59 390 PRO A C 1
ATOM 3128 O O . PRO A 1 390 ? 7.218 20.423 -24.457 1.00 59.59 390 PRO A O 1
ATOM 3131 N N . TYR A 1 391 ? 6.217 19.771 -26.349 1.00 59.38 391 TYR A N 1
ATOM 3132 C CA . TYR A 1 391 ? 4.984 20.521 -26.091 1.00 59.38 391 TYR A CA 1
ATOM 3133 C C . TYR A 1 391 ? 4.158 19.903 -24.965 1.00 59.38 391 TYR A C 1
ATOM 3135 O O . TYR A 1 391 ? 3.691 20.641 -24.103 1.00 59.38 391 TYR A O 1
ATOM 3143 N N . ASN A 1 392 ? 4.012 18.580 -24.929 1.00 60.69 392 ASN A N 1
ATOM 3144 C CA . ASN A 1 392 ? 3.323 17.853 -23.867 1.00 60.69 392 ASN A CA 1
ATOM 3145 C C . ASN A 1 392 ? 4.059 18.035 -22.535 1.00 60.69 392 ASN A C 1
ATOM 3147 O O . ASN A 1 392 ? 3.436 18.383 -21.535 1.00 60.69 392 ASN A O 1
ATOM 3151 N N . TRP A 1 393 ? 5.389 17.921 -22.540 1.00 58.91 393 TRP A N 1
ATOM 3152 C CA . TRP A 1 393 ? 6.234 18.165 -21.371 1.00 58.91 393 TRP A CA 1
ATOM 3153 C C . TRP A 1 393 ? 6.125 19.620 -20.879 1.00 58.91 393 TRP A C 1
ATOM 3155 O O . TRP A 1 393 ? 5.819 19.859 -19.710 1.00 58.91 393 TRP A O 1
ATOM 3165 N N . MET A 1 394 ? 6.263 20.615 -21.766 1.00 59.00 394 MET A N 1
ATOM 3166 C CA . MET A 1 394 ? 6.129 22.036 -21.408 1.00 59.00 394 MET A CA 1
ATOM 3167 C C . MET A 1 394 ? 4.714 22.415 -20.952 1.00 59.00 394 MET A C 1
ATOM 3169 O O . MET A 1 394 ? 4.565 23.274 -20.082 1.00 59.00 394 MET A O 1
ATOM 3173 N N . ASN A 1 395 ? 3.672 21.827 -21.544 1.00 57.16 395 ASN A N 1
ATOM 3174 C CA . ASN A 1 395 ? 2.283 22.118 -21.192 1.00 57.16 395 ASN A CA 1
ATOM 3175 C C . ASN A 1 395 ? 1.918 21.505 -19.832 1.00 57.16 395 ASN A C 1
ATOM 3177 O O . ASN A 1 395 ? 1.302 22.181 -19.014 1.00 57.16 395 ASN A O 1
ATOM 3181 N N . ASN A 1 396 ? 2.401 20.295 -19.532 1.00 57.72 396 ASN A N 1
ATOM 3182 C CA . ASN A 1 396 ? 2.211 19.648 -18.229 1.00 57.72 396 ASN A CA 1
ATOM 3183 C C . ASN A 1 396 ? 2.898 20.417 -17.082 1.00 57.72 396 ASN A C 1
ATOM 3185 O O . ASN A 1 396 ? 2.374 20.485 -15.972 1.00 57.72 396 ASN A O 1
ATOM 3189 N N . GLN A 1 397 ? 4.024 21.090 -17.348 1.00 55.91 397 GLN A N 1
ATOM 3190 C CA . GLN A 1 397 ? 4.680 21.971 -16.368 1.00 55.91 397 GLN A CA 1
ATOM 3191 C C . GLN A 1 397 ? 3.896 23.275 -16.099 1.00 55.91 397 GLN A C 1
ATOM 3193 O O . GLN A 1 397 ? 4.065 23.908 -15.052 1.00 55.91 397 GLN A O 1
ATOM 3198 N N . ARG A 1 398 ? 3.006 23.696 -17.009 1.00 53.12 398 ARG A N 1
ATOM 3199 C CA . ARG A 1 398 ? 2.155 24.884 -16.834 1.00 53.12 398 ARG A CA 1
ATOM 3200 C C . ARG A 1 398 ? 0.891 24.499 -16.064 1.00 53.12 398 ARG A C 1
ATOM 3202 O O . ARG A 1 398 ? -0.166 24.298 -16.649 1.00 53.12 398 ARG A O 1
ATOM 3209 N N . LYS A 1 399 ? 1.001 24.437 -14.731 1.00 48.72 399 LYS A N 1
ATOM 3210 C CA . LYS A 1 399 ? -0.106 24.227 -13.775 1.00 48.72 399 LYS A CA 1
ATOM 3211 C C . LYS A 1 399 ? -1.275 25.200 -14.011 1.00 48.72 399 LYS A C 1
ATOM 3213 O O . LYS A 1 399 ? -1.362 26.241 -13.363 1.00 48.72 399 LYS A O 1
ATOM 3218 N N . SER A 1 400 ? -2.200 24.876 -14.912 1.00 45.97 400 SER A N 1
ATOM 3219 C CA . SER A 1 400 ? -3.503 25.537 -14.963 1.00 45.97 400 SER A CA 1
ATOM 3220 C C . SER A 1 400 ? -4.452 24.749 -14.061 1.00 45.97 400 SER A C 1
ATOM 3222 O O . SER A 1 400 ? -4.700 23.567 -14.274 1.00 45.97 400 SER A O 1
ATOM 3224 N N . SER A 1 401 ? -4.947 25.397 -13.010 1.00 44.91 401 SER A N 1
ATOM 3225 C CA . SER A 1 401 ? -5.692 24.817 -11.882 1.00 44.91 401 SER A CA 1
ATOM 3226 C C . SER A 1 401 ? -7.080 24.254 -12.221 1.00 44.91 401 SER A C 1
ATOM 3228 O O . SER A 1 401 ? -7.886 24.014 -11.325 1.00 44.91 401 SER A O 1
ATOM 3230 N N . LYS A 1 402 ? -7.404 24.073 -13.505 1.00 43.69 402 LYS A N 1
ATOM 3231 C CA . LYS A 1 402 ? -8.722 23.627 -13.961 1.00 43.69 402 LYS A CA 1
ATOM 3232 C C . LYS A 1 402 ? -8.617 22.832 -15.262 1.00 43.69 402 LYS A C 1
ATOM 3234 O O . LYS A 1 402 ? -8.832 23.408 -16.326 1.00 43.69 402 LYS A O 1
ATOM 3239 N N . LYS A 1 403 ? -8.355 21.521 -15.173 1.00 45.84 403 LYS A N 1
ATOM 3240 C CA . LYS A 1 403 ? -9.022 20.477 -15.986 1.00 45.84 403 LYS A CA 1
ATOM 3241 C C . LYS A 1 403 ? -8.484 19.066 -15.670 1.00 45.84 403 LYS A C 1
ATOM 3243 O O . LYS A 1 403 ? -7.293 18.854 -15.849 1.00 45.84 403 LYS A O 1
ATOM 3248 N N . PRO A 1 404 ? -9.347 18.080 -15.361 1.00 43.38 404 PRO A N 1
ATOM 3249 C CA . PRO A 1 404 ? -8.982 16.658 -15.247 1.00 43.38 404 PRO A CA 1
ATOM 3250 C C . PRO A 1 404 ? -8.755 15.967 -16.616 1.00 43.38 404 PRO A C 1
ATOM 3252 O O . PRO A 1 404 ? -8.939 14.767 -16.754 1.00 43.38 404 PRO A O 1
ATOM 3255 N N . LEU A 1 405 ? -8.403 16.726 -17.662 1.00 38.22 405 LEU A N 1
ATOM 3256 C CA . LEU A 1 405 ? -8.477 16.306 -19.073 1.00 38.22 405 LEU A CA 1
ATOM 3257 C C . LEU A 1 405 ? -7.105 16.146 -19.757 1.00 38.22 405 LEU A C 1
ATOM 3259 O O . LEU A 1 405 ? -7.059 15.986 -20.970 1.00 38.22 405 LEU A O 1
ATOM 3263 N N . MET A 1 406 ? -5.987 16.200 -19.021 1.00 48.00 406 MET A N 1
ATOM 3264 C CA . MET A 1 406 ? -4.630 16.035 -19.588 1.00 48.00 406 MET A CA 1
ATOM 3265 C C . MET A 1 406 ? -4.026 14.633 -19.367 1.00 48.00 406 MET A C 1
ATOM 3267 O O . MET A 1 406 ? -2.828 14.421 -19.564 1.00 48.00 406 MET A O 1
ATOM 3271 N N . LEU A 1 407 ? -4.860 13.664 -18.979 1.00 48.69 407 LEU A N 1
ATOM 3272 C CA . LEU A 1 407 ? -4.460 12.299 -18.615 1.00 48.69 407 LEU A CA 1
ATOM 3273 C C . LEU A 1 407 ? -4.479 11.287 -19.769 1.00 48.69 407 LEU A C 1
ATOM 3275 O O . LEU A 1 407 ? -4.086 10.138 -19.555 1.00 48.69 407 LEU A O 1
ATOM 3279 N N . ASP A 1 408 ? -4.900 11.700 -20.962 1.00 50.09 408 ASP A N 1
ATOM 3280 C CA . ASP A 1 408 ? -4.955 10.832 -22.134 1.00 50.09 408 ASP A CA 1
ATOM 3281 C C . ASP A 1 408 ? -3.771 11.160 -23.038 1.00 50.09 408 ASP A C 1
ATOM 3283 O O . ASP A 1 408 ? -3.868 11.975 -23.955 1.00 50.09 408 ASP A O 1
ATOM 3287 N N . ASN A 1 409 ? -2.620 10.545 -22.757 1.00 53.09 409 ASN A N 1
ATOM 3288 C CA . ASN A 1 409 ? -1.662 10.325 -23.829 1.00 53.09 409 ASN A CA 1
ATOM 3289 C C . ASN A 1 409 ? -2.266 9.234 -24.735 1.00 53.09 409 ASN A C 1
ATOM 3291 O O . ASN A 1 409 ? -2.406 8.100 -24.272 1.00 53.09 409 ASN A O 1
ATOM 3295 N N . PRO A 1 410 ? -2.664 9.530 -25.987 1.00 52.03 410 PRO A N 1
ATOM 3296 C CA . PRO A 1 410 ? -3.235 8.520 -26.879 1.00 52.03 410 PRO A CA 1
ATOM 3297 C C . PRO A 1 410 ? -2.232 7.415 -27.252 1.00 52.03 410 PRO A C 1
ATOM 3299 O O . PRO A 1 410 ? -2.633 6.415 -27.841 1.00 52.03 410 PRO A O 1
ATOM 3302 N N . ASN A 1 411 ? -0.954 7.576 -26.893 1.00 62.47 411 ASN A N 1
ATOM 3303 C CA . ASN A 1 411 ? 0.144 6.715 -27.316 1.00 62.47 411 ASN A CA 1
ATOM 3304 C C . ASN A 1 411 ? 0.605 5.725 -26.232 1.00 62.47 411 ASN A C 1
ATOM 3306 O O . ASN A 1 411 ? 1.761 5.309 -26.223 1.00 62.47 411 ASN A O 1
ATOM 3310 N N . TYR A 1 412 ? -0.266 5.338 -25.294 1.00 71.62 412 TYR A N 1
ATOM 3311 C CA . TYR A 1 412 ? 0.032 4.172 -24.459 1.00 71.62 412 TYR A CA 1
ATOM 3312 C C . TYR A 1 412 ? 0.007 2.909 -25.324 1.00 71.62 412 TYR A C 1
ATOM 3314 O O . TYR A 1 412 ? -1.045 2.517 -25.829 1.00 71.62 412 TYR A O 1
ATOM 3322 N N . ASP A 1 413 ? 1.158 2.251 -25.464 1.00 74.31 413 ASP A N 1
ATOM 3323 C CA . ASP A 1 413 ? 1.250 0.981 -26.190 1.00 74.31 413 ASP A CA 1
ATOM 3324 C C . ASP A 1 413 ? 0.501 -0.142 -25.464 1.00 74.31 413 ASP A C 1
ATOM 3326 O O . ASP A 1 413 ? -0.016 -1.069 -26.096 1.00 74.31 413 ASP A O 1
ATOM 3330 N N . TYR A 1 414 ? 0.452 -0.073 -24.128 1.00 85.81 414 TYR A N 1
ATOM 3331 C CA . TYR A 1 414 ? -0.037 -1.160 -23.295 1.00 85.81 414 TYR A CA 1
ATOM 3332 C C . TYR A 1 414 ? -0.910 -0.675 -22.143 1.00 85.81 414 TYR A C 1
ATOM 3334 O O . TYR A 1 414 ? -0.580 0.270 -21.426 1.00 85.81 414 TYR A O 1
ATOM 3342 N N . ILE A 1 415 ? -2.017 -1.396 -21.954 1.00 91.00 415 ILE A N 1
ATOM 3343 C CA . ILE A 1 415 ? -2.950 -1.242 -20.841 1.00 91.00 415 ILE A CA 1
ATOM 3344 C C . ILE A 1 415 ? -3.116 -2.614 -20.205 1.00 91.00 415 ILE A C 1
ATOM 3346 O O . ILE A 1 415 ? -3.581 -3.551 -20.861 1.00 91.00 415 ILE A O 1
ATOM 3350 N N . GLN A 1 416 ? -2.730 -2.748 -18.940 1.00 92.62 416 GLN A N 1
ATOM 3351 C CA . GLN A 1 416 ? -2.827 -4.015 -18.223 1.00 92.62 416 GLN A CA 1
ATOM 3352 C C . GLN A 1 416 ? -3.681 -3.907 -16.970 1.00 92.62 416 GLN A C 1
ATOM 3354 O O . GLN A 1 416 ? -3.539 -2.940 -16.224 1.00 92.62 416 GLN A O 1
ATOM 3359 N N . PRO A 1 417 ? -4.558 -4.892 -16.712 1.00 96.31 417 PRO A N 1
ATOM 3360 C CA . PRO A 1 417 ? -5.388 -4.875 -15.526 1.00 96.31 417 PRO A CA 1
ATOM 3361 C C . PRO A 1 417 ? -4.567 -5.207 -14.277 1.00 96.31 417 PRO A C 1
ATOM 3363 O O . PRO A 1 417 ? -3.686 -6.065 -14.305 1.00 96.31 417 PRO A O 1
ATOM 3366 N N . VAL A 1 418 ? -4.942 -4.580 -13.169 1.00 97.56 418 VAL A N 1
ATOM 3367 C CA . VAL A 1 418 ? -4.565 -4.966 -11.809 1.00 97.56 418 VAL A CA 1
ATOM 3368 C C . VAL A 1 418 ? -5.824 -5.510 -11.146 1.00 97.56 418 VAL A C 1
ATOM 3370 O O . VAL A 1 418 ? -6.860 -4.852 -11.166 1.00 97.56 418 VAL A O 1
ATOM 3373 N N . GLU A 1 419 ? -5.764 -6.713 -10.585 1.00 98.06 419 GLU A N 1
ATOM 3374 C CA . GLU A 1 419 ? -6.867 -7.286 -9.809 1.00 98.06 419 GLU A CA 1
ATOM 3375 C C . GLU A 1 419 ? -6.296 -8.146 -8.681 1.00 98.06 419 GLU A C 1
ATOM 3377 O O . GLU A 1 419 ? -5.631 -9.154 -8.925 1.00 98.06 419 GLU A O 1
ATOM 3382 N N . MET A 1 420 ? -6.549 -7.740 -7.438 1.00 98.06 420 MET A N 1
ATOM 3383 C CA . MET A 1 420 ? -5.975 -8.368 -6.256 1.00 98.06 420 MET A CA 1
ATOM 3384 C C . MET A 1 420 ? -6.905 -8.269 -5.047 1.00 98.06 420 MET A C 1
ATOM 3386 O O . MET A 1 420 ? -7.568 -7.256 -4.847 1.00 98.06 420 MET A O 1
ATOM 3390 N N . SER A 1 421 ? -6.914 -9.308 -4.218 1.00 98.38 421 SER A N 1
ATOM 3391 C CA . SER A 1 421 ? -7.611 -9.376 -2.936 1.00 98.38 421 SER A CA 1
ATOM 3392 C C . SER A 1 421 ? -6.620 -9.820 -1.863 1.00 98.38 421 SER A C 1
ATOM 3394 O O . SER A 1 421 ? -6.108 -10.941 -1.899 1.00 98.38 421 SER A O 1
ATOM 3396 N N . ILE A 1 422 ? -6.353 -8.940 -0.906 1.00 98.12 422 ILE A N 1
ATOM 3397 C CA . ILE A 1 422 ? -5.326 -9.099 0.123 1.00 98.12 422 ILE A CA 1
ATOM 3398 C C . ILE A 1 422 ? -6.024 -9.275 1.464 1.00 98.12 422 ILE A C 1
ATOM 3400 O O . ILE A 1 422 ? -6.890 -8.474 1.824 1.00 98.12 422 ILE A O 1
ATOM 3404 N N . LYS A 1 423 ? -5.652 -10.309 2.216 1.00 97.75 423 LYS A N 1
ATOM 3405 C CA . LYS A 1 423 ? -6.129 -10.461 3.588 1.00 97.75 423 LYS A CA 1
ATOM 3406 C C . LYS A 1 423 ? -5.355 -9.515 4.498 1.00 97.75 423 LYS A C 1
ATOM 3408 O O . LYS A 1 423 ? -4.135 -9.401 4.385 1.00 97.75 423 LYS A O 1
ATOM 3413 N N . LEU A 1 424 ? -6.064 -8.856 5.404 1.00 96.88 424 LEU A N 1
ATOM 3414 C CA . LEU A 1 424 ? -5.491 -7.919 6.356 1.00 96.88 424 LEU A CA 1
ATOM 3415 C C . LEU A 1 424 ? -5.645 -8.434 7.785 1.00 96.88 424 LEU A C 1
ATOM 3417 O O . LEU A 1 424 ? -6.604 -9.131 8.124 1.00 96.88 424 LEU A O 1
ATOM 3421 N N . LYS A 1 425 ? -4.722 -8.014 8.643 1.00 93.94 425 LYS A N 1
ATOM 3422 C CA . LYS A 1 425 ? -4.758 -8.221 10.088 1.00 93.94 425 LYS A CA 1
ATOM 3423 C C . LYS A 1 425 ? -4.841 -6.875 10.796 1.00 93.94 425 LYS A C 1
ATOM 3425 O O . LYS A 1 425 ? -4.211 -5.905 10.381 1.00 93.94 425 LYS A O 1
ATOM 3430 N N . ARG A 1 426 ? -5.627 -6.818 11.871 1.00 88.94 426 ARG A N 1
ATOM 3431 C CA . ARG A 1 426 ? -5.727 -5.635 12.736 1.00 88.94 426 ARG A CA 1
ATOM 3432 C C . ARG A 1 426 ? -4.553 -5.629 13.715 1.00 88.94 426 ARG A C 1
ATOM 3434 O O . ARG A 1 426 ? -4.342 -6.617 14.415 1.00 88.94 426 ARG A O 1
ATOM 3441 N N . VAL A 1 427 ? -3.813 -4.526 13.773 1.00 86.25 427 VAL A N 1
ATOM 3442 C CA . VAL A 1 427 ? -2.698 -4.301 14.700 1.00 86.25 427 VAL A CA 1
ATOM 3443 C C . VAL A 1 427 ? -2.772 -2.860 15.197 1.00 86.25 427 VAL A C 1
ATOM 3445 O O . VAL A 1 427 ? -2.557 -1.936 14.421 1.00 86.25 427 VAL A O 1
ATOM 3448 N N . ASN A 1 428 ? -3.070 -2.668 16.487 1.00 78.12 428 ASN A N 1
ATOM 3449 C CA . ASN A 1 428 ? -3.095 -1.356 17.155 1.00 78.12 428 ASN A CA 1
ATOM 3450 C C . ASN A 1 428 ? -3.888 -0.272 16.389 1.00 78.12 428 ASN A C 1
ATOM 3452 O O . ASN A 1 428 ? -3.400 0.838 16.202 1.00 78.12 428 ASN A O 1
ATOM 3456 N N . GLY A 1 429 ? -5.073 -0.606 15.875 1.00 75.38 429 GLY A N 1
ATOM 3457 C CA . GLY A 1 429 ? -5.909 0.340 15.124 1.00 75.38 429 GLY A CA 1
ATOM 3458 C C . GLY A 1 429 ? -5.625 0.482 13.640 1.00 75.38 429 GLY A C 1
ATOM 3459 O O . GLY A 1 429 ? -6.391 1.138 12.932 1.00 75.38 429 GLY A O 1
ATOM 3460 N N . THR A 1 430 ? -4.611 -0.220 13.153 1.00 86.56 430 THR A N 1
ATOM 3461 C CA . THR A 1 430 ? -4.215 -0.217 11.751 1.00 86.56 430 THR A CA 1
ATOM 3462 C C . THR A 1 430 ? -4.487 -1.578 11.123 1.00 86.56 430 THR A C 1
ATOM 3464 O O . THR A 1 430 ? -4.293 -2.624 11.747 1.00 86.56 430 THR A O 1
ATOM 3467 N N . LEU A 1 431 ? -4.942 -1.586 9.875 1.00 93.19 431 LEU A N 1
ATOM 3468 C CA . LEU A 1 431 ? -4.978 -2.790 9.056 1.00 93.19 431 LEU A CA 1
ATOM 3469 C C . LEU A 1 431 ? -3.668 -2.920 8.283 1.00 93.19 431 LEU A C 1
ATOM 3471 O O . LEU A 1 431 ? -3.295 -2.032 7.522 1.00 93.19 431 LEU A O 1
ATOM 3475 N N . LEU A 1 432 ? -3.004 -4.053 8.471 1.00 95.94 432 LEU A N 1
ATOM 3476 C CA . LEU A 1 432 ? -1.739 -4.409 7.832 1.00 95.94 432 LEU A CA 1
ATOM 3477 C C . LEU A 1 432 ? -1.921 -5.694 7.025 1.00 95.94 432 LEU A C 1
ATOM 3479 O O . LEU A 1 432 ? -2.885 -6.428 7.246 1.00 95.94 432 LEU A O 1
ATOM 3483 N N . PHE A 1 433 ? -1.007 -6.009 6.117 1.00 97.75 433 PHE A N 1
ATOM 3484 C CA . PHE A 1 433 ? -1.083 -7.233 5.326 1.00 97.75 433 PHE A CA 1
ATOM 3485 C C . PHE A 1 433 ? -0.913 -8.490 6.206 1.00 97.75 433 PHE A C 1
ATOM 3487 O O . PHE A 1 433 ? -0.003 -8.595 7.030 1.00 97.75 433 PHE A O 1
ATOM 3494 N N . ASP A 1 434 ? -1.791 -9.482 6.021 1.00 93.75 434 ASP A N 1
ATOM 3495 C CA . ASP A 1 434 ? -1.776 -10.782 6.721 1.00 93.75 434 ASP A CA 1
ATOM 3496 C C . ASP A 1 434 ? -0.954 -11.842 5.959 1.00 93.75 434 ASP A C 1
ATOM 3498 O O . ASP A 1 434 ? -1.293 -13.024 5.938 1.00 93.75 434 ASP A O 1
ATOM 3502 N N . GLU A 1 435 ? 0.081 -11.397 5.232 1.00 92.00 435 GLU A N 1
ATOM 3503 C CA . GLU A 1 435 ? 0.984 -12.203 4.382 1.00 92.00 435 GLU A CA 1
ATOM 3504 C C . GLU A 1 435 ? 0.304 -13.071 3.304 1.00 92.00 435 GLU A C 1
ATOM 3506 O O . GLU A 1 435 ? 0.988 -13.761 2.548 1.00 92.00 435 GLU A O 1
ATOM 3511 N N . THR A 1 436 ? -1.023 -13.013 3.183 1.00 94.06 436 THR A N 1
ATOM 3512 C CA . THR A 1 436 ? -1.835 -13.900 2.347 1.00 94.06 436 THR A CA 1
ATOM 3513 C C . THR A 1 436 ? -2.593 -13.105 1.291 1.00 94.06 436 THR A C 1
ATOM 3515 O O . THR A 1 436 ? -3.341 -12.170 1.595 1.00 94.06 436 THR A O 1
ATOM 3518 N N . LEU A 1 437 ? -2.445 -13.529 0.041 1.00 92.69 437 LEU A N 1
ATOM 3519 C CA . LEU A 1 437 ? -3.225 -13.075 -1.100 1.00 92.69 437 LEU A CA 1
ATOM 3520 C C . LEU A 1 437 ? -4.342 -14.076 -1.355 1.00 92.69 437 LEU A C 1
ATOM 3522 O O . LEU A 1 437 ? -4.099 -15.204 -1.783 1.00 92.69 437 LEU A O 1
ATOM 3526 N N . ILE A 1 438 ? -5.575 -13.640 -1.119 1.00 94.75 438 ILE A N 1
ATOM 3527 C CA . ILE A 1 438 ? -6.774 -14.444 -1.365 1.00 94.75 438 ILE A CA 1
ATOM 3528 C C . ILE A 1 438 ? -6.938 -14.681 -2.866 1.00 94.75 438 ILE A C 1
ATOM 3530 O O . ILE A 1 438 ? -7.244 -15.787 -3.310 1.00 94.75 438 ILE A O 1
ATOM 3534 N N . LYS A 1 439 ? -6.708 -13.635 -3.661 1.00 97.00 439 LYS A N 1
ATOM 3535 C CA . LYS A 1 439 ? -6.799 -13.680 -5.118 1.00 97.00 439 LYS A CA 1
ATOM 3536 C C . LYS A 1 439 ? -5.818 -12.689 -5.725 1.00 97.00 439 LYS A C 1
ATOM 3538 O O . LYS A 1 439 ? -5.696 -11.575 -5.229 1.00 97.00 439 LYS A O 1
ATOM 3543 N N . ALA A 1 440 ? -5.168 -13.059 -6.818 1.00 97.12 440 ALA A N 1
ATOM 3544 C CA . ALA A 1 440 ? -4.429 -12.120 -7.652 1.00 97.12 440 ALA A CA 1
ATOM 3545 C C . ALA A 1 440 ? -4.506 -12.556 -9.114 1.00 97.12 440 ALA A C 1
ATOM 3547 O O . ALA A 1 440 ? -4.372 -13.742 -9.415 1.00 97.12 440 ALA A O 1
ATOM 3548 N N . LYS A 1 441 ? -4.723 -11.607 -10.019 1.00 97.44 441 LYS A N 1
ATOM 3549 C CA . LYS A 1 441 ? -4.653 -11.833 -11.459 1.00 97.44 441 LYS A CA 1
ATOM 3550 C C . LYS A 1 441 ? -3.377 -11.217 -11.987 1.00 97.44 441 LYS A C 1
ATOM 3552 O O . LYS A 1 441 ? -3.163 -10.014 -11.879 1.00 97.44 441 LYS A O 1
ATOM 3557 N N . ASP A 1 442 ? -2.555 -12.052 -12.589 1.00 96.25 442 ASP A N 1
ATOM 3558 C CA . ASP A 1 442 ? -1.317 -11.635 -13.215 1.00 96.25 442 ASP A CA 1
ATOM 3559 C C . ASP A 1 442 ? -1.484 -11.625 -14.728 1.00 96.25 442 ASP A C 1
ATOM 3561 O O . ASP A 1 442 ? -1.859 -12.640 -15.319 1.00 96.25 442 ASP A O 1
ATOM 3565 N N . VAL A 1 443 ? -1.193 -10.494 -15.361 1.00 93.75 443 VAL A N 1
ATOM 3566 C CA . VAL A 1 443 ? -1.105 -10.388 -16.817 1.00 93.75 443 VAL A CA 1
ATOM 3567 C C . VAL A 1 443 ? 0.344 -10.118 -17.166 1.00 93.75 443 VAL A C 1
ATOM 3569 O O . VAL A 1 443 ? 0.915 -9.107 -16.778 1.00 93.75 443 VAL A O 1
ATOM 3572 N N . PHE A 1 444 ? 0.955 -11.039 -17.899 1.00 91.12 444 PHE A N 1
ATOM 3573 C CA . PHE A 1 444 ? 2.367 -10.957 -18.236 1.00 91.12 444 PHE A CA 1
ATOM 3574 C C . PHE A 1 444 ? 2.601 -11.343 -19.684 1.00 91.12 444 PHE A C 1
ATOM 3576 O O . PHE A 1 444 ? 1.791 -12.015 -20.332 1.00 91.12 444 PHE A O 1
ATOM 3583 N N . ARG A 1 445 ? 3.719 -10.860 -20.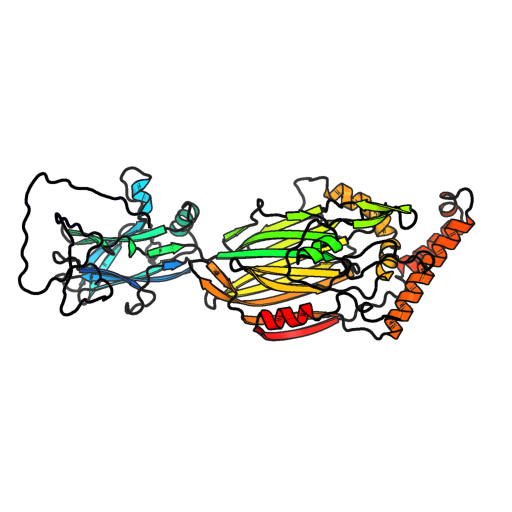215 1.00 87.81 445 ARG A N 1
ATOM 3584 C CA . ARG A 1 44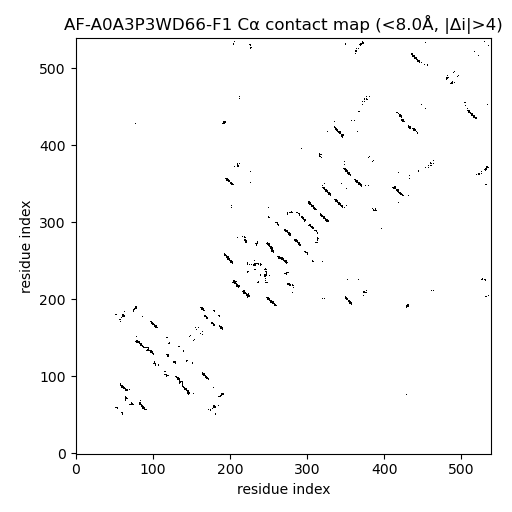5 ? 4.124 -11.144 -21.580 1.00 87.81 445 ARG A CA 1
ATOM 3585 C C . ARG A 1 445 ? 4.472 -12.625 -21.720 1.00 87.81 445 ARG A C 1
ATOM 3587 O O . ARG A 1 445 ? 5.196 -13.181 -20.902 1.00 87.81 445 ARG A O 1
ATOM 3594 N N . VAL A 1 446 ? 3.976 -13.261 -22.774 1.00 89.12 446 VAL A N 1
ATOM 3595 C CA . VAL A 1 446 ? 4.463 -14.576 -23.188 1.00 89.12 446 VAL A CA 1
ATOM 3596 C C . VAL A 1 446 ? 5.830 -14.380 -23.829 1.00 89.12 446 VAL A C 1
ATOM 3598 O O . VAL A 1 446 ? 5.931 -13.633 -24.806 1.00 89.12 446 VAL A O 1
ATOM 3601 N N . LYS A 1 447 ? 6.854 -15.059 -23.296 1.00 87.00 447 LYS A N 1
ATOM 3602 C CA . LYS A 1 447 ? 8.202 -15.055 -23.871 1.00 87.00 447 LYS A CA 1
ATOM 3603 C C . LYS A 1 447 ? 8.109 -15.433 -25.356 1.00 87.00 447 LYS A C 1
ATOM 3605 O O . LYS A 1 447 ? 7.663 -16.544 -25.662 1.00 87.00 447 LYS A O 1
ATOM 3610 N N . PRO A 1 448 ? 8.441 -14.516 -26.278 1.00 85.50 448 PRO A N 1
ATOM 3611 C CA . PRO A 1 448 ? 8.388 -14.810 -27.700 1.00 85.50 448 PRO A CA 1
ATOM 3612 C C . PRO A 1 448 ? 9.514 -15.775 -28.067 1.00 85.50 448 PRO A C 1
ATOM 3614 O O . PRO A 1 448 ? 10.471 -15.969 -27.314 1.00 85.50 448 PRO A O 1
ATOM 3617 N N . ASN A 1 449 ? 9.403 -16.374 -29.249 1.00 88.31 449 ASN A N 1
ATOM 3618 C CA . ASN A 1 449 ? 10.492 -17.179 -29.772 1.00 88.31 449 ASN A CA 1
ATOM 3619 C C . ASN A 1 449 ? 11.738 -16.301 -30.013 1.00 88.31 449 ASN A C 1
ATOM 3621 O O . ASN A 1 449 ? 11.615 -15.160 -30.459 1.00 88.31 449 ASN A O 1
ATOM 3625 N N . VAL A 1 450 ? 12.927 -16.833 -29.733 1.00 87.81 450 VAL A N 1
ATOM 3626 C CA . VAL A 1 450 ? 14.205 -16.126 -29.868 1.00 87.81 450 VAL A CA 1
ATOM 3627 C C . VAL A 1 450 ? 14.406 -15.618 -31.295 1.00 87.81 450 VAL A C 1
ATOM 3629 O O . VAL A 1 450 ? 14.803 -14.469 -31.469 1.00 87.81 450 VAL A O 1
ATOM 3632 N N . GLU A 1 451 ? 14.040 -16.398 -32.319 1.00 88.38 451 GLU A N 1
ATOM 3633 C CA . GLU A 1 451 ? 14.157 -15.938 -33.712 1.00 88.38 451 GLU A CA 1
ATOM 3634 C C . GLU A 1 451 ? 13.288 -14.705 -34.005 1.00 88.38 451 GLU A C 1
ATOM 3636 O O . GLU A 1 451 ? 13.673 -13.860 -34.811 1.00 88.38 451 GLU A O 1
ATOM 3641 N N . ILE A 1 452 ? 12.144 -14.564 -33.324 1.00 85.56 452 ILE A N 1
ATOM 3642 C CA . ILE A 1 452 ? 11.282 -13.382 -33.453 1.00 85.56 452 ILE A CA 1
ATOM 3643 C C . ILE A 1 452 ? 11.977 -12.160 -32.845 1.00 85.56 452 ILE A C 1
ATOM 3645 O O . ILE A 1 452 ? 11.936 -11.091 -33.445 1.00 85.56 452 ILE A O 1
ATOM 3649 N N . ILE A 1 453 ? 12.638 -12.311 -31.691 1.00 83.62 453 ILE A N 1
ATOM 3650 C CA . ILE A 1 453 ? 13.403 -11.222 -31.060 1.00 83.62 453 ILE A CA 1
ATOM 3651 C C . ILE A 1 453 ? 14.563 -10.797 -31.967 1.00 83.62 453 ILE A C 1
ATOM 3653 O O . ILE A 1 453 ? 14.777 -9.606 -32.167 1.00 83.62 453 ILE A O 1
ATOM 3657 N N . ILE A 1 454 ? 15.299 -11.758 -32.534 1.00 84.56 454 ILE A N 1
ATOM 3658 C CA . ILE A 1 454 ? 16.426 -11.487 -33.441 1.00 84.56 454 ILE A CA 1
ATOM 3659 C C . ILE A 1 454 ? 15.953 -10.737 -34.694 1.00 84.56 454 ILE A C 1
ATOM 3661 O O . ILE A 1 454 ? 16.589 -9.767 -35.111 1.00 84.56 454 ILE A O 1
ATOM 3665 N N . GLU A 1 455 ? 14.835 -11.156 -35.289 1.00 84.38 455 GLU A N 1
ATOM 3666 C CA . GLU A 1 455 ? 14.279 -10.492 -36.469 1.00 84.38 455 GLU A CA 1
ATOM 3667 C C . GLU A 1 455 ? 13.743 -9.087 -36.137 1.00 84.38 455 GLU A C 1
ATOM 3669 O O . GLU A 1 455 ? 14.005 -8.156 -36.897 1.00 84.38 455 GLU A O 1
ATOM 3674 N N . ASP A 1 456 ? 13.085 -8.888 -34.987 1.00 80.38 456 ASP A N 1
ATOM 3675 C CA . ASP A 1 456 ? 12.613 -7.564 -34.533 1.00 80.38 456 ASP A CA 1
ATOM 3676 C C . ASP A 1 456 ? 13.789 -6.610 -34.261 1.00 80.38 456 ASP A C 1
ATOM 3678 O O . ASP A 1 456 ? 13.791 -5.470 -34.736 1.00 80.38 456 ASP A O 1
ATOM 3682 N N . LYS A 1 457 ? 14.862 -7.099 -33.618 1.00 80.12 457 LYS A N 1
ATOM 3683 C CA . LYS A 1 457 ? 16.140 -6.377 -33.473 1.00 80.12 457 LYS A CA 1
ATOM 3684 C C . LYS A 1 457 ? 16.689 -5.949 -34.836 1.00 80.12 457 LYS A C 1
ATOM 3686 O O . LYS A 1 457 ? 16.936 -4.771 -35.098 1.00 80.12 457 LYS A O 1
ATOM 3691 N N . LYS A 1 458 ? 16.804 -6.890 -35.778 1.00 80.38 458 LYS A N 1
ATOM 3692 C CA . LYS A 1 458 ? 17.292 -6.614 -37.139 1.00 80.38 458 LYS A CA 1
ATOM 3693 C C . LYS A 1 458 ? 16.429 -5.582 -37.875 1.00 80.38 458 LYS A C 1
ATOM 3695 O O . LYS A 1 458 ? 16.974 -4.708 -38.550 1.00 80.38 458 LYS A O 1
ATOM 3700 N N . GLN A 1 459 ? 15.107 -5.650 -37.744 1.00 77.56 459 GLN A N 1
ATOM 3701 C CA . GLN A 1 459 ? 14.193 -4.672 -38.338 1.00 77.56 459 GLN A CA 1
ATOM 3702 C C . GLN A 1 459 ? 14.347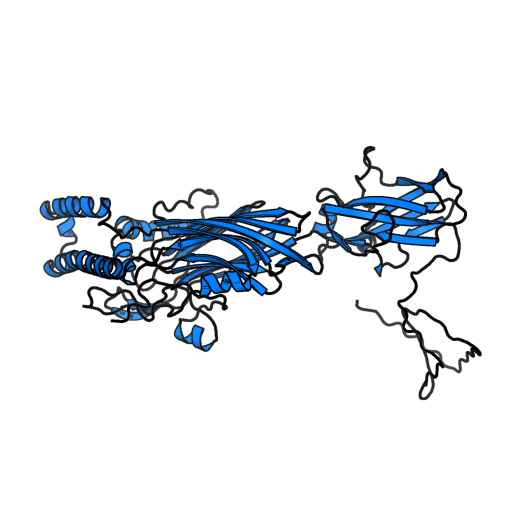 -3.287 -37.703 1.00 77.56 459 GLN A C 1
ATOM 3704 O O . GLN A 1 459 ? 14.423 -2.301 -38.438 1.00 77.56 459 GLN A O 1
ATOM 3709 N N . SER A 1 460 ? 14.491 -3.221 -36.377 1.00 72.50 460 SER A N 1
ATOM 3710 C CA . SER A 1 460 ? 14.777 -1.989 -35.626 1.00 72.50 460 SER A CA 1
ATOM 3711 C C . SER A 1 460 ? 16.056 -1.317 -36.142 1.00 72.50 460 SER A C 1
ATOM 3713 O O . SER A 1 460 ? 16.064 -0.125 -36.461 1.00 72.50 460 SER A O 1
ATOM 3715 N N . ARG A 1 461 ? 17.125 -2.108 -36.325 1.00 72.94 461 ARG A N 1
ATOM 3716 C CA . ARG A 1 461 ? 18.404 -1.655 -36.897 1.00 72.94 461 ARG A CA 1
ATOM 3717 C C . ARG A 1 461 ? 18.249 -1.157 -38.333 1.00 72.94 461 ARG A C 1
ATOM 3719 O O . ARG A 1 461 ? 18.694 -0.060 -38.649 1.00 72.94 461 ARG A O 1
ATOM 3726 N N . ASN A 1 462 ? 17.608 -1.928 -39.209 1.00 71.44 462 ASN A N 1
ATOM 3727 C CA . ASN A 1 462 ? 17.435 -1.554 -40.617 1.00 71.44 462 ASN A CA 1
ATOM 3728 C C . ASN A 1 462 ? 16.615 -0.266 -40.779 1.00 71.44 462 ASN A C 1
ATOM 3730 O O . ASN A 1 462 ? 16.949 0.583 -41.610 1.00 71.44 462 ASN A O 1
ATOM 3734 N N . LEU A 1 463 ? 15.552 -0.113 -39.981 1.00 67.56 463 LEU A N 1
ATOM 3735 C CA . LEU A 1 463 ? 14.695 1.067 -40.009 1.00 67.56 463 LEU A CA 1
ATOM 3736 C C . LEU A 1 463 ? 15.495 2.319 -39.719 1.00 67.56 463 LEU A C 1
ATOM 3738 O O . LEU A 1 463 ? 15.467 3.264 -40.509 1.00 67.56 463 LEU A O 1
ATOM 3742 N N . LEU A 1 464 ? 16.236 2.301 -38.615 1.00 63.88 464 LEU A N 1
ATOM 3743 C CA . LEU A 1 464 ? 17.076 3.419 -38.272 1.00 63.88 464 LEU A CA 1
ATOM 3744 C C . LEU A 1 464 ? 17.996 3.680 -39.498 1.00 63.88 464 LEU A C 1
ATOM 3746 O O . LEU A 1 464 ? 18.186 4.833 -39.878 1.00 63.88 464 LEU A O 1
ATOM 3750 N N . GLN A 1 465 ? 18.567 2.666 -40.171 1.00 65.56 465 GLN A N 1
ATOM 3751 C CA . GLN A 1 465 ? 19.758 2.805 -41.049 1.00 65.56 465 GLN A CA 1
ATOM 3752 C C . GLN A 1 465 ? 19.427 3.630 -42.267 1.00 65.56 465 GLN A C 1
ATOM 3754 O O . GLN A 1 465 ? 20.187 4.516 -42.666 1.00 65.56 465 GLN A O 1
ATOM 3759 N N . SER A 1 466 ? 18.237 3.363 -42.790 1.00 65.25 466 SER A N 1
ATOM 3760 C CA . SER A 1 466 ? 17.634 4.123 -43.867 1.00 65.25 466 SER A CA 1
ATOM 3761 C C . SER A 1 466 ? 17.648 5.633 -43.590 1.00 65.25 466 SER A C 1
ATOM 3763 O O . SER A 1 466 ? 17.935 6.420 -44.489 1.00 65.25 466 SER A O 1
ATOM 3765 N N . ILE A 1 467 ? 17.455 6.065 -42.343 1.00 62.31 467 ILE A N 1
ATOM 3766 C CA . ILE A 1 467 ? 17.396 7.484 -41.977 1.00 62.31 467 ILE A CA 1
ATOM 3767 C C . ILE A 1 467 ? 18.767 8.114 -41.917 1.00 62.31 467 ILE A C 1
ATOM 3769 O O . ILE A 1 467 ? 18.973 9.164 -42.522 1.00 62.31 467 ILE A O 1
ATOM 3773 N N . PHE A 1 468 ? 19.715 7.495 -41.219 1.00 62.16 468 PHE A N 1
ATOM 3774 C CA . PHE A 1 468 ? 21.043 8.084 -41.082 1.00 62.16 468 PHE A CA 1
ATOM 3775 C C . PHE A 1 468 ? 21.800 8.090 -42.411 1.00 62.16 468 PHE A C 1
ATOM 3777 O O . PHE A 1 468 ? 22.516 9.049 -42.697 1.00 62.16 468 PHE A O 1
ATOM 3784 N N . GLN A 1 469 ? 21.600 7.091 -43.277 1.00 63.44 469 GLN A N 1
ATOM 3785 C CA . GLN A 1 469 ? 22.118 7.141 -44.648 1.00 63.44 469 GLN A CA 1
ATOM 3786 C C . GLN A 1 469 ? 21.506 8.306 -45.436 1.00 63.44 469 GLN A C 1
ATOM 3788 O O . GLN A 1 469 ? 22.225 9.031 -46.120 1.00 63.44 469 GLN A O 1
ATOM 3793 N N . THR A 1 470 ? 20.209 8.562 -45.267 1.00 57.12 470 THR A N 1
ATOM 3794 C CA . THR A 1 470 ? 19.540 9.713 -45.894 1.00 57.12 470 THR A CA 1
ATOM 3795 C C . THR A 1 470 ? 20.046 11.051 -45.332 1.00 57.12 470 THR A C 1
ATOM 3797 O O . THR A 1 470 ? 20.261 11.998 -46.086 1.00 57.12 470 THR A O 1
ATOM 3800 N N . ALA A 1 471 ? 20.312 11.131 -44.025 1.00 54.66 471 ALA A N 1
ATOM 3801 C CA . ALA A 1 471 ? 20.844 12.328 -43.376 1.00 54.66 471 ALA A CA 1
ATOM 3802 C C . ALA A 1 471 ? 22.317 12.599 -43.745 1.00 54.66 471 ALA A C 1
ATOM 3804 O O . ALA A 1 471 ? 22.692 13.740 -44.006 1.00 54.66 471 ALA A O 1
ATOM 3805 N N . SER A 1 472 ? 23.158 11.566 -43.828 1.00 50.62 472 SER A N 1
ATOM 3806 C CA . SER A 1 472 ? 24.596 11.688 -44.133 1.00 50.62 472 SER A CA 1
ATOM 3807 C C . SER A 1 472 ? 24.903 11.934 -45.615 1.00 50.62 472 SER A C 1
ATOM 3809 O O . SER A 1 472 ? 25.855 12.651 -45.922 1.00 50.62 472 SER A O 1
ATOM 3811 N N . LEU A 1 473 ? 24.069 11.440 -46.540 1.00 45.59 473 LEU A N 1
ATOM 3812 C CA . LEU A 1 473 ? 24.157 11.785 -47.968 1.00 45.59 473 LEU A CA 1
ATOM 3813 C C . LEU A 1 473 ? 23.777 13.250 -48.262 1.00 45.59 473 LEU A C 1
ATOM 3815 O O . LEU A 1 473 ? 24.055 13.743 -49.352 1.00 45.59 473 LEU A O 1
ATOM 3819 N N . SER A 1 474 ? 23.204 13.973 -47.293 1.00 46.03 474 SER A N 1
ATOM 3820 C CA . SER A 1 474 ? 22.837 15.393 -47.421 1.00 46.03 474 SER A CA 1
ATOM 3821 C C . SER A 1 474 ? 23.942 16.378 -47.007 1.00 46.03 474 SER A C 1
ATOM 3823 O O . SER A 1 474 ? 23.665 17.537 -46.687 1.00 46.03 474 SER A O 1
ATOM 3825 N N . GLY A 1 475 ? 25.207 15.932 -47.007 1.00 43.78 475 GLY A N 1
ATOM 3826 C CA . GLY A 1 475 ? 26.383 16.747 -46.700 1.00 43.78 475 GLY A CA 1
ATOM 3827 C C . GLY A 1 475 ? 26.311 18.137 -47.345 1.00 43.78 475 GLY A C 1
ATOM 3828 O O . GLY A 1 475 ? 26.544 18.290 -48.539 1.00 43.78 475 GLY A O 1
ATOM 3829 N N . ARG A 1 476 ? 26.021 19.140 -46.504 1.00 43.59 476 ARG A N 1
ATOM 3830 C CA . ARG A 1 476 ? 25.709 20.550 -46.816 1.00 43.59 476 ARG A CA 1
ATOM 3831 C C . ARG A 1 476 ? 24.271 20.835 -47.269 1.00 43.59 476 ARG A C 1
ATOM 3833 O O . ARG A 1 476 ? 24.022 21.344 -48.353 1.00 43.59 476 ARG A O 1
ATOM 3840 N N . GLY A 1 477 ? 23.367 20.696 -46.302 1.00 48.91 477 GLY A N 1
ATOM 3841 C CA . GLY A 1 477 ? 22.244 21.612 -46.111 1.00 48.91 477 GLY A CA 1
ATOM 3842 C C . GLY A 1 477 ? 20.901 21.061 -46.555 1.00 48.91 477 GLY A C 1
ATOM 3843 O O . GLY A 1 477 ? 20.443 21.387 -47.643 1.00 48.91 477 GLY A O 1
ATOM 3844 N N . SER A 1 478 ? 20.197 20.316 -45.696 1.00 42.03 478 SER A N 1
ATOM 3845 C CA . SER A 1 478 ? 18.780 20.067 -45.959 1.00 42.03 478 SER A CA 1
ATOM 3846 C C . SER A 1 478 ? 17.937 19.683 -44.731 1.00 42.03 478 SER A C 1
ATOM 3848 O O . SER A 1 478 ? 17.494 18.548 -44.600 1.00 42.03 478 SER A O 1
ATOM 3850 N N . LEU A 1 479 ? 17.515 20.685 -43.953 1.00 44.81 479 LEU A N 1
ATOM 3851 C CA . LEU A 1 479 ? 16.082 20.747 -43.609 1.00 44.81 479 LEU A CA 1
ATOM 3852 C C . LEU A 1 479 ? 15.216 20.886 -44.891 1.00 44.81 479 LEU A C 1
ATOM 3854 O O . LEU A 1 479 ? 14.029 20.589 -44.885 1.00 44.81 479 LEU A O 1
ATOM 3858 N N . GLY A 1 480 ? 15.826 21.306 -46.010 1.00 43.53 480 GLY A N 1
ATOM 3859 C CA . GLY A 1 480 ? 15.222 21.503 -47.331 1.00 43.53 480 GLY A CA 1
ATOM 3860 C C . GLY A 1 480 ? 14.715 20.251 -48.058 1.00 43.53 480 GLY A C 1
ATOM 3861 O O . GLY A 1 480 ? 13.898 20.395 -48.960 1.00 43.53 480 GLY A O 1
ATOM 3862 N N . LEU A 1 481 ? 15.118 19.032 -47.676 1.00 42.53 481 LEU A N 1
ATOM 3863 C CA . LEU A 1 481 ? 14.655 17.805 -48.345 1.00 42.53 481 LEU A CA 1
ATOM 3864 C C . LEU A 1 481 ? 13.200 17.487 -47.981 1.00 42.53 481 LEU A C 1
ATOM 3866 O O . LEU A 1 481 ? 12.460 17.028 -48.836 1.00 42.53 481 LEU A O 1
ATOM 3870 N N . HIS A 1 482 ? 12.721 17.875 -46.794 1.00 44.94 482 HIS A N 1
ATOM 3871 C CA . HIS A 1 482 ? 11.283 17.844 -46.484 1.00 44.94 482 HIS A CA 1
ATOM 3872 C C . HIS A 1 482 ? 10.444 18.787 -47.373 1.00 44.94 482 HIS A C 1
ATOM 3874 O O . HIS A 1 482 ? 9.221 18.662 -47.416 1.00 44.94 482 HIS A O 1
ATOM 3880 N N . PHE A 1 483 ? 11.083 19.711 -48.102 1.00 39.41 483 PHE A N 1
ATOM 3881 C CA . PHE A 1 483 ? 10.422 20.692 -48.964 1.00 39.41 483 PHE A CA 1
ATOM 3882 C C . PHE A 1 483 ? 10.573 20.414 -50.468 1.00 39.41 483 PHE A C 1
ATOM 3884 O O . PHE A 1 483 ? 9.877 21.063 -51.252 1.00 39.41 483 PHE A O 1
ATOM 3891 N N . THR A 1 484 ? 11.402 19.447 -50.887 1.00 48.50 484 THR A N 1
ATOM 3892 C CA . THR A 1 484 ? 11.445 18.989 -52.288 1.00 48.50 484 THR A CA 1
ATOM 3893 C C . THR A 1 484 ? 10.319 17.996 -52.557 1.00 48.50 484 THR A C 1
ATOM 3895 O O . THR A 1 484 ? 9.878 17.286 -51.655 1.00 48.50 484 THR A O 1
ATOM 3898 N N . ASP A 1 485 ? 9.835 17.914 -53.796 1.00 49.97 485 ASP A N 1
ATOM 3899 C CA . ASP A 1 485 ? 8.720 17.014 -54.117 1.00 49.97 485 ASP A CA 1
ATOM 3900 C C . ASP A 1 485 ? 9.104 15.534 -53.953 1.00 49.97 485 ASP A C 1
ATOM 3902 O O . ASP A 1 485 ? 8.305 14.754 -53.446 1.00 49.97 485 ASP A O 1
ATOM 3906 N N . SER A 1 486 ? 10.365 15.173 -54.217 1.00 46.41 486 SER A N 1
ATOM 3907 C CA . SER A 1 486 ? 10.911 13.837 -53.939 1.00 46.41 486 SER A CA 1
ATOM 3908 C C . SER A 1 486 ? 10.964 13.516 -52.442 1.00 46.41 486 SER A C 1
ATOM 3910 O O . SER A 1 486 ? 10.662 12.396 -52.038 1.00 46.41 486 SER A O 1
ATOM 3912 N N . GLY A 1 487 ? 11.308 14.491 -51.594 1.00 48.22 487 GLY A N 1
ATOM 3913 C CA . GLY A 1 487 ? 11.298 14.292 -50.148 1.00 48.22 487 GLY A CA 1
ATOM 3914 C C . GLY A 1 487 ? 9.898 14.356 -49.537 1.00 48.22 487 GLY A C 1
ATOM 3915 O O . GLY A 1 487 ? 9.642 13.640 -48.577 1.00 48.22 487 GLY A O 1
ATOM 3916 N N . LYS A 1 488 ? 8.946 15.095 -50.123 1.00 51.44 488 LYS A N 1
ATOM 3917 C CA . LYS A 1 488 ? 7.516 15.009 -49.768 1.00 51.44 488 LYS A CA 1
ATOM 3918 C C . LYS A 1 488 ? 6.919 13.662 -50.156 1.00 51.44 488 LYS A C 1
ATOM 3920 O O . LYS A 1 488 ? 6.145 13.107 -49.387 1.00 51.44 488 LYS A O 1
ATOM 3925 N N . GLU A 1 489 ? 7.271 13.124 -51.321 1.00 51.62 489 GLU A N 1
ATOM 3926 C CA . GLU A 1 489 ? 6.814 11.811 -51.784 1.00 51.62 489 GLU A CA 1
ATOM 3927 C C . GLU A 1 489 ? 7.427 10.679 -50.948 1.00 51.62 489 GLU A C 1
ATOM 3929 O O . GLU A 1 489 ? 6.716 9.753 -50.555 1.00 51.62 489 GLU A O 1
ATOM 3934 N N . TYR A 1 490 ? 8.692 10.823 -50.537 1.00 53.75 490 TYR A N 1
ATOM 3935 C CA . TYR A 1 490 ? 9.310 9.957 -49.536 1.00 53.75 490 TYR A CA 1
ATOM 3936 C C . TYR A 1 490 ? 8.670 10.115 -48.154 1.00 53.75 490 TYR A C 1
ATOM 3938 O O . TYR A 1 490 ? 8.314 9.114 -47.566 1.00 53.75 490 TYR A O 1
ATOM 3946 N N . VAL A 1 491 ? 8.411 11.322 -47.638 1.00 49.38 491 VAL A N 1
ATOM 3947 C CA . VAL A 1 491 ? 7.656 11.534 -46.380 1.00 49.38 491 VAL A CA 1
ATOM 3948 C C . VAL A 1 491 ? 6.228 11.000 -46.487 1.00 49.38 491 VAL A C 1
ATOM 3950 O O . VAL A 1 491 ? 5.650 10.603 -45.485 1.00 49.38 491 VAL A O 1
ATOM 3953 N N . LYS A 1 492 ? 5.645 10.926 -47.684 1.00 53.69 492 LYS A N 1
ATOM 3954 C CA . LYS A 1 492 ? 4.328 10.324 -47.920 1.00 53.69 492 LYS A CA 1
ATOM 3955 C C . LYS A 1 492 ? 4.394 8.793 -47.956 1.00 53.69 492 LYS A C 1
ATOM 3957 O O . LYS A 1 492 ? 3.481 8.149 -47.450 1.00 53.69 492 LYS A O 1
ATOM 3962 N N . GLN A 1 493 ? 5.468 8.201 -48.486 1.00 51.16 493 GLN A N 1
ATOM 3963 C CA . GLN A 1 493 ? 5.725 6.752 -48.428 1.00 51.16 493 GLN A CA 1
ATOM 3964 C C . GLN A 1 493 ? 6.194 6.299 -47.041 1.00 51.16 493 GLN A C 1
ATOM 3966 O O . GLN A 1 493 ? 5.614 5.383 -46.471 1.00 51.16 493 GLN A O 1
ATOM 3971 N N . ALA A 1 494 ? 7.192 6.969 -46.472 1.00 48.38 494 ALA A N 1
ATOM 3972 C CA . ALA A 1 494 ? 7.651 6.829 -45.101 1.00 48.38 494 ALA A CA 1
ATOM 3973 C C . ALA A 1 494 ? 6.519 7.142 -44.132 1.00 48.38 494 ALA A C 1
ATOM 3975 O O . ALA A 1 494 ? 6.306 6.352 -43.245 1.00 48.38 494 ALA A O 1
ATOM 3976 N N . GLY A 1 495 ? 5.718 8.187 -44.332 1.00 48.00 495 GLY A N 1
ATOM 3977 C CA . GLY A 1 495 ? 4.508 8.484 -43.555 1.00 48.00 495 GLY A CA 1
ATOM 3978 C C . GLY A 1 495 ? 3.415 7.432 -43.733 1.00 48.00 495 GLY A C 1
ATOM 3979 O O . GLY A 1 495 ? 2.729 7.097 -42.779 1.00 48.00 495 GLY A O 1
ATOM 3980 N N . GLY A 1 496 ? 3.294 6.832 -44.920 1.00 47.00 496 GLY A N 1
ATOM 3981 C CA . GLY A 1 496 ? 2.450 5.662 -45.165 1.00 47.00 496 GLY A CA 1
ATOM 3982 C C . GLY A 1 496 ? 2.962 4.380 -44.498 1.00 47.00 496 GLY A C 1
ATOM 3983 O O . GLY A 1 496 ? 2.149 3.526 -44.164 1.00 47.00 496 GLY A O 1
ATOM 3984 N N . ASN A 1 497 ? 4.272 4.251 -44.270 1.00 42.28 497 ASN A N 1
ATOM 3985 C CA . ASN A 1 497 ? 4.924 3.121 -43.595 1.00 42.28 497 ASN A CA 1
ATOM 3986 C C . ASN A 1 497 ? 5.088 3.340 -42.072 1.00 42.28 497 ASN A C 1
ATOM 3988 O O . ASN A 1 497 ? 5.010 2.383 -41.308 1.00 42.28 497 ASN A O 1
ATOM 3992 N N . LEU A 1 498 ? 5.225 4.593 -41.633 1.00 46.38 498 LEU A N 1
ATOM 3993 C CA . LEU A 1 498 ? 5.238 5.088 -40.253 1.00 46.38 498 LEU A CA 1
ATOM 3994 C C . LEU A 1 498 ? 3.817 5.012 -39.680 1.00 46.38 498 LEU A C 1
ATOM 3996 O O . LEU A 1 498 ? 3.631 4.422 -38.624 1.00 46.38 498 LEU A O 1
ATOM 4000 N N . ASN A 1 499 ? 2.792 5.456 -40.427 1.00 40.91 499 ASN A N 1
ATOM 4001 C CA . ASN A 1 499 ? 1.379 5.276 -40.050 1.00 40.91 499 ASN A CA 1
ATOM 4002 C C . ASN A 1 499 ? 0.899 3.821 -40.160 1.00 40.91 499 ASN A C 1
ATOM 4004 O O . ASN A 1 499 ? -0.134 3.476 -39.592 1.00 40.91 499 ASN A O 1
ATOM 4008 N N . LYS A 1 500 ? 1.611 2.958 -40.898 1.00 42.34 500 LYS A N 1
ATOM 4009 C CA . LYS A 1 500 ? 1.312 1.519 -40.938 1.00 42.34 500 LYS A CA 1
ATOM 4010 C C . LYS A 1 500 ? 1.913 0.745 -39.777 1.00 42.34 500 LYS A C 1
ATOM 4012 O O . LYS A 1 500 ? 1.595 -0.435 -39.688 1.00 42.34 500 LYS A O 1
ATOM 4017 N N . GLY A 1 501 ? 2.738 1.372 -38.928 1.00 43.72 501 GLY A N 1
ATOM 4018 C CA . GLY A 1 501 ? 3.439 0.688 -37.850 1.00 43.72 501 GLY A CA 1
ATOM 4019 C C . GLY A 1 501 ? 4.115 -0.568 -38.385 1.00 43.72 501 GLY A C 1
ATOM 4020 O O . GLY A 1 501 ? 3.578 -1.657 -38.193 1.00 43.72 501 GLY A O 1
ATOM 4021 N N . LEU A 1 502 ? 5.235 -0.415 -39.114 1.00 51.06 502 LEU A N 1
ATOM 4022 C CA . LEU A 1 502 ? 6.147 -1.524 -39.454 1.00 51.06 502 LEU A CA 1
ATOM 4023 C C . LEU A 1 502 ? 6.062 -2.586 -38.363 1.00 51.06 502 LEU A C 1
ATOM 4025 O O . LEU A 1 502 ? 6.243 -2.204 -37.215 1.00 51.06 502 LEU A O 1
ATOM 4029 N N . ASN A 1 503 ? 5.694 -3.817 -38.740 1.00 56.12 503 ASN A N 1
ATOM 4030 C CA . ASN A 1 503 ? 5.185 -4.919 -37.912 1.00 56.12 503 ASN A CA 1
ATOM 4031 C C . ASN A 1 503 ? 5.863 -5.087 -36.533 1.00 56.12 503 ASN A C 1
ATOM 4033 O O . ASN A 1 503 ? 6.474 -6.129 -36.299 1.00 56.12 503 ASN A O 1
ATOM 4037 N N . LYS A 1 504 ? 5.720 -4.117 -35.611 1.00 62.41 504 LYS A N 1
ATOM 4038 C CA . LYS A 1 504 ? 6.229 -4.194 -34.241 1.00 62.41 504 LYS A CA 1
ATOM 4039 C C . LYS A 1 504 ? 5.711 -5.515 -33.729 1.00 62.41 504 LYS A C 1
ATOM 4041 O O . LYS A 1 504 ? 4.496 -5.755 -33.804 1.00 62.41 504 LYS A O 1
ATOM 4046 N N . VAL A 1 505 ? 6.607 -6.383 -33.268 1.00 70.00 505 VAL A N 1
ATOM 4047 C CA . VAL A 1 505 ? 6.184 -7.672 -32.735 1.00 70.00 505 VAL A CA 1
ATOM 4048 C C . VAL A 1 505 ? 5.219 -7.392 -31.591 1.00 70.00 505 VAL A C 1
ATOM 4050 O O . VAL A 1 505 ? 5.602 -6.955 -30.503 1.00 70.00 505 VAL A O 1
ATOM 4053 N N . LYS A 1 506 ? 3.928 -7.613 -31.859 1.00 73.44 506 LYS A N 1
ATOM 4054 C CA . LYS A 1 506 ? 2.881 -7.350 -30.882 1.00 73.44 506 LYS A CA 1
ATOM 4055 C C . LYS A 1 506 ? 3.110 -8.285 -29.711 1.00 73.44 506 LYS A C 1
ATOM 4057 O O . LYS A 1 506 ? 3.170 -9.506 -29.878 1.00 73.44 506 LYS A O 1
ATOM 4062 N N . ALA A 1 507 ? 3.250 -7.707 -28.524 1.00 77.31 507 ALA A N 1
ATOM 4063 C CA . ALA A 1 507 ? 3.345 -8.495 -27.314 1.00 77.31 507 ALA A CA 1
ATOM 4064 C C . ALA A 1 507 ? 2.095 -9.375 -27.196 1.00 77.31 507 ALA A C 1
ATOM 4066 O O . ALA A 1 507 ? 0.964 -8.892 -27.232 1.00 77.31 507 ALA A O 1
ATOM 4067 N N . THR A 1 508 ? 2.310 -10.683 -27.082 1.00 87.19 508 THR A N 1
ATOM 4068 C CA . THR A 1 508 ? 1.247 -11.605 -26.693 1.00 87.19 508 THR A CA 1
ATOM 4069 C C . THR A 1 508 ? 1.253 -11.692 -25.178 1.00 87.19 508 THR A C 1
ATOM 4071 O O . THR A 1 508 ? 2.312 -11.857 -24.571 1.00 87.19 508 THR A O 1
ATOM 4074 N N . TYR A 1 509 ? 0.079 -11.581 -24.568 1.00 89.75 509 TYR A N 1
ATOM 4075 C CA . TYR A 1 509 ? -0.078 -11.627 -23.121 1.00 89.75 509 TYR A CA 1
ATOM 4076 C C . TYR A 1 509 ? -0.801 -12.893 -22.694 1.00 89.75 509 TYR A C 1
ATOM 4078 O O . TYR A 1 509 ? -1.706 -13.375 -23.375 1.00 89.75 509 TYR A O 1
ATOM 4086 N N . LYS A 1 510 ? -0.409 -13.409 -21.533 1.00 94.50 510 LYS A N 1
ATOM 4087 C CA . LYS A 1 510 ? -1.113 -14.471 -20.829 1.00 94.50 510 LYS A CA 1
ATOM 4088 C C . LYS A 1 510 ? -1.601 -13.923 -19.497 1.00 94.50 510 LYS A C 1
ATOM 4090 O O . LYS A 1 510 ? -0.865 -13.231 -18.800 1.00 94.50 510 LYS A O 1
ATOM 4095 N N . ALA A 1 511 ? -2.841 -14.259 -19.156 1.00 96.31 511 ALA A N 1
ATOM 4096 C CA . ALA A 1 511 ? -3.390 -14.032 -17.830 1.00 96.31 511 ALA A CA 1
ATOM 4097 C C . ALA A 1 511 ? -3.317 -15.331 -17.019 1.00 96.31 511 ALA A C 1
ATOM 4099 O O . ALA A 1 511 ? -3.616 -16.405 -17.546 1.00 96.31 511 ALA A O 1
ATOM 4100 N N . THR A 1 512 ? -2.913 -15.241 -15.756 1.00 97.44 512 THR A N 1
ATOM 4101 C CA . THR A 1 512 ? -2.950 -16.353 -14.799 1.00 97.44 512 THR A CA 1
ATOM 4102 C C . THR A 1 512 ? -3.595 -15.877 -13.505 1.00 97.44 512 THR A C 1
ATOM 4104 O O . THR A 1 512 ? -3.199 -14.852 -12.954 1.00 97.44 512 THR A O 1
ATOM 4107 N N . ASP A 1 513 ? -4.590 -16.623 -13.031 1.00 97.75 513 ASP A N 1
ATOM 4108 C CA . ASP A 1 513 ? -5.233 -16.372 -11.745 1.00 97.75 513 ASP A CA 1
ATOM 4109 C C . ASP A 1 513 ? -4.544 -17.191 -10.650 1.00 97.75 513 ASP A C 1
ATOM 4111 O O . ASP A 1 513 ? -4.363 -18.405 -10.775 1.00 97.75 513 ASP A O 1
ATOM 4115 N N . TYR A 1 514 ? -4.208 -16.527 -9.554 1.00 98.00 514 TYR A N 1
ATOM 4116 C CA . TYR A 1 514 ? -3.647 -17.113 -8.347 1.00 98.00 514 TYR A CA 1
ATOM 4117 C C . TYR A 1 514 ? -4.652 -16.986 -7.205 1.00 98.00 514 TYR A C 1
ATOM 4119 O O . TYR A 1 514 ? -5.375 -15.990 -7.108 1.00 98.00 514 TYR A O 1
ATOM 4127 N N . LYS A 1 515 ? -4.703 -18.001 -6.342 1.00 97.75 515 LYS A N 1
ATOM 4128 C CA . LYS A 1 515 ? -5.572 -18.044 -5.162 1.00 97.75 515 LYS A CA 1
ATOM 4129 C C . LYS A 1 515 ? -4.798 -18.568 -3.966 1.00 97.75 515 LYS A C 1
ATOM 4131 O O . LYS A 1 515 ? -4.011 -19.498 -4.131 1.00 97.75 515 LYS A O 1
ATOM 4136 N N . ASP A 1 516 ? -5.050 -17.975 -2.806 1.00 97.06 516 ASP A N 1
ATOM 4137 C CA . ASP A 1 516 ? -4.523 -18.404 -1.506 1.00 97.06 516 ASP A CA 1
ATOM 4138 C C . ASP A 1 516 ? -2.995 -18.621 -1.490 1.00 97.06 516 ASP A C 1
ATOM 4140 O O . ASP A 1 516 ? -2.486 -19.590 -0.926 1.00 97.06 516 ASP A O 1
ATOM 4144 N N . ILE A 1 517 ? -2.247 -17.716 -2.130 1.00 97.88 517 ILE A N 1
ATOM 4145 C CA . ILE A 1 517 ? -0.775 -17.720 -2.116 1.00 97.88 517 ILE A CA 1
ATOM 4146 C C . ILE A 1 517 ? -0.244 -16.702 -1.107 1.00 97.88 517 ILE A C 1
ATOM 4148 O O . ILE A 1 517 ? -0.920 -15.734 -0.766 1.00 97.88 517 ILE A O 1
ATOM 4152 N N . THR A 1 518 ? 0.991 -16.878 -0.646 1.00 98.38 518 THR A N 1
ATOM 4153 C CA . THR A 1 518 ? 1.629 -15.875 0.214 1.00 98.38 518 THR A CA 1
ATOM 4154 C C . THR A 1 518 ? 2.122 -14.673 -0.597 1.00 98.38 518 THR A C 1
ATOM 4156 O O . THR A 1 518 ? 2.439 -14.794 -1.784 1.00 98.38 518 THR A O 1
ATOM 4159 N N . ILE A 1 519 ? 2.245 -13.513 0.053 1.00 98.12 519 ILE A N 1
ATOM 4160 C CA . ILE A 1 519 ? 2.839 -12.299 -0.531 1.00 98.12 519 ILE A CA 1
ATOM 4161 C C . ILE A 1 519 ? 4.279 -12.568 -0.994 1.00 98.12 519 ILE A C 1
ATOM 4163 O O . ILE A 1 519 ? 4.667 -12.149 -2.081 1.00 98.12 519 ILE A O 1
ATOM 4167 N N . ASP A 1 520 ? 5.065 -13.325 -0.222 1.00 98.12 520 ASP A N 1
ATOM 4168 C CA . ASP A 1 520 ? 6.422 -13.729 -0.616 1.00 98.12 520 ASP A CA 1
ATOM 4169 C C . ASP A 1 520 ? 6.425 -14.600 -1.884 1.00 98.12 520 ASP A C 1
ATOM 4171 O O . ASP A 1 520 ? 7.210 -14.355 -2.802 1.00 98.12 520 ASP A O 1
ATOM 4175 N N . ALA A 1 521 ? 5.521 -15.583 -1.979 1.00 98.25 521 ALA A N 1
ATOM 4176 C CA . ALA A 1 521 ? 5.404 -16.420 -3.170 1.00 98.25 521 ALA A CA 1
ATOM 4177 C C . ALA A 1 521 ? 5.030 -15.588 -4.404 1.00 98.25 521 ALA A C 1
ATOM 4179 O O . ALA A 1 521 ? 5.636 -15.761 -5.461 1.00 98.25 521 ALA A O 1
ATOM 4180 N N . TRP A 1 522 ? 4.090 -14.652 -4.258 1.00 98.06 522 TRP A N 1
ATOM 4181 C CA . TRP A 1 522 ? 3.728 -13.708 -5.312 1.00 98.06 522 TRP A CA 1
ATOM 4182 C C . TRP A 1 522 ? 4.908 -12.842 -5.744 1.00 98.06 522 TRP A C 1
ATOM 4184 O O . TRP A 1 522 ? 5.260 -12.812 -6.924 1.00 98.06 522 TRP A O 1
ATOM 4194 N N . ASN A 1 523 ? 5.595 -12.211 -4.793 1.00 98.31 523 ASN A N 1
ATOM 4195 C CA . ASN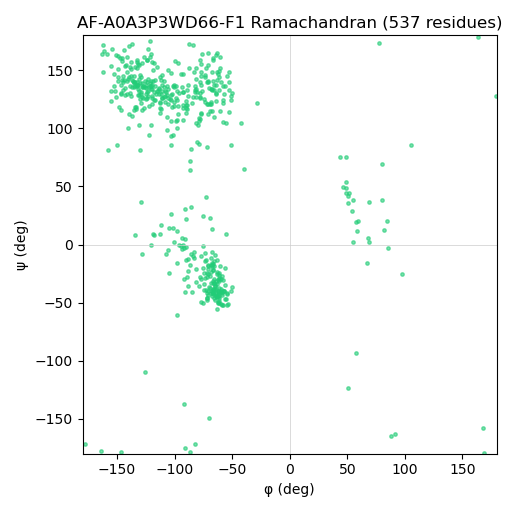 A 1 523 ? 6.752 -11.380 -5.098 1.00 98.31 523 ASN A CA 1
ATOM 4196 C C . ASN A 1 523 ? 7.860 -12.185 -5.791 1.00 98.31 523 ASN A C 1
ATOM 4198 O O . ASN A 1 523 ? 8.456 -11.701 -6.748 1.00 98.31 523 ASN A O 1
ATOM 4202 N N . LYS A 1 524 ? 8.097 -13.442 -5.392 1.00 98.06 524 LYS A N 1
ATOM 4203 C CA . LYS A 1 524 ? 9.050 -14.341 -6.065 1.00 98.06 524 LYS A CA 1
ATOM 4204 C C . LYS A 1 524 ? 8.685 -14.632 -7.519 1.00 98.06 524 LYS A C 1
ATOM 4206 O O . LYS A 1 524 ? 9.598 -14.842 -8.314 1.00 98.06 524 LYS A O 1
ATOM 4211 N N . ILE A 1 525 ? 7.400 -14.665 -7.880 1.00 96.94 525 ILE A N 1
ATOM 4212 C CA . ILE A 1 525 ? 6.981 -14.817 -9.281 1.00 96.94 525 ILE A CA 1
ATOM 4213 C C . ILE A 1 525 ? 7.435 -13.593 -10.081 1.00 96.94 525 ILE A C 1
ATOM 4215 O O . ILE A 1 525 ? 8.066 -13.761 -11.121 1.00 96.94 525 ILE A O 1
ATOM 4219 N N . HIS A 1 526 ? 7.183 -12.382 -9.578 1.00 97.12 526 HIS A N 1
ATOM 4220 C CA . HIS A 1 526 ? 7.564 -11.132 -10.243 1.00 97.12 526 HIS A CA 1
ATOM 4221 C C . HIS A 1 526 ? 9.084 -10.923 -10.301 1.00 97.12 526 HIS A C 1
ATOM 4223 O O . HIS A 1 526 ? 9.618 -10.620 -11.363 1.00 97.12 526 HIS A O 1
ATOM 4229 N N . LEU A 1 527 ? 9.801 -11.168 -9.200 1.00 96.62 527 LEU A N 1
ATOM 4230 C CA . LEU A 1 527 ? 11.262 -11.015 -9.122 1.00 96.62 527 LEU A CA 1
ATOM 4231 C C . LEU A 1 527 ? 12.027 -11.967 -10.054 1.00 96.62 527 LEU A C 1
ATOM 4233 O O . LEU A 1 527 ? 13.157 -11.675 -10.435 1.00 96.62 527 LEU A O 1
ATOM 4237 N N . LYS A 1 528 ? 11.435 -13.113 -10.409 1.00 95.44 528 LYS A N 1
ATOM 4238 C CA . LYS A 1 528 ? 12.029 -14.079 -11.346 1.00 95.44 528 LYS A CA 1
ATOM 4239 C C . LYS A 1 528 ? 11.777 -13.738 -12.813 1.00 95.44 528 LYS A C 1
ATOM 4241 O O . LYS A 1 528 ? 12.342 -14.409 -13.674 1.00 95.44 528 LYS A O 1
ATOM 4246 N N . ARG A 1 529 ? 10.915 -12.762 -13.118 1.00 92.25 529 ARG A N 1
ATOM 4247 C CA . ARG A 1 529 ? 10.654 -12.382 -14.509 1.00 92.25 529 ARG A CA 1
ATOM 4248 C C . ARG A 1 529 ? 11.870 -11.662 -15.080 1.00 92.25 529 ARG A C 1
ATOM 4250 O O . ARG A 1 529 ? 12.464 -10.841 -14.377 1.00 92.25 529 ARG A O 1
ATOM 4257 N N . PRO A 1 530 ? 12.221 -11.928 -16.345 1.00 91.50 530 PRO A N 1
ATOM 4258 C CA . PRO A 1 530 ? 13.219 -11.123 -17.016 1.00 91.50 530 PRO A CA 1
ATOM 4259 C C . PRO A 1 530 ? 12.687 -9.692 -17.142 1.00 91.50 530 PRO A C 1
ATOM 4261 O O . PRO A 1 530 ? 11.561 -9.469 -17.588 1.00 91.50 530 PRO A O 1
ATOM 4264 N N . ALA A 1 531 ? 13.495 -8.713 -16.737 1.00 91.50 531 ALA A N 1
ATOM 4265 C CA . ALA A 1 531 ? 13.150 -7.308 -16.930 1.00 91.50 531 ALA A CA 1
ATOM 4266 C C . ALA A 1 531 ? 13.266 -6.879 -18.403 1.00 91.50 531 ALA A C 1
ATOM 4268 O O . ALA A 1 531 ? 12.733 -5.839 -18.766 1.00 91.50 531 ALA A O 1
ATOM 4269 N N . SER A 1 532 ? 13.894 -7.694 -19.258 1.00 87.25 532 SER A N 1
ATOM 4270 C CA . SER A 1 532 ? 13.727 -7.685 -20.713 1.00 87.25 532 SER A CA 1
ATOM 4271 C C . SER A 1 532 ? 14.007 -9.073 -21.297 1.00 87.25 532 SER A C 1
ATOM 4273 O O . SER A 1 532 ? 14.842 -9.804 -20.766 1.00 87.25 532 SER A O 1
ATOM 4275 N N . GLU A 1 533 ? 13.311 -9.447 -22.373 1.00 86.50 533 GLU A N 1
ATOM 4276 C CA . GLU A 1 533 ? 13.393 -10.792 -22.969 1.00 86.50 533 GLU A CA 1
ATOM 4277 C C . GLU A 1 533 ? 14.750 -11.097 -23.626 1.00 86.50 533 GLU A C 1
ATOM 4279 O O . GLU A 1 533 ? 15.069 -12.267 -23.847 1.00 86.50 533 GLU A O 1
ATOM 4284 N N . ASP A 1 534 ? 15.555 -10.071 -23.918 1.00 80.44 534 ASP A N 1
ATOM 4285 C CA . ASP A 1 534 ? 16.877 -10.217 -24.522 1.00 80.44 534 ASP A CA 1
ATOM 4286 C C . ASP A 1 534 ? 18.048 -10.215 -23.532 1.00 80.44 534 ASP A C 1
ATOM 4288 O O . ASP A 1 534 ? 19.184 -10.387 -23.964 1.00 80.44 534 ASP A O 1
ATOM 4292 N N . LEU A 1 535 ? 17.802 -10.081 -22.223 1.00 81.19 535 LEU A N 1
ATOM 4293 C CA . LEU A 1 535 ? 18.874 -10.107 -21.215 1.00 81.19 535 LEU A CA 1
ATOM 4294 C C . LEU A 1 535 ? 19.615 -11.448 -21.174 1.00 81.19 535 LEU A C 1
ATOM 4296 O O . LEU A 1 535 ? 20.815 -11.482 -20.920 1.00 81.19 535 LEU A O 1
ATOM 4300 N N . ASP A 1 536 ? 18.897 -12.543 -21.435 1.00 73.50 536 ASP A N 1
ATOM 4301 C CA . ASP A 1 536 ? 19.469 -13.893 -21.498 1.00 73.50 536 ASP A CA 1
ATOM 4302 C C . ASP A 1 536 ? 20.043 -14.219 -22.889 1.00 73.50 536 ASP A C 1
ATOM 4304 O O . ASP A 1 536 ? 20.665 -15.264 -23.073 1.00 73.50 536 ASP A O 1
ATOM 4308 N N . LEU A 1 537 ? 19.819 -13.348 -23.881 1.00 60.97 537 LEU A N 1
ATOM 4309 C CA . LEU A 1 537 ? 20.346 -13.486 -25.238 1.00 60.97 537 LEU A CA 1
ATOM 4310 C C . LEU A 1 537 ? 21.745 -12.874 -25.292 1.00 60.97 537 LEU A C 1
ATOM 4312 O O . LEU A 1 537 ? 21.984 -11.868 -25.956 1.00 60.97 537 LEU A O 1
ATOM 4316 N N . VAL A 1 538 ? 22.665 -13.470 -24.542 1.00 50.97 538 VAL A N 1
ATOM 4317 C CA . VAL A 1 538 ? 24.091 -13.213 -24.723 1.00 50.97 538 VAL A CA 1
ATOM 4318 C C . VAL A 1 538 ? 24.532 -14.040 -25.933 1.00 50.97 538 VAL A C 1
ATOM 4320 O O . VAL A 1 538 ? 24.576 -15.267 -25.843 1.00 50.97 538 VAL A O 1
ATOM 4323 N N . GLU A 1 539 ? 24.781 -13.377 -27.066 1.00 38.81 539 GLU A N 1
ATOM 4324 C CA . GLU A 1 539 ? 25.588 -13.944 -28.162 1.00 38.81 539 GLU A CA 1
ATOM 4325 C C . GLU A 1 539 ? 27.072 -13.975 -27.786 1.00 38.81 539 GLU A C 1
ATOM 4327 O O . GLU A 1 539 ? 27.571 -12.958 -27.245 1.00 38.81 539 GLU A O 1
#

Radius of gyration: 34.06 Å; Cα contacts (8 Å, |Δi|>4): 1050; chains: 1; bounding box: 69×44×117 Å

Solvent-accessible surface area (backbone atoms only — not comparable to full-atom values): 30662 Å² total; per-residue (Å²): 142,84,85,83,88,84,87,86,88,74,99,69,94,80,88,88,86,82,95,78,84,91,84,82,90,66,100,74,86,88,87,88,65,104,59,92,86,81,88,86,64,101,71,83,82,88,67,79,78,77,80,73,65,50,91,63,79,48,54,33,41,34,49,39,10,67,37,92,86,59,79,48,73,44,45,65,53,35,48,72,40,61,38,23,39,39,39,39,42,42,99,57,60,65,78,38,65,36,40,37,28,44,29,50,61,68,50,48,78,80,55,84,78,52,82,62,63,49,65,62,79,73,53,105,77,62,90,46,73,64,43,76,45,60,28,48,90,38,28,38,76,44,79,44,67,37,52,76,61,58,69,67,36,58,47,23,75,68,35,95,83,35,50,40,39,38,33,34,45,35,38,50,93,92,48,73,49,60,30,29,72,50,78,88,50,20,35,34,36,32,68,67,31,33,48,36,37,43,39,43,38,31,28,41,42,40,62,49,30,58,51,50,72,75,79,45,72,36,28,26,52,31,35,55,44,64,57,78,88,61,55,76,40,61,44,32,31,73,58,13,52,77,69,70,30,34,31,27,62,36,39,37,37,40,33,37,30,38,75,83,42,54,68,43,77,90,58,54,44,71,41,21,15,45,43,41,30,20,34,67,62,74,47,66,75,49,77,42,62,36,82,48,50,71,51,75,49,59,58,83,46,40,38,40,39,36,44,34,40,49,53,70,55,33,87,80,34,45,67,40,49,41,37,42,41,39,36,56,46,74,43,77,91,74,33,31,42,33,41,40,38,38,40,36,27,44,70,51,57,19,39,40,29,32,38,28,35,87,86,68,57,62,42,71,66,48,66,49,46,20,66,43,63,48,51,54,52,56,48,65,61,34,57,64,50,40,65,44,31,62,54,53,54,56,51,69,71,55,80,65,97,79,69,98,77,83,79,73,67,90,74,52,73,40,77,43,67,33,41,37,30,36,36,42,39,83,54,97,64,32,46,36,78,53,57,36,27,56,32,37,46,46,65,42,73,52,86,72,59,67,70,57,53,54,50,49,47,52,49,40,39,52,58,52,46,61,48,54,54,57,59,62,76,40,77,87,77,56,87,56,43,69,71,36,72,70,35,41,51,44,50,49,49,50,44,55,42,60,76,59,52,67,83,64,82,73,83,49,73,44,76,47,82,46,64,73,39,41,40,66,59,52,40,53,57,56,52,68,44,65,34,28,72,41,75,82,64,75,127

Mean predicted aligned error: 12.14 Å

pLDDT: mean 79.14, std 20.31, range [28.27, 98.62]

Foldseek 3Di:
DDDDDDDDDDPDDDDDDDDDDDDDDDPDDDDDDPDDDDDDDPDDDPDDDDQQFDPDDFWTAKFKAQDQVRPHGDQEDEQQGKIKMKTATPPDDFFAWKKKFKFWPVVCVPPPDDTPTDFQCPDPPDTDRIDIFTDDPRMTMDIGRRHCDDDSVVVLVVDPNSKTFMWMFIDDDHDTAIHRNDSSRTRIYHHEKWKKKKKKFAWAQCQFFDDQQVPQPGFWGTQVHADDPFAEDLEHNVVQVVVVHTFGQKIWMWIQIPQPGGTPPVPTDIWHHKIWGAQQSPHDIDIDTWDWQWDWDDDRFWIKIKIKTADPRHVPGFIWIKMWIWGWDAPPVQRKIKIKTKIFTALDAKMWMWMATPVRQIFTQATAHHADRLVSLVSVLPVVRNVCVVVLRVVSVPDDPDDPPSPDPVRGLDMDMGTWMFHWDDDPSYTHTPQKTQKTKYKYFDLDDPVVSVVLSVVSNVVSVVVVVVVVVCPPDDVPLCVDPVSVVVCVVVVVVNVVPPPNPRTDMDMDMDGTDGSVVNVVVRSPDGSYSCPVVDD

Sequence (539 aa):
MAGGTITRIALGKSTTVVEENFEGFYQKLTMSSGGISNFNAKKTNHNTPKEEELKEGYFIKGYWSSDSEGRVRINEAYLGDIVYFTIETRNIKDDKFIATRLVDSNYNERHQGKDKSIELGNDDKGYRLINYRKVSKNKVVIKITLSESGILSDLIDKEDDRTVELYFACSYASQNVKLPLGYKDYLKTSKLNIPLIIYQRAFAPWYKFGSLYGILPNSFYGDNRSFSLLENTVEGAKNAKANNKVSSRLYHEIKIVYPFVGIDEKNVKSYASETEGAVMMIGPEDTAHEKPYSEQFFDGDQLIMRVLGQDPLVIPAPNIDCKLDLQFRLDKSTNILNIVGQVFYKAFPAYEAYIEDDAGTKLFLHTFGPLHEELLAWELMDLGELVYSPYNWMNNQRKSSKKPLMLDNPNYDYIQPVEMSIKLKRVNGTLLFDETLIKAKDVFRVKPNVEIIIEDKKQSRNLLQSIFQTASLSGRGSLGLHFTDSGKEYVKQAGGNLNKGLNKVKATYKATDYKDITIDAWNKIHLKRPASEDLDLVE

Secondary structure (DSSP, 8-state):
--PPP-----SS-------S------S------SS------S----PPPPPP--SSSSEEEEEEESSTTS-SEESEEETT-EEEEEEEESSPPTT-EEEEEEEESTHHHHTTT---B-----STT---SSEEEE-BTTEEEEEEE--SSSHHHHHHTTSTTSEEEEEEEEEETTEEEEESSSGGGSEEEE--BEEEEEEEEEE--SSEE--BTTTB---EE-----S--SPB-SS-HHHHHHTT-B--SEEEEEEEEETTEEE-GGG-EEE-PPEEEEGGGTS-EEEE----EEEEEEETTEEEEEEEE--TTSSS-PPEEEEEEEEEEEETTTTEEEEEEEEEE-SSSEEEEEEEETT--EEEEEEE--S-TTHHHHHHH-HHHHHHHHHHHHHHHS--SS-TT----TT-SEEEEEEEEEEEEEETTEEEEEEEEEEEEEEEE----HHHHHHHHHHHHHHHHHHHHHHHTT-S--SGGGGSHHHHHHHHHHHHHHTTT----PPPEEEEEEEEEEHHHHHHHHHTS-SSTTTT---

Organism: NCBI:txid2488728